Protein 1KOP (pdb70)

Radius of gyration: 28.65 Å; Cα contacts (8 Å, |Δi|>4): 1081; chains: 2; bounding box: 42×75×76 Å

B-factor: mean 23.8, std 10.6, range [6.71, 59.76]

InterPro domains:
  IPR001148 Alpha carbonic anhydrase domain [PF00194] (40-251)
  IPR001148 Alpha carbonic anhydrase domain [PS51144] (31-252)
  IPR001148 Alpha carbonic anhydrase domain [SM01057] (33-251)
  IPR018338 Carbonic anhydrase, alpha-class, conserved site [PS00162] (123-139)
  IPR023561 Carbonic anhydrase, alpha-class [PTHR18952] (31-248)
  IPR036398 Alpha carbonic anhydrase domain superfamily [G3DSA:3.10.200.10] (30-252)
  IPR036398 Alpha carbonic anhydrase domain superfamily [SSF51069] (31-251)
  IPR041891 Carbonic anhydrase, prokaryotic-like [cd03124] (41-252)

Secondary structure (DSSP, 8-state):
-----SSGGGSGGGHHHH-GGGTHHHH-SS-S--EE---B---PPPEEEE---B--EEEE-SS-EEEE-SS---EEEETTEEEEEEEEEEESS-SSEETTBPPSEEEEEEEE-TT--EEEEEEEEEE-S--STTHHHHTT--SSSEEEE-SS-B-GGGGS-S---EEEEEEE-SSTT--EEEEEEEESS-EEE-HHHHHHHHHHHSS---PPP---TT---B-/-----SSGGGSGGGGGGS-GGGTHHHH-SS-S--EE-S-B---PPPEEEE---B--EEEE-SS-EEEE--S---EEEETTEEEEEEEEEEESS-SSEETTBPPSEEEEEEEE-TT--EEEEEEEEEE-S--TTSHHHHHH--SSSEEEE-SS-B-GGGGS-S---EEEEEEE-SSTT--EEEEEEEESS-EEE-HHHHHHHHHHHSS---PPP---TT---B-

Nearest PDB structures (foldseek):
  1kop-assembly1_A  TM=1.005E+00  e=2.571E-52  Neisseria gonorrhoeae
  6eki-assembly1_D  TM=9.800E-01  e=6.347E-31  Persephonella marina
  4x5s-assembly1_B  TM=9.643E-01  e=1.147E-30  Sulfurihydrogenibium azorense
  4g7a-assembly1_A  TM=9.611E-01  e=9.111E-30  Sulfurihydrogenibium sp. YO3AOP1
  4twl-assembly1_A  TM=9.402E-01  e=1.325E-26  Dioscorea japonica

Sequence (446 aa):
HTHWGYTGHDSPESWGNLSEEFRLCSTGKNQSPVNITETVSGKLPAIKVNYKPSMVDVENNGHTIQVNYPEGGNTLTVNGRTYTLKQFHFHVPSENQIKGRTFPMEAHFVHLDENKQPLVLAVLYEAGKTNGRLSSIWNVMPMTAGKVKLNQPFDASTLLPKRLKYYRFAGSLTTPPCTEGVSWLVLKTYDHIDQAQAEKFTRAVGSENNRPVQPLNARVVIEHTHWGYTGHDSPESWGNLSEEFRLCSTGKNQSPVNITETVSGKLPAIKVNYKPSMVDVENNGHTIQVNYPEGGNTLTVNGRTYTLKQFHFHVPSENQIKGRTFPMEAHFVHLDENKQPLVLAVLYEAGKTNGRLSSIWNVMPMTAGKVKLNQPFDASTLLPKRLKYYRFAGSLTTPPCTEGVSWLVLKTYDHIDQAQAEKFTRAVGSENNRPVQPLNARVVIE

Organism: Neisseria gonorrhoeae (NCBI:txid485)

Structure (mmCIF, N/CA/C/O backbone):
data_1KOP
#
_entry.id   1KOP
#
_cell.length_a   47.230
_cell.length_b   74.940
_cell.length_c   62.380
_cell.angle_alpha   90.00
_cell.angle_beta   93.87
_cell.angle_gamma   90.00
#
_symmetry.space_group_name_H-M   'P 1 21 1'
#
loop_
_entity.id
_entity.type
_entity.pdbx_description
1 polymer 'CARBONIC ANHYDRASE'
2 non-polymer 'ZINC ION'
3 non-polymer 'AZIDE ION'
4 non-polymer 'SULFATE ION'
5 non-polymer BETA-MERCAPTOETHANOL
6 water water
#
loop_
_atom_site.group_PDB
_atom_site.id
_atom_site.type_symbol
_atom_site.label_atom_id
_atom_site.label_alt_id
_atom_site.label_comp_id
_atom_site.label_asym_id
_atom_site.label_entity_id
_atom_site.label_seq_id
_atom_site.pdbx_PDB_ins_code
_atom_site.Cartn_x
_atom_site.Cartn_y
_atom_site.Cartn_z
_atom_site.occupancy
_atom_site.B_iso_or_equiv
_atom_site.auth_seq_id
_atom_site.auth_comp_id
_atom_site.auth_asym_id
_atom_site.auth_atom_id
_atom_site.pdbx_PDB_model_num
ATOM 1 N N . HIS A 1 1 ? 8.155 4.170 33.590 1.00 41.62 4 HIS A N 1
ATOM 2 C CA . HIS A 1 1 ? 7.687 3.840 34.970 1.00 41.84 4 HIS A CA 1
ATOM 3 C C . HIS A 1 1 ? 8.782 4.123 35.993 1.00 41.55 4 HIS A C 1
ATOM 4 O O . HIS A 1 1 ? 9.923 4.416 35.624 1.00 41.96 4 HIS A O 1
ATOM 11 N N . THR A 1 2 ? 8.441 4.027 37.276 1.00 38.50 5 THR A N 1
ATOM 12 C CA . THR A 1 2 ? 9.427 4.271 38.318 1.00 37.73 5 THR A CA 1
ATOM 13 C C . THR A 1 2 ? 10.555 3.261 38.172 1.00 34.17 5 THR A C 1
ATOM 14 O O . THR A 1 2 ? 10.320 2.083 37.903 1.00 31.47 5 THR A O 1
ATOM 18 N N . HIS A 1 3 ? 11.781 3.751 38.306 1.00 32.29 6 HIS A N 1
ATOM 19 C CA . HIS A 1 3 ? 12.970 2.925 38.183 1.00 30.53 6 HIS A CA 1
ATOM 20 C C . HIS A 1 3 ? 13.079 1.843 39.256 1.00 27.16 6 HIS A C 1
ATOM 21 O O . HIS A 1 3 ? 12.801 2.076 40.431 1.00 27.11 6 HIS A O 1
ATOM 28 N N . TRP A 1 4 ? 13.479 0.653 38.827 1.00 23.68 7 TRP A N 1
ATOM 29 C CA . TRP A 1 4 ? 13.668 -0.485 39.714 1.00 22.20 7 TRP A CA 1
ATOM 30 C C . TRP A 1 4 ? 14.738 -1.367 39.093 1.00 21.89 7 TRP A C 1
ATOM 31 O O . TRP A 1 4 ? 14.957 -1.324 37.880 1.00 23.82 7 TRP A O 1
ATOM 42 N N . GLY A 1 5 ? 15.402 -2.162 39.921 1.00 20.09 8 GLY A N 1
ATOM 43 C CA . GLY A 1 5 ? 16.444 -3.032 39.417 1.00 21.49 8 GLY A CA 1
ATOM 44 C C . GLY A 1 5 ? 16.730 -4.190 40.340 1.00 23.42 8 GLY A C 1
ATOM 45 O O . GLY A 1 5 ? 15.866 -4.615 41.108 1.00 24.18 8 GLY A O 1
ATOM 46 N N . TYR A 1 6 ? 17.952 -4.705 40.255 1.00 23.74 9 TYR A N 1
ATOM 47 C CA . TYR A 1 6 ? 18.377 -5.831 41.075 1.00 24.82 9 TYR A CA 1
ATOM 48 C C . TYR A 1 6 ? 19.558 -5.468 41.963 1.00 27.14 9 TYR A C 1
ATOM 49 O O . TYR A 1 6 ? 19.929 -6.237 42.850 1.00 26.50 9 TYR A O 1
ATOM 58 N N . THR A 1 7 ? 20.123 -4.284 41.730 1.00 30.87 10 THR A N 1
ATOM 59 C CA . THR A 1 7 ? 21.266 -3.785 42.499 1.00 34.27 10 THR A CA 1
ATOM 60 C C . THR A 1 7 ? 21.004 -2.376 43.021 1.00 34.77 10 THR A C 1
ATOM 61 O O . THR A 1 7 ? 20.125 -1.672 42.524 1.00 37.23 10 THR A O 1
ATOM 65 N N . GLY A 1 8 ? 21.776 -1.971 44.025 1.00 36.34 11 GLY A N 1
ATOM 66 C CA . GLY A 1 8 ? 21.632 -0.642 44.588 1.00 35.76 11 GLY A CA 1
ATOM 67 C C . GLY A 1 8 ? 20.409 -0.437 45.456 1.00 35.13 11 GLY A C 1
ATOM 68 O O . GLY A 1 8 ? 19.896 -1.376 46.065 1.00 36.31 11 GLY A O 1
ATOM 69 N N . HIS A 1 9 ? 19.934 0.803 45.494 1.00 34.35 12 HIS A N 1
ATOM 70 C CA . HIS A 1 9 ? 18.775 1.170 46.300 1.00 37.98 12 HIS A CA 1
ATOM 71 C C . HIS A 1 9 ? 17.434 0.737 45.706 1.00 36.03 12 HIS A C 1
ATOM 72 O O . HIS A 1 9 ? 16.409 0.766 46.391 1.00 36.36 12 HIS A O 1
ATOM 79 N N . ASP A 1 10 ? 17.439 0.338 44.439 1.00 32.92 13 ASP A N 1
ATOM 80 C CA . ASP A 1 10 ? 16.212 -0.093 43.776 1.00 32.72 13 ASP A CA 1
ATOM 81 C C . ASP A 1 10 ? 16.089 -1.616 43.687 1.00 28.28 13 ASP A C 1
ATOM 82 O O . ASP A 1 10 ? 15.285 -2.130 42.910 1.00 25.89 13 ASP A O 1
ATOM 87 N N . SER A 1 11 ? 16.872 -2.324 44.500 1.00 25.27 14 SER A N 1
ATOM 88 C CA . SER A 1 11 ? 16.875 -3.789 44.530 1.00 24.97 14 SER A CA 1
ATOM 89 C C . SER A 1 11 ? 15.520 -4.369 44.965 1.00 23.06 14 SER A C 1
ATOM 90 O O . SER A 1 11 ? 14.694 -3.661 45.545 1.00 22.53 14 SER A O 1
ATOM 93 N N . PRO A 1 12 ? 15.292 -5.677 44.724 1.00 20.83 15 PRO A N 1
ATOM 94 C CA . PRO A 1 12 ? 14.045 -6.369 45.076 1.00 20.52 15 PRO A CA 1
ATOM 95 C C . PRO A 1 12 ? 13.472 -6.120 46.467 1.00 22.88 15 PRO A C 1
ATOM 96 O O . PRO A 1 12 ? 12.250 -6.084 46.634 1.00 20.99 15 PRO A O 1
ATOM 100 N N . GLU A 1 13 ? 14.342 -5.934 47.457 1.00 22.78 16 GLU A N 1
ATOM 101 C CA . GLU A 1 13 ? 13.895 -5.694 48.826 1.00 25.56 16 GLU A CA 1
ATOM 102 C C . GLU A 1 13 ? 13.161 -4.367 48.985 1.00 23.12 16 GLU A C 1
ATOM 103 O O . GLU A 1 13 ? 12.377 -4.199 49.919 1.00 25.96 16 GLU A O 1
ATOM 109 N N . SER A 1 14 ? 13.390 -3.443 48.056 1.00 19.94 17 SER A N 1
ATOM 110 C CA . SER A 1 14 ? 12.772 -2.123 48.118 1.00 20.18 17 SER A CA 1
ATOM 111 C C . SER A 1 14 ? 11.673 -1.835 47.100 1.00 18.63 17 SER A C 1
ATOM 112 O O . SER A 1 14 ? 11.110 -0.740 47.104 1.00 17.73 17 SER A O 1
ATOM 115 N N . TRP A 1 15 ? 11.382 -2.793 46.222 1.00 16.39 18 TRP A N 1
ATOM 116 C CA . TRP A 1 15 ? 10.356 -2.601 45.193 1.00 16.27 18 TRP A CA 1
ATOM 117 C C . TRP A 1 15 ? 9.028 -2.048 45.725 1.00 15.05 18 TRP A C 1
ATOM 118 O O . TRP A 1 15 ? 8.484 -1.095 45.168 1.00 13.51 18 TRP A O 1
ATOM 129 N N . GLY A 1 16 ? 8.528 -2.643 46.806 1.00 17.11 19 GLY A N 1
ATOM 130 C CA . GLY A 1 16 ? 7.272 -2.206 47.394 1.00 17.86 19 GLY A CA 1
ATOM 131 C C . GLY A 1 16 ? 7.266 -0.773 47.900 1.00 21.57 19 GLY A C 1
ATOM 132 O O . GLY A 1 16 ? 6.199 -0.198 48.121 1.00 21.54 19 GLY A O 1
ATOM 133 N N . ASN A 1 17 ? 8.450 -0.186 48.063 1.00 19.85 20 ASN A N 1
ATOM 134 C CA . ASN A 1 17 ? 8.573 1.184 48.553 1.00 19.18 20 ASN A CA 1
ATOM 135 C C . ASN A 1 17 ? 8.861 2.203 47.451 1.00 20.15 20 ASN A C 1
ATOM 136 O O . ASN A 1 17 ? 8.917 3.406 47.717 1.00 19.60 20 ASN A O 1
ATOM 141 N N . LEU A 1 18 ? 9.049 1.725 46.221 1.00 19.95 21 LEU A N 1
ATOM 142 C CA . LEU A 1 18 ? 9.362 2.603 45.090 1.00 20.70 21 LEU A CA 1
ATOM 143 C C . LEU A 1 18 ? 8.171 3.385 44.540 1.00 20.15 21 LEU A C 1
ATOM 144 O O . LEU A 1 18 ? 8.322 4.531 44.125 1.00 20.92 21 LEU A O 1
ATOM 149 N N . SER A 1 19 ? 7.001 2.752 44.514 1.00 20.41 22 SER A N 1
ATOM 150 C CA . SER A 1 19 ? 5.767 3.389 44.045 1.00 21.84 22 SER A CA 1
ATOM 151 C C . SER A 1 19 ? 4.580 2.619 44.614 1.00 19.83 22 SER A C 1
ATOM 152 O O . SER A 1 19 ? 4.687 1.424 44.900 1.00 18.35 22 SER A O 1
ATOM 155 N N . GLU A 1 20 ? 3.456 3.303 44.793 1.00 19.69 23 GLU A N 1
ATOM 156 C CA . GLU A 1 20 ? 2.271 2.659 45.346 1.00 22.33 23 GLU A CA 1
ATOM 157 C C . GLU A 1 20 ? 1.756 1.510 44.488 1.00 19.79 23 GLU A C 1
ATOM 158 O O . GLU A 1 20 ? 1.169 0.561 45.002 1.00 20.50 23 GLU A O 1
ATOM 164 N N . GLU A 1 21 ? 2.030 1.568 43.189 1.00 20.46 24 GLU A N 1
ATOM 165 C CA . GLU A 1 21 ? 1.588 0.519 42.280 1.00 23.83 24 GLU A CA 1
ATOM 166 C C . GLU A 1 21 ? 2.386 -0.778 42.457 1.00 21.49 24 GLU A C 1
ATOM 167 O O . GLU A 1 21 ? 1.935 -1.843 42.040 1.00 21.57 24 GLU A O 1
ATOM 173 N N . PHE A 1 22 ? 3.558 -0.687 43.087 1.00 19.92 25 PHE A N 1
ATOM 174 C CA . PHE A 1 22 ? 4.418 -1.855 43.325 1.00 17.93 25 PHE A CA 1
ATOM 175 C C . PHE A 1 22 ? 4.187 -2.469 44.705 1.00 17.84 25 PHE A C 1
ATOM 176 O O . PHE A 1 22 ? 4.862 -3.428 45.081 1.00 14.98 25 PHE A O 1
ATOM 184 N N . ARG A 1 23 ? 3.221 -1.936 45.448 1.00 18.35 26 ARG A N 1
ATOM 185 C CA . ARG A 1 23 ? 2.955 -2.401 46.808 1.00 18.76 26 ARG A CA 1
ATOM 186 C C . ARG A 1 23 ? 2.796 -3.906 47.030 1.00 16.51 26 ARG A C 1
ATOM 187 O O . ARG A 1 23 ? 3.205 -4.420 48.070 1.00 16.80 26 ARG A O 1
ATOM 195 N N . LEU A 1 24 ? 2.234 -4.616 46.055 1.00 14.91 27 LEU A N 1
ATOM 196 C CA . LEU A 1 24 ? 2.044 -6.058 46.190 1.00 14.17 27 LEU A CA 1
ATOM 197 C C . LEU A 1 24 ? 3.375 -6.822 46.244 1.00 12.50 27 LEU A C 1
ATOM 198 O O . LEU A 1 24 ? 3.432 -7.946 46.743 1.00 12.90 27 LEU A O 1
ATOM 203 N N . CYS A 1 25 ? 4.447 -6.208 45.749 1.00 13.51 28 CYS A N 1
ATOM 204 C CA . CYS A 1 25 ? 5.761 -6.851 45.780 1.00 14.58 28 CYS A CA 1
ATOM 205 C C . CYS A 1 25 ? 6.197 -7.148 47.212 1.00 14.45 28 CYS A C 1
ATOM 206 O O . CYS A 1 25 ? 6.871 -8.139 47.467 1.00 15.09 28 CYS A O 1
ATOM 209 N N . SER A 1 26 ? 5.781 -6.296 48.143 1.00 15.30 29 SER A N 1
ATOM 210 C CA . SER A 1 26 ? 6.128 -6.470 49.546 1.00 17.03 29 SER A CA 1
ATOM 211 C C . SER A 1 26 ? 4.992 -7.005 50.420 1.00 17.41 29 SER A C 1
ATOM 212 O O . SER A 1 26 ? 5.251 -7.659 51.430 1.00 19.54 29 SER A O 1
ATOM 215 N N . THR A 1 27 ? 3.742 -6.754 50.031 1.00 15.29 30 THR A N 1
ATOM 216 C CA . THR A 1 27 ? 2.601 -7.211 50.832 1.00 16.03 30 THR A CA 1
ATOM 217 C C . THR A 1 27 ? 1.905 -8.483 50.342 1.00 15.96 30 THR A C 1
ATOM 218 O O . THR A 1 27 ? 1.107 -9.075 51.074 1.00 15.47 30 THR A O 1
ATOM 222 N N . GLY A 1 28 ? 2.206 -8.904 49.116 1.00 14.35 31 GLY A N 1
ATOM 223 C CA . GLY A 1 28 ? 1.586 -10.099 48.568 1.00 12.03 31 GLY A CA 1
ATOM 224 C C . GLY A 1 28 ? 1.925 -11.373 49.317 1.00 13.78 31 GLY A C 1
ATOM 225 O O . GLY A 1 28 ? 3.049 -11.539 49.801 1.00 13.65 31 GLY A O 1
ATOM 226 N N . LYS A 1 29 ? 0.952 -12.278 49.403 1.00 12.19 32 LYS A N 1
ATOM 227 C CA . LYS A 1 29 ? 1.125 -13.556 50.096 1.00 11.43 32 LYS A CA 1
ATOM 228 C C . LYS A 1 29 ? 1.235 -14.725 49.129 1.00 10.76 32 LYS A C 1
ATOM 229 O O . LYS A 1 29 ? 1.369 -15.868 49.552 1.00 12.37 32 LYS A O 1
ATOM 235 N N . ASN A 1 30 ? 1.148 -14.441 47.833 1.00 10.89 33 ASN A N 1
ATOM 236 C CA . ASN A 1 30 ? 1.218 -15.485 46.808 1.00 11.17 33 ASN A CA 1
ATOM 237 C C . ASN A 1 30 ? 2.214 -15.043 45.731 1.00 12.71 33 ASN A C 1
ATOM 238 O O . ASN A 1 30 ? 1.909 -15.027 44.536 1.00 11.37 33 ASN A O 1
ATOM 243 N N . GLN A 1 31 ? 3.418 -14.711 46.184 1.00 12.01 34 GLN A N 1
ATOM 244 C CA . GLN A 1 31 ? 4.482 -14.231 45.319 1.00 12.91 34 GLN A CA 1
ATOM 245 C C . GLN A 1 31 ? 5.387 -15.306 44.727 1.00 11.42 34 GLN A C 1
ATOM 246 O O . GLN A 1 31 ? 5.519 -16.403 45.271 1.00 10.88 34 GLN A O 1
ATOM 252 N N . SER A 1 32 ? 5.985 -14.968 43.584 1.00 11.44 35 SER A N 1
ATOM 253 C CA . SER A 1 32 ? 6.930 -15.822 42.875 1.00 11.26 35 SER A CA 1
ATOM 254 C C . SER A 1 32 ? 8.258 -15.050 42.852 1.00 10.58 35 SER A C 1
ATOM 255 O O . SER A 1 32 ? 8.261 -13.822 42.931 1.00 12.81 35 SER A O 1
ATOM 258 N N . PRO A 1 33 ? 9.400 -15.750 42.702 1.00 11.34 36 PRO A N 1
ATOM 259 C CA . PRO A 1 33 ? 9.569 -17.194 42.546 1.00 10.10 36 PRO A CA 1
ATOM 260 C C . PRO A 1 33 ? 9.552 -17.908 43.892 1.00 8.51 36 PRO A C 1
ATOM 261 O O . PRO A 1 33 ? 9.433 -17.271 44.934 1.00 11.44 36 PRO A O 1
ATOM 265 N N . VAL A 1 34 ? 9.676 -19.227 43.862 1.00 9.14 37 VAL A N 1
ATOM 266 C CA . VAL A 1 34 ? 9.673 -20.022 45.084 1.00 13.05 37 VAL A CA 1
ATOM 267 C C . VAL A 1 34 ? 10.700 -21.140 45.005 1.00 12.65 37 VAL A C 1
ATOM 268 O O . VAL A 1 34 ? 11.209 -21.463 43.932 1.00 13.62 37 VAL A O 1
ATOM 272 N N . ASN A 1 35 ? 11.000 -21.720 46.159 1.00 12.02 38 ASN A N 1
ATOM 273 C CA . ASN A 1 35 ? 11.910 -22.847 46.246 1.00 12.46 38 ASN A CA 1
ATOM 274 C C . ASN A 1 35 ? 11.005 -24.070 46.401 1.00 15.64 38 ASN A C 1
ATOM 275 O O . ASN A 1 35 ? 10.354 -24.247 47.433 1.00 17.78 38 ASN A O 1
ATOM 280 N N . ILE A 1 36 ? 10.916 -24.878 45.350 1.00 14.12 39 ILE A N 1
ATOM 281 C CA . ILE A 1 36 ? 10.080 -26.071 45.373 1.00 16.33 39 ILE A CA 1
ATOM 282 C C . ILE A 1 36 ? 10.759 -27.185 46.162 1.00 19.56 39 ILE A C 1
ATOM 283 O O . ILE A 1 36 ? 11.711 -27.803 45.690 1.00 18.27 39 ILE A O 1
ATOM 288 N N . THR A 1 37 ? 10.277 -27.422 47.377 1.00 22.27 40 THR A N 1
ATOM 289 C CA . THR A 1 37 ? 10.844 -28.463 48.229 1.00 26.07 40 THR A CA 1
ATOM 290 C C . THR A 1 37 ? 9.855 -29.606 48.388 1.00 27.77 40 THR A C 1
ATOM 291 O O . THR A 1 37 ? 10.090 -30.713 47.903 1.00 33.31 40 THR A O 1
ATOM 295 N N . GLU A 1 38 ? 8.738 -29.332 49.049 1.00 27.83 41 GLU A N 1
ATOM 296 C CA . GLU A 1 38 ? 7.713 -30.344 49.248 1.00 26.89 41 GLU A CA 1
ATOM 297 C C . GLU A 1 38 ? 6.607 -30.158 48.219 1.00 25.05 41 GLU A C 1
ATOM 298 O O . GLU A 1 38 ? 6.295 -29.030 47.822 1.00 23.41 41 GLU A O 1
ATOM 304 N N . THR A 1 39 ? 6.047 -31.269 47.754 1.00 22.02 42 THR A N 1
ATOM 305 C CA . THR A 1 39 ? 4.973 -31.218 46.769 1.00 21.27 42 THR A CA 1
ATOM 306 C C . THR A 1 39 ? 3.896 -32.258 47.052 1.00 19.44 42 THR A C 1
ATOM 307 O O . THR A 1 39 ? 4.088 -33.181 47.843 1.00 19.30 42 THR A O 1
ATOM 311 N N . VAL A 1 40 ? 2.747 -32.076 46.416 1.00 18.50 43 VAL A N 1
ATOM 312 C CA . VAL A 1 40 ? 1.648 -33.017 46.540 1.00 18.33 43 VAL A CA 1
ATOM 313 C C . VAL A 1 40 ? 1.534 -33.699 45.183 1.00 17.97 43 VAL A C 1
ATOM 314 O O . VAL A 1 40 ? 1.495 -33.034 44.146 1.00 18.82 43 VAL A O 1
ATOM 318 N N . SER A 1 41 ? 1.573 -35.026 45.191 1.00 16.43 44 SER A N 1
ATOM 319 C CA . SER A 1 41 ? 1.466 -35.801 43.965 1.00 17.88 44 SER A CA 1
ATOM 320 C C . SER A 1 41 ? 0.018 -35.767 43.498 1.00 19.73 44 SER A C 1
ATOM 321 O O . SER A 1 41 ? -0.891 -36.146 44.245 1.00 19.20 44 SER A O 1
ATOM 324 N N . GLY A 1 42 ? -0.194 -35.303 42.269 1.00 18.51 45 GLY A N 1
ATOM 325 C CA . GLY A 1 42 ? -1.540 -35.230 41.736 1.00 21.23 45 GLY A CA 1
ATOM 326 C C . GLY A 1 42 ? -1.645 -35.553 40.260 1.00 23.32 45 GLY A C 1
ATOM 327 O O . GLY A 1 42 ? -0.635 -35.651 39.562 1.00 25.76 45 GLY A O 1
ATOM 328 N N . LYS A 1 43 ? -2.877 -35.730 39.791 1.00 21.61 46 LYS A N 1
ATOM 329 C CA . LYS A 1 43 ? -3.145 -36.038 38.392 1.00 22.67 46 LYS A CA 1
ATOM 330 C C . LYS A 1 43 ? -3.315 -34.723 37.634 1.00 22.26 46 LYS A C 1
ATOM 331 O O . LYS A 1 43 ? -4.431 -34.216 37.497 1.00 22.55 46 LYS A O 1
ATOM 337 N N . LEU A 1 44 ? -2.205 -34.158 37.169 1.00 19.22 47 LEU A N 1
ATOM 338 C CA . LEU A 1 44 ? -2.239 -32.895 36.437 1.00 19.62 47 LEU A CA 1
ATOM 339 C C . LEU A 1 44 ? -2.619 -33.092 34.973 1.00 19.05 47 LEU A C 1
ATOM 340 O O . LEU A 1 44 ? -2.263 -34.098 34.369 1.00 21.29 47 LEU A O 1
ATOM 345 N N . PRO A 1 45 ? -3.384 -32.151 34.396 1.00 20.73 48 PRO A N 1
ATOM 346 C CA . PRO A 1 45 ? -3.794 -32.255 32.990 1.00 22.07 48 PRO A CA 1
ATOM 347 C C . PRO A 1 45 ? -2.613 -32.039 32.042 1.00 22.30 48 PRO A C 1
ATOM 348 O O . PRO A 1 45 ? -1.684 -31.288 32.354 1.00 21.75 48 PRO A O 1
ATOM 352 N N . ALA A 1 46 ? -2.649 -32.698 30.888 1.00 22.43 49 ALA A N 1
ATOM 353 C CA . ALA A 1 46 ? -1.577 -32.570 29.899 1.00 22.40 49 ALA A CA 1
ATOM 354 C C . ALA A 1 46 ? -1.541 -31.197 29.229 1.00 22.87 49 ALA A C 1
ATOM 355 O O . ALA A 1 46 ? -2.569 -30.539 29.067 1.00 25.18 49 ALA A O 1
ATOM 357 N N . ILE A 1 47 ? -0.336 -30.762 28.877 1.00 24.99 50 ILE A N 1
ATOM 358 C CA . ILE A 1 47 ? -0.117 -29.484 28.206 1.00 25.14 50 ILE A CA 1
ATOM 359 C C . ILE A 1 47 ? -0.017 -29.757 26.709 1.00 23.95 50 ILE A C 1
ATOM 360 O O . ILE A 1 47 ? 0.684 -30.678 26.291 1.00 22.97 50 ILE A O 1
ATOM 365 N N . LYS A 1 48 ? -0.717 -28.958 25.912 1.00 23.99 51 LYS A N 1
ATOM 366 C CA . LYS A 1 48 ? -0.681 -29.093 24.460 1.00 24.65 51 LYS A CA 1
ATOM 367 C C . LYS A 1 48 ? -0.116 -27.804 23.877 1.00 22.12 51 LYS A C 1
ATOM 368 O O . LYS A 1 48 ? -0.700 -26.733 24.040 1.00 21.24 51 LYS A O 1
ATOM 374 N N . VAL A 1 49 ? 1.037 -27.901 23.222 1.00 20.95 52 VAL A N 1
ATOM 375 C CA . VAL A 1 49 ? 1.652 -26.721 22.626 1.00 22.47 52 VAL A CA 1
ATOM 376 C C . VAL A 1 49 ? 1.535 -26.696 21.099 1.00 21.11 52 VAL A C 1
ATOM 377 O O . VAL A 1 49 ? 1.702 -27.716 20.425 1.00 21.18 52 VAL A O 1
ATOM 381 N N . ASN A 1 50 ? 1.181 -25.532 20.570 1.00 19.32 53 ASN A N 1
ATOM 382 C CA . ASN A 1 50 ? 1.056 -25.352 19.135 1.00 20.80 53 ASN A CA 1
ATOM 383 C C . ASN A 1 50 ? 1.801 -24.075 18.776 1.00 19.82 53 ASN A C 1
ATOM 384 O O . ASN A 1 50 ? 1.207 -23.003 18.629 1.00 17.60 53 ASN A O 1
ATOM 389 N N . TYR A 1 51 ? 3.123 -24.196 18.733 1.00 19.57 54 TYR A N 1
ATOM 390 C CA . TYR A 1 51 ? 4.000 -23.091 18.382 1.00 21.54 54 TYR A CA 1
ATOM 391 C C . TYR A 1 51 ? 4.378 -23.262 16.910 1.00 23.39 54 TYR A C 1
ATOM 392 O O . TYR A 1 51 ? 4.326 -24.372 16.372 1.00 24.74 54 TYR A O 1
ATOM 401 N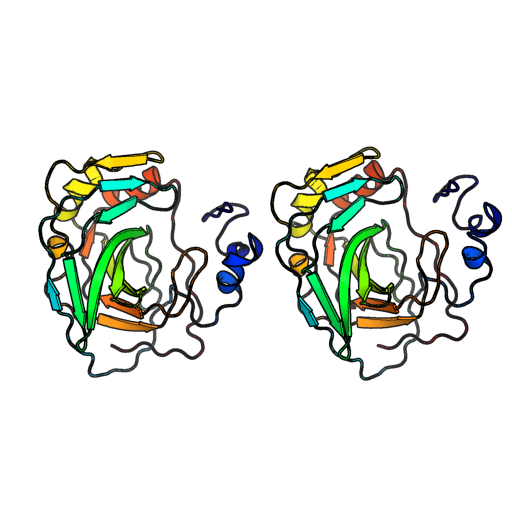 N . LYS A 1 52 ? 4.783 -22.172 16.269 1.00 22.02 55 LYS A N 1
ATOM 402 C CA . LYS A 1 52 ? 5.148 -22.215 14.859 1.00 23.73 55 LYS A CA 1
ATOM 403 C C . LYS A 1 52 ? 6.172 -21.134 14.541 1.00 23.87 55 LYS A C 1
ATOM 404 O O . LYS A 1 52 ? 6.279 -20.145 15.264 1.00 20.04 55 LYS A O 1
ATOM 410 N N . PRO A 1 53 ? 6.953 -21.316 13.460 1.00 25.66 56 PRO A N 1
ATOM 411 C CA . PRO A 1 53 ? 7.950 -20.301 13.100 1.00 26.07 56 PRO A CA 1
ATOM 412 C C . PRO A 1 53 ? 7.231 -18.971 12.895 1.00 25.83 56 PRO A C 1
ATOM 413 O O . PRO A 1 53 ? 6.300 -18.878 12.096 1.00 27.70 56 PRO A O 1
ATOM 417 N N . SER A 1 54 ? 7.624 -17.963 13.669 1.00 24.70 57 SER A N 1
ATOM 418 C CA . SER A 1 54 ? 6.975 -16.658 13.602 1.00 22.60 57 SER A CA 1
ATOM 419 C C . SER A 1 54 ? 7.957 -15.510 13.472 1.00 23.09 57 SER A C 1
ATOM 420 O O . SER A 1 54 ? 9.148 -15.655 13.750 1.00 23.49 57 SER A O 1
ATOM 423 N N . MET A 1 55 ? 7.440 -14.362 13.053 1.00 23.65 58 MET A N 1
ATOM 424 C CA . MET A 1 55 ? 8.258 -13.172 12.930 1.00 26.94 58 MET A CA 1
ATOM 425 C C . MET A 1 55 ? 8.279 -12.516 14.305 1.00 26.96 58 MET A C 1
ATOM 426 O O . MET A 1 55 ? 7.244 -12.092 14.820 1.00 27.21 58 MET A O 1
ATOM 431 N N . VAL A 1 56 ? 9.456 -12.490 14.919 1.00 26.79 59 VAL A N 1
ATOM 432 C CA . VAL A 1 56 ? 9.622 -11.900 16.240 1.00 26.66 59 VAL A CA 1
ATOM 433 C C . VAL A 1 56 ? 10.757 -10.887 16.259 1.00 28.10 59 VAL A C 1
ATOM 434 O O . VAL A 1 56 ? 11.533 -10.783 15.309 1.00 26.91 59 VAL A O 1
ATOM 438 N N . ASP A 1 57 ? 10.824 -10.113 17.333 1.00 29.01 60 ASP A N 1
ATOM 439 C CA . ASP A 1 57 ? 11.900 -9.153 17.501 1.00 31.84 60 ASP A CA 1
ATOM 440 C C . ASP A 1 57 ? 12.520 -9.357 18.877 1.00 30.31 60 ASP A C 1
ATOM 441 O O . ASP A 1 57 ? 11.834 -9.729 19.831 1.00 29.43 60 ASP A O 1
ATOM 446 N N . VAL A 1 58 ? 13.836 -9.211 18.946 1.00 28.03 61 VAL A N 1
ATOM 447 C CA . VAL A 1 58 ? 14.563 -9.384 20.194 1.00 25.63 61 VAL A CA 1
ATOM 448 C C . VAL A 1 58 ? 14.794 -8.018 20.816 1.00 25.33 61 VAL A C 1
ATOM 449 O O . VAL A 1 58 ? 15.209 -7.076 20.140 1.00 27.43 61 VAL A O 1
ATOM 453 N N . GLU A 1 59 ? 14.514 -7.916 22.109 1.00 22.83 62 GLU A N 1
ATOM 454 C CA . GLU A 1 59 ? 14.650 -6.656 22.813 1.00 23.18 62 GLU A CA 1
ATOM 455 C C . GLU A 1 59 ? 15.412 -6.725 24.126 1.00 22.12 62 GLU A C 1
ATOM 456 O O . GLU A 1 59 ? 15.346 -7.715 24.851 1.00 21.66 62 GLU A O 1
ATOM 462 N N . ASN A 1 60 ? 16.173 -5.669 24.388 1.00 21.44 63 ASN A N 1
ATOM 463 C CA . ASN A 1 60 ? 16.925 -5.516 25.626 1.00 23.58 63 ASN A CA 1
ATOM 464 C C . ASN A 1 60 ? 16.219 -4.334 26.294 1.00 24.46 63 ASN A C 1
ATOM 465 O O . ASN A 1 60 ? 16.350 -3.195 25.840 1.00 25.17 63 ASN A O 1
ATOM 470 N N . ASN A 1 61 ? 15.408 -4.614 27.314 1.00 23.16 64 ASN A N 1
ATOM 471 C CA . ASN A 1 61 ? 14.680 -3.552 28.004 1.00 23.53 64 ASN A CA 1
ATOM 472 C C . ASN A 1 61 ? 15.337 -3.116 29.309 1.00 22.42 64 ASN A C 1
ATOM 473 O O . ASN A 1 61 ? 14.718 -2.435 30.130 1.00 24.00 64 ASN A O 1
ATOM 478 N N . GLY A 1 62 ? 16.593 -3.506 29.490 1.00 20.98 65 GLY A N 1
ATOM 479 C CA . GLY A 1 62 ? 17.318 -3.152 30.698 1.00 24.06 65 GLY A CA 1
ATOM 480 C C . GLY A 1 62 ? 17.052 -4.075 31.874 1.00 23.11 65 GLY A C 1
ATOM 481 O O . GLY A 1 62 ? 17.749 -4.006 32.886 1.00 23.97 65 GLY A O 1
ATOM 482 N N . HIS A 1 63 ? 16.054 -4.946 31.736 1.00 22.10 66 HIS A N 1
ATOM 483 C CA . HIS A 1 63 ? 15.687 -5.888 32.792 1.00 19.67 66 HIS A CA 1
ATOM 484 C C . HIS A 1 63 ? 15.915 -7.327 32.368 1.00 19.22 66 HIS A C 1
ATOM 485 O O . HIS A 1 63 ? 16.083 -8.212 33.211 1.00 17.74 66 HIS A O 1
ATOM 492 N N . THR A 1 64 ? 15.925 -7.551 31.058 1.00 14.83 67 THR A N 1
ATOM 493 C CA . THR A 1 64 ? 16.113 -8.883 30.505 1.00 15.31 67 THR A CA 1
ATOM 494 C C . THR A 1 64 ? 16.204 -8.790 28.982 1.00 14.44 67 THR A C 1
ATOM 495 O O . THR A 1 64 ? 16.157 -7.693 28.412 1.00 14.96 67 THR A O 1
ATOM 499 N N . ILE A 1 65 ? 16.426 -9.933 28.340 1.00 15.28 68 ILE A N 1
ATOM 500 C 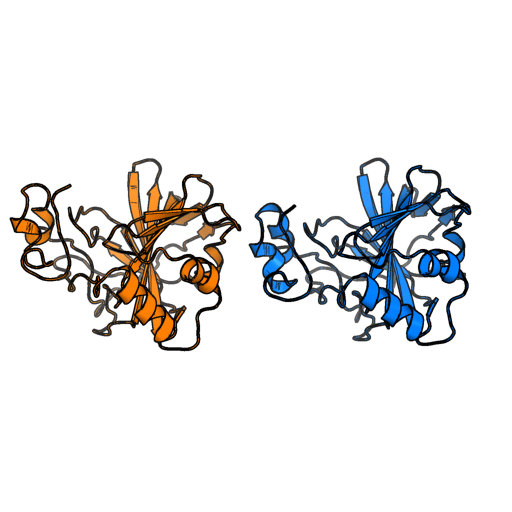CA . ILE A 1 65 ? 16.449 -9.999 26.882 1.00 15.74 68 ILE A CA 1
ATOM 501 C C . ILE A 1 65 ? 15.127 -10.693 26.603 1.00 15.17 68 ILE A C 1
ATOM 502 O O . ILE A 1 65 ? 14.888 -11.816 27.058 1.00 15.71 68 ILE A O 1
ATOM 507 N N . GLN A 1 66 ? 14.252 -9.991 25.899 1.00 15.19 69 GLN A N 1
ATOM 508 C CA . GLN A 1 66 ? 12.920 -10.495 25.612 1.00 18.39 69 GLN A CA 1
ATOM 509 C C . GLN A 1 66 ? 12.645 -10.684 24.128 1.00 19.71 69 GLN A C 1
ATOM 510 O O . GLN A 1 66 ? 13.069 -9.877 23.300 1.00 20.89 69 GLN A O 1
ATOM 516 N N . VAL A 1 67 ? 11.952 -11.771 23.805 1.00 17.68 70 VAL A N 1
ATOM 517 C CA . VAL A 1 67 ? 11.570 -12.072 22.432 1.00 17.44 70 VAL A CA 1
ATOM 518 C C . VAL A 1 67 ? 10.064 -11.829 22.362 1.00 17.83 70 VAL A C 1
ATOM 519 O O . VAL A 1 67 ? 9.283 -12.527 23.013 1.00 16.38 70 VAL A O 1
ATOM 523 N N . ASN A 1 68 ? 9.678 -10.809 21.603 1.00 16.26 71 ASN A N 1
ATOM 524 C CA . ASN A 1 68 ? 8.283 -10.413 21.460 1.00 18.20 71 ASN A CA 1
ATOM 525 C C . ASN A 1 68 ? 7.549 -10.983 20.255 1.00 20.73 71 ASN A C 1
ATOM 526 O O . ASN A 1 68 ? 8.106 -11.063 19.159 1.00 23.46 71 ASN A O 1
ATOM 531 N N . TYR A 1 69 ? 6.286 -11.354 20.466 1.00 20.20 72 TYR A N 1
ATOM 532 C CA . TYR A 1 69 ? 5.433 -11.890 19.402 1.00 20.74 72 TYR A CA 1
ATOM 533 C C . TYR A 1 69 ? 4.336 -10.874 19.090 1.00 21.97 72 TYR A C 1
ATOM 534 O O . TYR A 1 69 ? 3.372 -10.739 19.840 1.00 20.91 72 TYR A O 1
ATOM 543 N N . PRO A 1 70 ? 4.488 -10.128 17.986 1.00 22.87 73 PRO A N 1
ATOM 544 C CA . PRO A 1 70 ? 3.526 -9.108 17.554 1.00 24.53 73 PRO A CA 1
ATOM 545 C C . PRO A 1 70 ? 2.153 -9.674 17.204 1.00 24.54 73 PRO A C 1
ATOM 546 O O . PRO A 1 70 ? 1.139 -8.985 17.330 1.00 26.82 73 PRO A O 1
ATOM 550 N N . GLU A 1 71 ? 2.131 -10.937 16.789 1.00 24.09 74 GLU A N 1
ATOM 551 C CA . GLU A 1 71 ? 0.898 -11.603 16.388 1.00 27.32 74 GLU A CA 1
ATOM 552 C C . GLU A 1 71 ? 0.665 -12.909 17.148 1.00 25.96 74 GLU A C 1
ATOM 553 O O . GLU A 1 71 ? 1.609 -13.540 17.627 1.00 24.82 74 GLU A O 1
ATOM 559 N N . GLY A 1 72 ? -0.604 -13.297 17.268 1.00 23.84 75 GLY A N 1
ATOM 560 C CA . GLY A 1 72 ? -0.952 -14.532 17.951 1.00 22.13 75 GLY A CA 1
ATOM 561 C C . GLY A 1 72 ? -0.644 -15.739 17.085 1.00 21.24 75 GLY A C 1
ATOM 562 O O . GLY A 1 72 ? 0.112 -15.632 16.123 1.00 23.83 75 GLY A O 1
ATOM 563 N N . GLY A 1 73 ? -1.217 -16.890 17.418 1.00 19.03 76 GLY A N 1
ATOM 564 C CA . GLY A 1 73 ? -0.961 -18.079 16.627 1.00 18.47 76 GLY A CA 1
ATOM 565 C C . GLY A 1 73 ? -0.158 -19.136 17.358 1.00 20.58 76 GLY A C 1
ATOM 566 O O . GLY A 1 73 ? -0.231 -20.317 17.019 1.00 21.93 76 GLY A O 1
ATOM 567 N N . ASN A 1 74 ? 0.646 -18.702 18.327 1.00 20.60 77 ASN A N 1
ATOM 568 C CA . ASN A 1 74 ? 1.461 -19.608 19.135 1.00 19.27 77 ASN A CA 1
ATOM 569 C C . ASN A 1 74 ? 0.677 -19.788 20.418 1.00 18.03 77 ASN A C 1
ATOM 570 O O . ASN A 1 74 ? 0.546 -18.862 21.214 1.00 18.07 77 ASN A O 1
ATOM 575 N N . THR A 1 75 ? 0.145 -20.989 20.601 1.00 18.33 78 THR A N 1
ATOM 576 C CA . THR A 1 75 ? -0.708 -21.270 21.736 1.00 18.31 78 THR A CA 1
ATOM 577 C C . THR A 1 75 ? -0.339 -22.456 22.604 1.00 18.51 78 THR A C 1
ATOM 578 O O . THR A 1 75 ? 0.305 -23.407 22.163 1.00 18.23 78 THR A O 1
ATOM 582 N N . LEU A 1 76 ? -0.840 -22.407 23.834 1.00 18.67 79 LEU A N 1
ATOM 583 C CA . LEU A 1 76 ? -0.639 -23.456 24.817 1.00 19.39 79 LEU A CA 1
ATOM 584 C C . LEU A 1 76 ? -2.033 -23.778 25.341 1.00 21.13 79 LEU A C 1
ATOM 585 O O . LEU A 1 76 ? -2.761 -22.881 25.764 1.00 22.37 79 LEU A O 1
ATOM 590 N N . THR A 1 77 ? -2.426 -25.044 25.258 1.00 22.11 80 THR A N 1
ATOM 591 C CA . THR A 1 77 ? -3.740 -25.456 25.736 1.00 23.51 80 THR A CA 1
ATOM 592 C C . THR A 1 77 ? -3.618 -26.418 26.909 1.00 22.62 80 THR A C 1
ATOM 593 O O . THR A 1 77 ? -2.902 -27.414 26.838 1.00 22.28 80 THR A O 1
ATOM 597 N N . VAL A 1 78 ? -4.308 -26.096 27.997 1.00 26.24 81 VAL A N 1
ATOM 598 C CA . VAL A 1 78 ? -4.283 -26.935 29.186 1.00 30.55 81 VAL A CA 1
ATOM 599 C C . VAL A 1 78 ? -5.635 -26.899 29.894 1.00 33.11 81 VAL A C 1
ATOM 600 O O . VAL A 1 78 ? -6.152 -25.829 30.228 1.00 32.92 81 VAL A O 1
ATOM 604 N N . ASN A 1 79 ? -6.219 -28.082 30.061 1.00 34.58 82 ASN A N 1
ATOM 605 C CA . ASN A 1 79 ? -7.513 -28.254 30.713 1.00 36.18 82 ASN A CA 1
ATOM 606 C C . ASN A 1 79 ? -8.638 -27.494 30.005 1.00 35.98 82 ASN A C 1
ATOM 607 O O . ASN A 1 79 ? -9.445 -26.816 30.645 1.00 37.09 82 ASN A O 1
ATOM 612 N N . GLY A 1 80 ? -8.661 -27.590 28.678 1.00 34.72 83 GLY A N 1
ATOM 613 C CA . GLY A 1 80 ? -9.693 -26.934 27.894 1.00 34.55 83 GLY A CA 1
ATOM 614 C C . GLY A 1 80 ? -9.464 -25.486 27.509 1.00 34.88 83 GLY A C 1
ATOM 615 O O . GLY A 1 80 ? -10.043 -25.010 26.532 1.00 37.45 83 GLY A O 1
ATOM 616 N N . ARG A 1 81 ? -8.634 -24.776 28.266 1.00 32.73 84 ARG A N 1
ATOM 617 C CA . ARG A 1 81 ? -8.360 -23.370 27.979 1.00 32.06 84 ARG A CA 1
ATOM 618 C C . ARG A 1 81 ? -7.112 -23.152 27.114 1.00 28.90 84 ARG A C 1
ATOM 619 O O . ARG A 1 81 ? -6.117 -23.869 27.241 1.00 26.67 84 ARG A O 1
ATOM 627 N N . THR A 1 82 ? -7.182 -22.158 26.234 1.00 25.10 85 THR A N 1
ATOM 628 C CA . THR A 1 82 ? -6.080 -21.835 25.332 1.00 24.22 85 THR A CA 1
ATOM 629 C C . THR A 1 82 ? -5.442 -20.493 25.664 1.00 22.07 85 THR A C 1
ATOM 630 O O . THR A 1 82 ? -6.129 -19.480 25.788 1.00 22.89 85 THR A O 1
ATOM 634 N N . TYR A 1 83 ? -4.120 -20.495 25.804 1.00 18.23 86 TYR A N 1
ATOM 635 C CA . TYR A 1 83 ? -3.375 -19.281 26.114 1.00 17.38 86 TYR A CA 1
ATOM 636 C C . TYR A 1 83 ? -2.462 -18.936 24.941 1.00 15.07 86 TYR A C 1
ATOM 637 O O . TYR A 1 83 ? -1.838 -19.817 24.356 1.00 16.03 86 TYR A O 1
ATOM 646 N N . THR A 1 84 ? -2.376 -17.650 24.621 1.00 14.37 87 THR A N 1
ATOM 647 C CA . THR A 1 84 ? -1.534 -17.183 23.528 1.00 15.33 87 THR A CA 1
ATOM 648 C C . THR A 1 84 ? -0.200 -16.639 24.038 1.00 14.79 87 THR A C 1
ATOM 649 O O . THR A 1 84 ? -0.163 -15.819 24.957 1.00 13.76 87 THR A O 1
ATOM 653 N N . LEU A 1 85 ? 0.888 -17.108 23.430 1.00 14.14 88 LEU A N 1
ATOM 654 C CA . LEU A 1 85 ? 2.241 -16.681 23.780 1.00 14.46 88 LEU A CA 1
ATOM 655 C C . LEU A 1 85 ? 2.451 -15.233 23.358 1.00 15.64 88 LEU A C 1
ATOM 656 O O . LEU A 1 85 ? 2.306 -14.892 22.186 1.00 18.84 88 LEU A O 1
ATOM 661 N N . LYS A 1 86 ? 2.757 -14.374 24.323 1.00 15.86 89 LYS A N 1
ATOM 662 C CA . LYS A 1 86 ? 2.975 -12.960 24.041 1.00 16.20 89 LYS A CA 1
ATOM 663 C C . LYS A 1 86 ? 4.458 -12.661 23.901 1.00 16.77 89 LYS A C 1
ATOM 664 O O . LYS A 1 86 ? 4.861 -11.831 23.080 1.00 15.05 89 LYS A O 1
ATOM 670 N N . GLN A 1 87 ? 5.259 -13.349 24.711 1.00 15.81 90 GLN A N 1
ATOM 671 C CA . GLN A 1 87 ? 6.708 -13.171 24.723 1.00 14.22 90 GLN A CA 1
ATOM 672 C C . GLN A 1 87 ? 7.377 -14.158 25.655 1.00 16.08 90 GLN A C 1
ATOM 673 O O . GLN A 1 87 ? 6.720 -14.817 26.468 1.00 13.82 90 GLN A O 1
ATOM 679 N N . PHE A 1 88 ? 8.691 -14.283 25.498 1.00 15.53 91 PHE A N 1
ATOM 680 C CA . PHE A 1 88 ? 9.486 -15.108 26.386 1.00 14.42 91 PHE A CA 1
ATOM 681 C C . PHE A 1 88 ? 10.780 -14.349 26.665 1.00 15.05 91 PHE A C 1
ATOM 682 O O . PHE A 1 88 ? 11.226 -13.537 25.850 1.00 12.46 91 PHE A O 1
ATOM 690 N N . HIS A 1 89 ? 11.280 -14.497 27.886 1.00 15.36 92 HIS A N 1
ATOM 691 C CA . HIS A 1 89 ? 12.500 -13.819 28.315 1.00 14.40 92 HIS A CA 1
ATOM 692 C C . HIS A 1 89 ? 13.294 -14.733 29.231 1.00 13.05 92 HIS A C 1
ATOM 693 O O . HIS A 1 89 ? 12.856 -15.843 29.546 1.00 13.74 92 HIS A O 1
ATOM 700 N N . PHE A 1 90 ? 14.435 -14.244 29.705 1.00 13.09 93 PHE A N 1
ATOM 701 C CA . PHE A 1 90 ? 15.304 -15.062 30.545 1.00 13.33 93 PHE A CA 1
ATOM 702 C C . PHE A 1 90 ? 15.760 -14.395 31.826 1.00 11.80 93 PHE A C 1
ATOM 703 O O . PHE A 1 90 ? 15.665 -13.178 31.985 1.00 13.39 93 PHE A O 1
ATOM 711 N N . HIS A 1 91 ? 16.261 -15.227 32.733 1.00 13.66 94 HIS A N 1
ATOM 712 C CA . HIS A 1 91 ? 16.798 -14.780 34.010 1.00 13.56 94 HIS A CA 1
ATOM 713 C C . HIS A 1 91 ? 18.066 -15.575 34.256 1.00 13.52 94 HIS A C 1
ATOM 714 O O . HIS A 1 91 ? 18.083 -16.792 34.084 1.00 13.85 94 HIS A O 1
ATOM 721 N N . VAL A 1 92 ? 19.138 -14.871 34.603 1.00 14.13 95 VAL A N 1
ATOM 722 C CA . VAL A 1 92 ? 20.420 -15.498 34.898 1.00 15.12 95 VAL A CA 1
ATOM 723 C C . VAL A 1 92 ? 20.918 -14.914 36.220 1.00 15.00 95 VAL A C 1
ATOM 724 O O . VAL A 1 92 ? 21.094 -13.704 36.333 1.00 19.36 95 VAL A O 1
ATOM 728 N N . PRO A 1 93 ? 21.015 -15.746 37.269 1.00 14.33 96 PRO A N 1
ATOM 729 C CA . PRO A 1 93 ? 20.682 -17.173 37.272 1.00 14.07 96 PRO A CA 1
ATOM 730 C C . PRO A 1 93 ? 19.164 -17.362 37.362 1.00 12.03 96 PRO A C 1
ATOM 731 O O . PRO A 1 93 ? 18.410 -16.406 37.196 1.00 12.90 96 PRO A O 1
ATOM 735 N N . SER A 1 94 ? 18.722 -18.588 37.62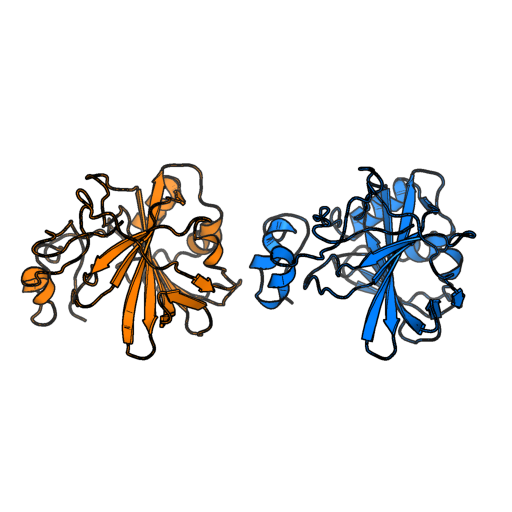3 1.00 15.11 97 SER A N 1
ATOM 736 C CA . SER A 1 94 ? 17.291 -18.879 37.719 1.00 13.77 97 SER A CA 1
ATOM 737 C C . SER A 1 94 ? 16.638 -18.230 38.940 1.00 15.23 97 SER A C 1
ATOM 738 O O . SER A 1 94 ? 17.301 -17.920 39.934 1.00 13.77 97 SER A O 1
ATOM 741 N N . GLU A 1 95 ? 15.330 -18.013 38.845 1.00 13.50 98 GLU A N 1
ATOM 742 C CA . GLU A 1 95 ? 14.572 -17.417 39.937 1.00 15.15 98 GLU A CA 1
ATOM 743 C C . GLU A 1 95 ? 14.000 -18.516 40.814 1.00 13.08 98 GLU A C 1
ATOM 744 O O . GLU A 1 95 ? 14.169 -18.507 42.030 1.00 13.98 98 GLU A O 1
ATOM 750 N N . ASN A 1 96 ? 13.301 -19.456 40.189 1.00 13.61 99 ASN A N 1
ATOM 751 C CA . ASN A 1 96 ? 12.732 -20.569 40.917 1.00 13.22 99 ASN A CA 1
ATOM 752 C C . ASN A 1 96 ? 13.856 -21.540 41.230 1.00 14.10 99 ASN A C 1
ATOM 753 O O . ASN A 1 96 ? 14.870 -21.571 40.529 1.00 14.71 99 ASN A O 1
ATOM 758 N N . GLN A 1 97 ? 13.687 -22.296 42.309 1.00 13.91 100 GLN A N 1
ATOM 759 C CA . GLN A 1 97 ? 14.670 -23.289 42.728 1.00 13.99 100 GLN A CA 1
ATOM 760 C C . GLN A 1 97 ? 13.972 -24.620 42.961 1.00 15.33 100 GLN A C 1
ATOM 761 O O . GLN A 1 97 ? 12.770 -24.665 43.229 1.00 14.52 100 GLN A O 1
ATOM 767 N N . ILE A 1 98 ? 14.722 -25.704 42.804 1.00 14.84 101 ILE A N 1
ATOM 768 C CA . ILE A 1 98 ? 14.205 -27.046 43.031 1.00 17.25 101 ILE A CA 1
ATOM 769 C C . ILE A 1 98 ? 15.060 -27.607 44.157 1.00 19.23 101 ILE A C 1
ATOM 770 O O . ILE A 1 98 ? 16.250 -27.879 43.964 1.00 16.99 101 ILE A O 1
ATOM 775 N N . LYS A 1 99 ? 14.464 -27.723 45.340 1.00 16.71 102 LYS A N 1
ATOM 776 C CA . LYS A 1 99 ? 15.160 -28.226 46.518 1.00 19.09 102 LYS A CA 1
ATOM 777 C C . LYS A 1 99 ? 16.434 -27.433 46.848 1.00 18.84 102 LYS A C 1
ATOM 778 O O . LYS A 1 99 ? 17.499 -28.006 47.113 1.00 18.97 102 LYS A O 1
ATOM 784 N N . GLY A 1 100 ? 16.306 -26.109 46.820 1.00 15.99 103 GLY A N 1
ATOM 785 C CA . GLY A 1 100 ? 17.420 -25.227 47.127 1.00 15.98 103 GLY A CA 1
ATOM 786 C C . GLY A 1 100 ? 18.444 -25.044 46.021 1.00 16.65 103 GLY A C 1
ATOM 787 O O . GLY A 1 100 ? 19.410 -24.300 46.196 1.00 17.02 103 GLY A O 1
ATOM 788 N N . ARG A 1 101 ? 18.239 -25.705 44.883 1.00 15.32 104 ARG A N 1
ATOM 789 C CA . ARG A 1 101 ? 19.174 -25.593 43.768 1.00 15.59 104 ARG A CA 1
ATOM 790 C C . ARG A 1 101 ? 18.861 -24.472 42.777 1.00 17.03 104 ARG A C 1
ATOM 791 O O . ARG A 1 101 ? 17.769 -24.413 42.204 1.00 17.10 104 ARG A O 1
ATOM 799 N N . THR A 1 102 ? 19.824 -23.573 42.602 1.00 17.29 105 THR A N 1
ATOM 800 C CA . THR A 1 102 ? 19.703 -22.471 41.651 1.00 17.93 105 THR A CA 1
ATOM 801 C C . THR A 1 102 ? 20.329 -22.950 40.342 1.00 18.03 105 THR A C 1
ATOM 802 O O . THR A 1 102 ? 21.389 -23.581 40.348 1.00 16.82 105 THR A O 1
ATOM 806 N N . PHE A 1 103 ? 19.643 -22.695 39.233 1.00 15.15 106 PHE A N 1
ATOM 807 C CA . PHE A 1 103 ? 20.127 -23.099 37.917 1.00 15.55 106 PHE A CA 1
ATOM 808 C C . PHE A 1 103 ? 20.794 -21.922 37.203 1.00 13.94 106 PHE A C 1
ATOM 809 O O . PHE A 1 103 ? 20.505 -20.766 37.501 1.00 14.84 106 PHE A O 1
ATOM 817 N N . PRO A 1 104 ? 21.726 -22.206 36.271 1.00 14.91 107 PRO A N 1
ATOM 818 C CA . PRO A 1 104 ? 22.447 -21.185 35.503 1.00 15.08 107 PRO A CA 1
ATOM 819 C C . PRO A 1 104 ? 21.527 -20.187 34.799 1.00 14.69 107 PRO A C 1
ATOM 820 O O . PRO A 1 104 ? 21.846 -18.999 34.697 1.00 14.11 107 PRO A O 1
ATOM 824 N N . MET A 1 105 ? 20.395 -20.679 34.300 1.00 14.82 108 MET A N 1
ATOM 825 C CA . MET A 1 105 ? 19.436 -19.830 33.604 1.00 14.78 108 MET A CA 1
ATOM 826 C C . MET A 1 105 ? 18.005 -20.377 33.685 1.00 12.01 108 MET A C 1
ATOM 827 O O . MET A 1 105 ? 17.791 -21.561 33.950 1.00 12.35 108 MET A O 1
ATOM 832 N N . GLU A 1 106 ? 17.037 -19.488 33.486 1.00 12.82 109 GLU A N 1
ATOM 833 C CA . GLU A 1 106 ? 15.620 -19.844 33.495 1.00 13.14 109 GLU A CA 1
ATOM 834 C C . GLU A 1 106 ? 14.892 -19.022 32.435 1.00 10.79 109 GLU A C 1
ATOM 835 O O . GLU A 1 106 ? 15.108 -17.817 32.319 1.00 12.90 109 GLU A O 1
ATOM 841 N N . ALA A 1 107 ? 14.046 -19.687 31.653 1.00 11.31 110 ALA A N 1
ATOM 842 C CA . ALA A 1 107 ? 13.270 -19.016 30.613 1.00 11.76 110 ALA A CA 1
ATOM 843 C C . ALA A 1 107 ? 11.806 -18.934 31.040 1.00 12.41 110 ALA A C 1
ATOM 844 O O . ALA A 1 107 ? 11.274 -19.877 31.634 1.00 13.39 110 ALA A O 1
ATOM 846 N N . HIS A 1 108 ? 11.168 -17.803 30.752 1.00 10.68 111 HIS A N 1
ATOM 847 C CA . HIS A 1 108 ? 9.758 -17.613 31.081 1.00 10.86 111 HIS A CA 1
ATOM 848 C C . HIS A 1 108 ? 8.953 -17.328 29.824 1.00 10.93 111 HIS A C 1
ATOM 849 O O . HIS A 1 108 ? 9.172 -16.314 29.164 1.00 12.21 111 HIS A O 1
ATOM 856 N N . PHE A 1 109 ? 8.055 -18.250 29.481 1.00 12.37 112 PHE A N 1
ATOM 857 C CA . PHE A 1 109 ? 7.176 -18.105 28.317 1.00 12.99 112 PHE A CA 1
ATOM 858 C C . PHE A 1 109 ? 5.849 -17.569 28.846 1.00 11.88 112 PHE A C 1
ATOM 859 O O . PHE A 1 109 ? 5.075 -18.299 29.469 1.00 11.90 112 PHE A O 1
ATOM 867 N N . VAL A 1 110 ? 5.627 -16.277 28.629 1.00 12.19 113 VAL A N 1
ATOM 868 C CA . VAL A 1 110 ? 4.434 -15.582 29.104 1.00 13.01 113 VAL A CA 1
ATOM 869 C C . VAL A 1 110 ? 3.243 -15.677 28.155 1.00 15.19 113 VAL A C 1
ATOM 870 O O . VAL A 1 110 ? 3.310 -15.249 26.995 1.00 12.98 113 VAL A O 1
ATOM 874 N N . HIS A 1 111 ? 2.145 -16.218 28.678 1.00 12.83 114 HIS A N 1
ATOM 875 C CA . HIS A 1 111 ? 0.912 -16.389 27.915 1.00 14.92 114 HIS A CA 1
ATOM 876 C C . HIS A 1 111 ? -0.262 -15.634 28.544 1.00 16.42 114 HIS A C 1
ATOM 877 O O . HIS A 1 111 ? -0.252 -15.313 29.734 1.00 14.79 114 HIS A O 1
ATOM 884 N N . LEU A 1 112 ? -1.284 -15.379 27.733 1.00 17.24 115 LEU A N 1
ATOM 885 C CA . LEU A 1 112 ? -2.498 -14.701 28.184 1.00 19.28 115 LEU A CA 1
ATOM 886 C C . LEU A 1 112 ? -3.705 -15.363 27.528 1.00 21.60 115 LEU A C 1
ATOM 887 O O . LEU A 1 112 ? -3.676 -15.647 26.325 1.00 20.39 115 LEU A O 1
ATOM 892 N N . ASP A 1 113 ? -4.752 -15.644 28.304 1.00 20.91 116 ASP A N 1
ATOM 893 C CA . ASP A 1 113 ? -5.942 -16.233 27.702 1.00 22.93 116 ASP A CA 1
ATOM 894 C C . ASP A 1 113 ? -6.855 -15.123 27.182 1.00 25.20 116 ASP A C 1
ATOM 895 O O . ASP A 1 113 ? -6.502 -13.943 27.247 1.00 24.28 116 ASP A O 1
ATOM 900 N N . GLU A 1 114 ? -8.026 -15.503 26.685 1.00 29.16 117 GLU A N 1
ATOM 901 C CA . GLU A 1 114 ? -8.996 -14.557 26.135 1.00 32.93 117 GLU A CA 1
ATOM 902 C C . GLU A 1 114 ? -9.339 -13.448 27.130 1.00 34.36 117 GLU A C 1
ATOM 903 O O . GLU A 1 114 ? -9.497 -12.287 26.748 1.00 33.80 117 GLU A O 1
ATOM 909 N N . ASN A 1 115 ? -9.423 -13.810 28.409 1.00 33.62 118 ASN A N 1
ATOM 910 C CA . ASN A 1 115 ? -9.761 -12.859 29.465 1.00 33.67 118 ASN A CA 1
ATOM 911 C C . ASN A 1 115 ? -8.557 -12.202 30.139 1.00 32.01 118 ASN A C 1
ATOM 912 O O . ASN A 1 115 ? -8.664 -11.667 31.240 1.00 32.00 118 ASN A O 1
ATOM 917 N N . LYS A 1 116 ? -7.415 -12.246 29.462 1.00 32.24 119 LYS A N 1
ATOM 918 C CA . LYS A 1 116 ? -6.177 -11.644 29.952 1.00 31.76 119 LYS A CA 1
ATOM 919 C C . LYS A 1 116 ? -5.579 -12.248 31.227 1.00 29.14 119 LYS A C 1
ATOM 920 O O . LYS A 1 116 ? -4.848 -11.576 31.953 1.00 29.50 119 LYS A O 1
ATOM 926 N N . GLN A 1 117 ? -5.897 -13.507 31.506 1.00 26.36 120 GLN A N 1
ATOM 927 C CA . GLN A 1 117 ? -5.346 -14.185 32.676 1.00 25.96 120 GLN A CA 1
ATOM 928 C C . GLN A 1 117 ? -3.971 -14.708 32.279 1.00 23.27 120 GLN A C 1
ATOM 929 O O . GLN A 1 117 ? -3.838 -15.425 31.286 1.00 21.67 120 GLN A O 1
ATOM 935 N N . PRO A 1 118 ? -2.928 -14.343 33.044 1.00 21.52 121 PRO A N 1
ATOM 936 C CA . PRO A 1 118 ? -1.544 -14.757 32.784 1.00 17.02 121 PRO A CA 1
ATOM 937 C C . PRO A 1 118 ? -1.178 -16.185 33.181 1.00 15.95 121 PRO A C 1
ATOM 938 O O . PRO A 1 118 ? -1.637 -16.710 34.200 1.00 13.49 121 PRO A O 1
ATOM 942 N N . LEU A 1 119 ? -0.324 -16.794 32.364 1.00 14.88 122 LEU A N 1
ATOM 943 C CA . LEU A 1 119 ? 0.188 -18.138 32.598 1.00 13.51 122 LEU A CA 1
ATOM 944 C C . LEU A 1 119 ? 1.650 -18.125 32.160 1.00 15.16 122 LEU A C 1
ATOM 945 O O . LEU A 1 119 ? 1.981 -17.689 31.053 1.00 12.83 122 LEU A O 1
ATOM 950 N N . VAL A 1 120 ? 2.529 -18.556 33.054 1.00 14.49 123 VAL A N 1
ATOM 951 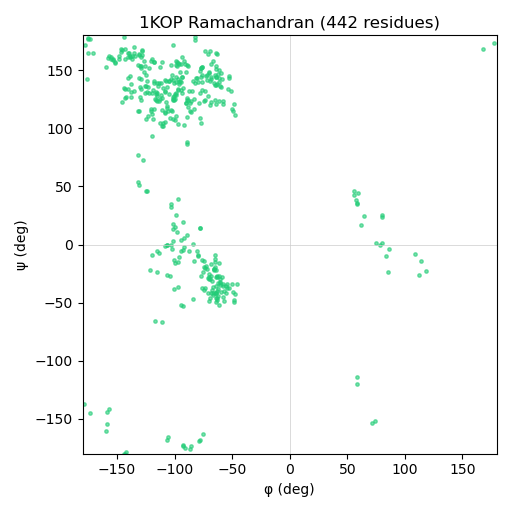C CA . VAL A 1 120 ? 3.954 -18.596 32.753 1.00 12.76 123 VAL A CA 1
ATOM 952 C C . VAL A 1 120 ? 4.465 -20.029 32.740 1.00 11.62 123 VAL A C 1
ATOM 953 O O . VAL A 1 120 ? 4.268 -20.789 33.693 1.00 12.16 123 VAL A O 1
ATOM 957 N N . LEU A 1 121 ? 5.051 -20.412 31.611 1.00 12.20 124 LEU A N 1
ATOM 958 C CA . LEU A 1 121 ? 5.633 -21.734 31.444 1.00 12.79 124 LEU A CA 1
ATOM 959 C C . LEU A 1 121 ? 7.128 -21.486 31.641 1.00 11.84 124 LEU A C 1
ATOM 960 O O . LEU A 1 121 ? 7.709 -20.627 30.976 1.00 12.71 124 LEU A O 1
ATOM 965 N N . ALA A 1 122 ? 7.732 -22.202 32.582 1.00 11.22 125 ALA A N 1
ATOM 966 C CA . ALA A 1 122 ? 9.149 -22.021 32.870 1.00 12.47 125 ALA A CA 1
ATOM 967 C C . ALA A 1 122 ? 10.019 -23.216 32.519 1.00 12.23 125 ALA A C 1
ATOM 968 O O . ALA A 1 122 ? 9.650 -24.372 32.749 1.00 12.11 125 ALA A O 1
ATOM 970 N N . VAL A 1 123 ? 11.186 -22.916 31.956 1.00 14.15 126 VAL A N 1
ATOM 971 C CA . VAL A 1 123 ? 12.155 -23.938 31.579 1.00 14.13 126 VAL A CA 1
ATOM 972 C C . VAL A 1 123 ? 13.455 -23.623 32.315 1.00 12.21 126 VAL A C 1
ATOM 973 O O . VAL A 1 123 ? 13.911 -22.480 32.331 1.00 13.85 126 VAL A O 1
ATOM 977 N N . LEU A 1 124 ? 14.008 -24.632 32.974 1.00 12.75 127 LEU A N 1
ATOM 978 C CA . LEU A 1 124 ? 15.255 -24.483 33.709 1.00 13.13 127 LEU A CA 1
ATOM 979 C C . LEU A 1 124 ? 16.408 -25.060 32.889 1.00 13.46 127 LEU A C 1
ATOM 980 O O . LEU A 1 124 ? 16.251 -26.081 32.221 1.00 14.70 127 LEU A O 1
ATOM 985 N N . TYR A 1 125 ? 17.560 -24.394 32.946 1.00 15.20 128 TYR A N 1
ATOM 986 C CA . TYR A 1 125 ? 18.751 -24.813 32.207 1.00 16.08 128 TYR A CA 1
ATOM 987 C C . TYR A 1 125 ? 19.899 -25.231 33.114 1.00 17.41 128 TYR A C 1
ATOM 988 O O . TYR A 1 125 ? 20.254 -24.504 34.041 1.00 17.41 128 TYR A O 1
ATOM 997 N N . GLU A 1 126 ? 20.470 -26.401 32.843 1.00 20.30 129 GLU A N 1
ATOM 998 C CA . GLU A 1 126 ? 21.621 -26.901 33.595 1.00 24.56 129 GLU A CA 1
ATOM 999 C C . GLU A 1 126 ? 22.882 -26.489 32.836 1.00 25.91 129 GLU A C 1
ATOM 1000 O O . GLU A 1 126 ? 22.838 -26.269 31.624 1.00 26.17 129 GLU A O 1
ATOM 1006 N N . ALA A 1 127 ? 24.006 -26.385 33.538 1.00 28.57 130 ALA A N 1
ATOM 1007 C CA . ALA A 1 127 ? 25.262 -26.033 32.878 1.00 30.07 130 ALA A CA 1
ATOM 1008 C C . ALA A 1 127 ? 25.713 -27.257 32.091 1.00 30.19 130 ALA A C 1
ATOM 1009 O O . ALA A 1 127 ? 25.671 -28.378 32.602 1.00 30.80 130 ALA A O 1
ATOM 1011 N N . GLY A 1 128 ? 26.090 -27.047 30.835 1.00 31.68 131 GLY A N 1
ATOM 1012 C CA . GLY A 1 128 ? 26.536 -28.155 30.011 1.00 32.58 131 GLY A CA 1
ATOM 1013 C C . GLY A 1 128 ? 26.946 -27.733 28.618 1.00 33.86 131 GLY A C 1
ATOM 1014 O O . GLY A 1 128 ? 27.618 -26.716 28.432 1.00 36.29 131 GLY A O 1
ATOM 1015 N N . LYS A 1 129 ? 26.536 -28.524 27.633 1.00 35.32 132 LYS A N 1
ATOM 1016 C CA . LYS A 1 129 ? 26.848 -28.255 26.237 1.00 36.24 132 LYS A CA 1
ATOM 1017 C C . LYS A 1 129 ? 26.193 -26.956 25.773 1.00 36.14 132 LYS A C 1
ATOM 1018 O O . LYS A 1 129 ? 25.179 -26.526 26.328 1.00 34.76 132 LYS A O 1
ATOM 1024 N N . THR A 1 130 ? 26.798 -26.320 24.773 1.00 34.63 133 THR A N 1
ATOM 1025 C CA . THR A 1 130 ? 26.272 -25.081 24.215 1.00 33.43 133 THR A CA 1
ATOM 1026 C C . THR A 1 130 ? 24.886 -25.365 23.643 1.00 31.92 133 THR A C 1
ATOM 1027 O O . THR A 1 130 ? 24.653 -26.426 23.063 1.00 34.62 133 THR A O 1
ATOM 1031 N N . ASN A 1 131 ? 23.959 -24.435 23.840 1.00 28.04 134 ASN A N 1
ATOM 1032 C CA . ASN A 1 131 ? 22.611 -24.604 23.322 1.00 25.58 134 ASN A CA 1
ATOM 1033 C C . ASN A 1 131 ? 22.579 -24.020 21.913 1.00 21.70 134 ASN A C 1
ATOM 1034 O O . ASN A 1 131 ? 22.678 -22.805 21.733 1.00 21.52 134 ASN A O 1
ATOM 1039 N N . GLY A 1 132 ? 22.463 -24.895 20.918 1.00 20.60 135 GLY A N 1
ATOM 1040 C CA . GLY A 1 132 ? 22.435 -24.453 19.535 1.00 22.51 135 GLY A CA 1
ATOM 1041 C C . GLY A 1 132 ? 21.128 -23.825 19.096 1.00 22.29 135 GLY A C 1
ATOM 1042 O O . GLY A 1 132 ? 21.096 -23.041 18.147 1.00 23.22 135 GLY A O 1
ATOM 1043 N N . ARG A 1 133 ? 20.047 -24.161 19.791 1.00 21.01 136 ARG A N 1
ATOM 1044 C CA . ARG A 1 133 ? 18.733 -23.625 19.458 1.00 22.09 136 ARG A CA 1
ATOM 1045 C C . ARG A 1 133 ? 18.552 -22.160 19.851 1.00 23.25 136 ARG A C 1
ATOM 1046 O O . ARG A 1 133 ? 17.714 -21.459 19.285 1.00 25.15 136 ARG A O 1
ATOM 1054 N N . LEU A 1 134 ? 19.377 -21.684 20.780 1.00 24.74 137 LEU A N 1
ATOM 1055 C CA . LEU A 1 134 ? 19.312 -20.295 21.229 1.00 26.13 137 LEU A CA 1
ATOM 1056 C C . LEU A 1 134 ? 20.278 -19.372 20.480 1.00 28.88 137 LEU A C 1
ATOM 1057 O O . LEU A 1 134 ? 20.242 -18.153 20.659 1.00 27.69 137 LEU A O 1
ATOM 1062 N N . SER A 1 135 ? 21.114 -19.952 19.617 1.00 31.08 138 SER A N 1
ATOM 1063 C CA . SER A 1 135 ? 22.108 -19.193 18.851 1.00 31.03 138 SER A CA 1
ATOM 1064 C C . SER A 1 135 ? 21.511 -18.059 18.027 1.00 28.45 138 SER A C 1
ATOM 1065 O O . SER A 1 135 ? 22.078 -16.972 17.960 1.00 28.27 138 SER A O 1
ATOM 1068 N N . SER A 1 136 ? 20.373 -18.323 17.395 1.00 29.38 139 SER A N 1
ATOM 1069 C CA . SER A 1 136 ? 19.684 -17.326 16.579 1.00 31.54 139 SER A CA 1
ATOM 1070 C C . SER A 1 136 ? 19.328 -16.069 17.382 1.00 31.56 139 SER A C 1
ATOM 1071 O O . SER A 1 136 ? 19.371 -14.958 16.856 1.00 34.28 139 SER A O 1
ATOM 1074 N N . ILE A 1 137 ? 18.974 -16.255 18.652 1.00 29.14 140 ILE A N 1
ATOM 1075 C CA . ILE A 1 137 ? 18.610 -15.141 19.524 1.00 26.51 140 ILE A CA 1
ATOM 1076 C C . ILE A 1 137 ? 19.857 -14.508 20.132 1.00 24.96 140 ILE A C 1
ATOM 1077 O O . ILE A 1 137 ? 20.008 -13.285 20.129 1.00 24.64 140 ILE A O 1
ATOM 1082 N N . TRP A 1 138 ? 20.754 -15.349 20.636 1.00 23.27 141 TRP A N 1
ATOM 1083 C CA . TRP A 1 138 ? 21.982 -14.885 21.268 1.00 25.73 141 TRP A CA 1
ATOM 1084 C C . TRP A 1 138 ? 22.891 -14.074 20.345 1.00 28.30 141 TRP A C 1
ATOM 1085 O O . TRP A 1 138 ? 23.532 -13.119 20.790 1.00 27.68 141 TRP A O 1
ATOM 1096 N N . ASN A 1 139 ? 22.918 -14.428 19.060 1.00 28.64 142 ASN A N 1
ATOM 1097 C CA . ASN A 1 139 ? 23.761 -13.731 18.086 1.00 31.20 142 ASN A CA 1
ATOM 1098 C C . ASN A 1 139 ? 23.315 -12.313 17.737 1.00 29.98 142 ASN A C 1
ATOM 1099 O O . ASN A 1 139 ? 24.142 -11.478 17.369 1.00 32.57 142 ASN A O 1
ATOM 1104 N N . VAL A 1 140 ? 22.018 -12.042 17.850 1.00 27.92 143 VAL A N 1
ATOM 1105 C CA . VAL A 1 140 ? 21.478 -10.717 17.547 1.00 26.53 143 VAL A CA 1
ATOM 1106 C C . VAL A 1 140 ? 21.162 -9.921 18.816 1.00 27.60 143 VAL A C 1
ATOM 1107 O O . VAL A 1 140 ? 20.708 -8.782 18.743 1.00 28.42 143 VAL A O 1
ATOM 1111 N N . MET A 1 141 ? 21.411 -10.530 19.971 1.00 27.74 144 MET A N 1
ATOM 1112 C CA . MET A 1 141 ? 21.141 -9.922 21.271 1.00 29.38 144 MET A CA 1
ATOM 1113 C C . MET A 1 141 ? 21.692 -8.509 21.436 1.00 29.04 144 MET A C 1
ATOM 1114 O O . MET A 1 141 ? 22.904 -8.298 21.380 1.00 32.03 144 MET A O 1
ATOM 1119 N N . PRO A 1 142 ? 20.804 -7.516 21.620 1.00 28.73 145 PRO A N 1
ATOM 1120 C CA . PRO A 1 142 ? 21.245 -6.128 21.794 1.00 29.78 145 PRO A CA 1
ATOM 1121 C C . PRO A 1 142 ? 22.036 -6.002 23.098 1.00 32.33 145 PRO A C 1
ATOM 1122 O O . PRO A 1 142 ? 21.549 -6.383 24.162 1.00 33.17 145 PRO A O 1
ATOM 1126 N N . MET A 1 143 ? 23.265 -5.502 23.006 1.00 35.19 146 MET A N 1
ATOM 1127 C CA . MET A 1 143 ? 24.112 -5.340 24.187 1.00 36.31 146 MET A CA 1
ATOM 1128 C C . MET A 1 143 ? 23.777 -4.085 24.994 1.00 34.90 146 MET A C 1
ATOM 1129 O O . MET A 1 143 ? 24.360 -3.845 26.053 1.00 36.02 146 MET A O 1
ATOM 1134 N N . THR A 1 144 ? 22.870 -3.273 24.459 1.00 33.37 147 THR A N 1
ATOM 1135 C CA . THR A 1 144 ? 22.398 -2.056 25.116 1.00 35.67 147 THR A CA 1
ATOM 1136 C C . THR A 1 144 ? 20.898 -1.952 24.856 1.00 35.11 147 THR A C 1
ATOM 1137 O O . THR A 1 144 ? 20.379 -2.591 23.938 1.00 33.72 147 THR A O 1
ATOM 1141 N N . ALA A 1 145 ? 20.211 -1.154 25.672 1.00 35.38 148 ALA A N 1
ATOM 1142 C CA . ALA A 1 145 ? 18.768 -0.962 25.557 1.00 35.30 148 ALA A CA 1
ATOM 1143 C C . ALA A 1 145 ? 18.339 -0.690 24.123 1.00 35.65 148 ALA A C 1
ATOM 1144 O O . ALA A 1 145 ? 18.668 0.350 23.549 1.00 37.37 148 ALA A O 1
ATOM 1146 N N . GLY A 1 146 ? 17.621 -1.647 23.547 1.00 35.54 149 GLY A N 1
ATOM 1147 C CA . GLY A 1 146 ? 17.154 -1.505 22.180 1.00 36.49 149 GLY A CA 1
ATOM 1148 C C . GLY A 1 146 ? 16.411 -2.731 21.691 1.00 35.54 149 GLY A C 1
ATOM 1149 O O . GLY A 1 146 ? 16.382 -3.763 22.362 1.00 33.64 149 GLY A O 1
ATOM 1150 N N . LYS A 1 147 ? 15.841 -2.623 20.496 1.00 35.03 150 LYS A N 1
ATOM 1151 C CA . LYS A 1 147 ? 15.082 -3.711 19.903 1.00 36.86 150 LYS A CA 1
ATOM 1152 C C . LYS A 1 147 ? 15.577 -3.981 18.486 1.00 37.50 150 LYS A C 1
ATOM 1153 O O . LYS A 1 147 ? 15.799 -3.045 17.716 1.00 38.55 150 LYS A O 1
ATOM 1159 N N . VAL A 1 148 ? 15.786 -5.255 18.159 1.00 36.26 151 VAL A N 1
ATOM 1160 C CA . VAL A 1 148 ? 16.244 -5.652 16.826 1.00 36.02 151 VAL A CA 1
ATOM 1161 C C . VAL A 1 148 ? 15.313 -6.688 16.214 1.00 37.69 151 VAL A C 1
ATOM 1162 O O . VAL A 1 148 ? 14.889 -7.632 16.882 1.00 37.98 151 VAL A O 1
ATOM 1166 N N . LYS A 1 149 ? 14.997 -6.505 14.937 1.00 38.59 152 LYS A N 1
ATOM 1167 C CA . LYS A 1 149 ? 14.116 -7.419 14.218 1.00 40.35 152 LYS A CA 1
ATOM 1168 C C . LYS A 1 149 ? 14.876 -8.683 13.826 1.00 40.69 152 LYS A C 1
ATOM 1169 O O . LYS A 1 149 ? 15.983 -8.604 13.291 1.00 40.72 152 LYS A O 1
ATOM 1175 N N . LEU A 1 150 ? 14.302 -9.845 14.125 1.00 39.86 153 LEU A N 1
ATOM 1176 C CA . LEU A 1 150 ? 14.937 -11.106 13.759 1.00 40.01 153 LEU A CA 1
ATOM 1177 C C . LEU A 1 150 ? 14.541 -11.344 12.301 1.00 42.17 153 LEU A C 1
ATOM 1178 O O . LEU A 1 150 ? 13.354 -11.468 11.987 1.00 43.59 153 LEU A O 1
ATOM 1183 N N . ASN A 1 151 ? 15.533 -11.362 11.413 1.00 42.43 154 ASN A N 1
ATOM 1184 C CA . ASN A 1 151 ? 15.293 -11.550 9.983 1.00 43.53 154 ASN A CA 1
ATOM 1185 C C . ASN A 1 151 ? 14.705 -12.904 9.605 1.00 42.68 154 ASN A C 1
ATOM 1186 O O . ASN A 1 151 ? 13.900 -12.998 8.677 1.00 46.52 154 ASN A O 1
ATOM 1191 N N . GLN A 1 152 ? 15.110 -13.949 10.315 1.00 39.70 155 GLN A N 1
ATOM 1192 C CA . GLN A 1 152 ? 14.587 -15.282 10.049 1.00 38.96 155 GLN A CA 1
ATOM 1193 C C . GLN A 1 152 ? 13.455 -15.592 11.024 1.00 37.66 155 GLN A C 1
ATOM 1194 O O . GLN A 1 152 ? 13.356 -14.977 12.090 1.00 34.98 155 GLN A O 1
ATOM 1200 N N . PRO A 1 153 ? 12.553 -16.512 10.644 1.00 36.83 156 PRO A N 1
ATOM 1201 C CA . PRO A 1 153 ? 11.427 -16.897 11.501 1.00 35.37 156 PRO A CA 1
ATOM 1202 C C . PRO A 1 153 ? 11.917 -17.725 12.682 1.00 32.51 156 PRO A C 1
ATOM 1203 O O . PRO A 1 153 ? 12.896 -18.463 12.564 1.00 32.25 156 PRO A O 1
ATOM 1207 N N . PHE A 1 154 ? 11.268 -17.576 13.830 1.00 29.39 157 PHE A N 1
ATOM 1208 C CA . PHE A 1 154 ? 11.667 -18.347 14.997 1.00 26.28 157 PHE A CA 1
ATOM 1209 C C . PHE A 1 154 ? 10.542 -19.237 15.504 1.00 24.80 157 PHE A C 1
ATOM 1210 O O . PHE A 1 154 ? 9.407 -18.790 15.686 1.00 23.17 157 PHE A O 1
ATOM 1218 N N . ASP A 1 155 ? 10.875 -20.506 15.710 1.00 24.16 158 ASP A N 1
ATOM 1219 C CA . ASP A 1 155 ? 9.931 -21.496 16.203 1.00 24.84 158 ASP A CA 1
ATOM 1220 C C . ASP A 1 155 ? 10.291 -21.838 17.649 1.00 26.22 158 ASP A C 1
ATOM 1221 O O . ASP A 1 155 ? 11.258 -22.569 17.902 1.00 25.88 158 ASP A O 1
ATOM 1226 N N . ALA A 1 156 ? 9.490 -21.331 18.586 1.00 23.65 159 ALA A N 1
ATOM 1227 C CA . ALA A 1 156 ? 9.705 -21.565 20.014 1.00 22.62 159 ALA A CA 1
ATOM 1228 C C . ALA A 1 156 ? 9.541 -23.024 20.446 1.00 21.75 159 ALA A C 1
ATOM 1229 O O . ALA A 1 156 ? 9.917 -23.389 21.562 1.00 21.82 159 ALA A O 1
ATOM 1231 N N . SER A 1 157 ? 8.990 -23.862 19.572 1.00 21.38 160 SER A N 1
ATOM 1232 C CA . SER A 1 157 ? 8.807 -25.272 19.907 1.00 24.79 160 SER A CA 1
ATOM 1233 C C . SER A 1 157 ? 10.153 -25.966 20.145 1.00 24.94 160 SER A C 1
ATOM 1234 O O . SER A 1 157 ? 10.242 -26.921 20.917 1.00 26.14 160 SER A O 1
ATOM 1237 N N . THR A 1 158 ? 11.198 -25.451 19.502 1.00 23.49 161 THR A N 1
ATOM 1238 C CA . THR A 1 158 ? 12.547 -25.995 19.627 1.00 23.92 161 THR A CA 1
ATOM 1239 C C . THR A 1 158 ? 13.142 -25.766 21.022 1.00 23.82 161 THR A C 1
ATOM 1240 O O . THR A 1 158 ? 14.119 -26.412 21.401 1.00 23.11 161 THR A O 1
ATOM 1244 N N . LEU A 1 159 ? 12.547 -24.847 21.778 1.00 21.50 162 LEU A N 1
ATOM 1245 C CA . LEU A 1 159 ? 13.019 -24.531 23.121 1.00 22.07 162 LEU A CA 1
ATOM 1246 C C . LEU A 1 159 ? 12.327 -25.347 24.207 1.00 23.27 162 LEU A C 1
ATOM 1247 O O . LEU A 1 159 ? 12.658 -25.224 25.388 1.00 24.73 162 LEU A O 1
ATOM 1252 N N . LEU A 1 160 ? 11.375 -26.185 23.810 1.00 23.29 163 LEU A N 1
ATOM 1253 C CA . LEU A 1 160 ? 10.642 -27.008 24.765 1.00 25.20 163 LEU A CA 1
ATOM 1254 C C . LEU A 1 160 ? 11.076 -28.469 24.731 1.00 27.68 163 LEU A C 1
ATOM 1255 O O . LEU A 1 160 ? 11.323 -29.028 23.662 1.00 29.56 163 LEU A O 1
ATOM 1260 N N . PRO A 1 161 ? 11.160 -29.108 25.909 1.00 29.82 164 PRO A N 1
ATOM 1261 C CA . PRO A 1 161 ? 11.555 -30.511 26.068 1.00 29.85 164 PRO A CA 1
ATOM 1262 C C . PRO A 1 161 ? 10.553 -31.453 25.416 1.00 29.78 164 PRO A C 1
ATOM 1263 O O . PRO A 1 161 ? 9.431 -31.056 25.108 1.00 30.64 164 PRO A O 1
ATOM 1267 N N . LYS A 1 162 ? 10.966 -32.702 25.225 1.00 33.79 165 LYS A N 1
ATOM 1268 C CA . LYS A 1 162 ? 10.112 -33.733 24.634 1.00 36.32 165 LYS A CA 1
ATOM 1269 C C . LYS A 1 162 ? 9.019 -34.062 25.647 1.00 34.59 165 LYS A C 1
ATOM 1270 O O . LYS A 1 162 ? 7.837 -34.122 25.309 1.00 35.50 165 LYS A O 1
ATOM 1276 N N . ARG A 1 163 ? 9.441 -34.297 26.888 1.00 33.68 166 ARG A N 1
ATOM 1277 C CA . ARG A 1 163 ? 8.532 -34.598 27.989 1.00 32.64 166 ARG A CA 1
ATOM 1278 C C . ARG A 1 163 ? 8.053 -33.280 28.593 1.00 29.29 166 ARG A C 1
ATOM 1279 O O . ARG A 1 163 ? 8.866 -32.460 29.017 1.00 28.59 166 ARG A O 1
ATOM 1287 N N . LEU A 1 164 ? 6.738 -33.082 28.630 1.00 25.97 167 LEU A N 1
ATOM 1288 C CA . LEU A 1 164 ? 6.163 -31.853 29.169 1.00 23.65 167 LEU A CA 1
ATOM 1289 C C . LEU A 1 164 ? 5.555 -31.961 30.572 1.00 22.44 167 LEU A C 1
ATOM 1290 O O . LEU A 1 164 ? 4.583 -31.271 30.892 1.00 23.84 167 LEU A O 1
ATOM 1295 N N . LYS A 1 165 ? 6.125 -32.830 31.403 1.00 20.49 168 LYS A N 1
ATOM 1296 C CA . LYS A 1 165 ? 5.664 -32.991 32.779 1.00 22.22 168 LYS A CA 1
ATOM 1297 C C . LYS A 1 165 ? 6.031 -31.706 33.522 1.00 20.67 168 LYS A C 1
ATOM 1298 O O . LYS A 1 165 ? 7.087 -31.120 33.264 1.00 20.25 168 LYS A O 1
ATOM 1304 N N . TYR A 1 166 ? 5.185 -31.276 34.455 1.00 18.02 169 TYR A N 1
ATOM 1305 C CA . TYR A 1 166 ? 5.441 -30.020 35.159 1.00 15.52 169 TYR A CA 1
ATOM 1306 C C . TYR A 1 166 ? 4.999 -29.941 36.610 1.00 15.01 169 TYR A C 1
ATOM 1307 O O . TYR A 1 166 ? 4.240 -30.782 37.094 1.00 14.29 169 TYR A O 1
ATOM 1316 N N . TYR A 1 167 ? 5.515 -28.916 37.287 1.00 14.60 170 TYR A N 1
ATOM 1317 C CA . TYR A 1 167 ? 5.165 -28.594 38.668 1.00 15.60 170 TYR A CA 1
ATOM 1318 C C . TYR A 1 167 ? 4.141 -27.481 38.473 1.00 14.71 170 TYR A C 1
ATOM 1319 O O . TYR A 1 167 ? 4.335 -26.603 37.623 1.00 13.67 170 TYR A O 1
ATOM 1328 N N . ARG A 1 168 ? 3.079 -27.493 39.273 1.00 13.02 171 ARG A N 1
ATOM 1329 C CA . ARG A 1 168 ? 2.028 -26.495 39.146 1.00 12.90 171 ARG A CA 1
ATOM 1330 C C . ARG A 1 168 ? 1.738 -25.772 40.455 1.00 12.76 171 ARG A C 1
ATOM 1331 O O . ARG A 1 168 ? 1.587 -26.402 41.504 1.00 14.57 171 ARG A O 1
ATOM 1339 N N . PHE A 1 169 ? 1.715 -24.445 40.384 1.00 11.78 172 PHE A N 1
ATOM 1340 C CA . PHE A 1 169 ? 1.398 -23.609 41.536 1.00 13.44 172 PHE A CA 1
ATOM 1341 C C . PHE A 1 169 ? 0.898 -22.237 41.095 1.00 11.33 172 PHE A C 1
ATOM 1342 O O . PHE A 1 169 ? 1.048 -21.850 39.933 1.00 13.84 172 PHE A O 1
ATOM 1350 N N . ALA A 1 170 ? 0.236 -21.536 42.009 1.00 10.91 173 ALA A N 1
ATOM 1351 C CA . ALA A 1 170 ? -0.275 -20.203 41.724 1.00 11.04 173 ALA A CA 1
ATOM 1352 C C . ALA A 1 170 ? 0.746 -19.205 42.256 1.00 11.92 173 ALA A C 1
ATOM 1353 O O . ALA A 1 170 ? 1.342 -19.422 43.312 1.00 12.73 173 ALA A O 1
ATOM 1355 N N . GLY A 1 171 ? 0.945 -18.113 41.530 1.00 11.14 174 GLY A N 1
ATOM 1356 C CA . GLY A 1 171 ? 1.912 -17.130 41.964 1.00 9.99 174 GLY A CA 1
ATOM 1357 C C . GLY A 1 171 ? 1.696 -15.741 41.414 1.00 11.30 174 GLY A C 1
ATOM 1358 O O . GLY A 1 171 ? 0.561 -15.291 41.249 1.00 11.54 174 GLY A O 1
ATOM 1359 N N . SER A 1 172 ? 2.801 -15.076 41.092 1.00 10.65 175 SER A N 1
ATOM 1360 C CA . SER A 1 172 ? 2.769 -13.710 40.592 1.00 9.91 175 SER A CA 1
ATOM 1361 C C . SER A 1 172 ? 3.846 -13.478 39.550 1.00 9.92 175 SER A C 1
ATOM 1362 O O . SER A 1 172 ? 4.615 -14.375 39.221 1.00 11.62 175 SER A O 1
ATOM 1365 N N . LEU A 1 173 ? 3.892 -12.256 39.037 1.00 10.73 176 LEU A N 1
ATOM 1366 C CA . LEU A 1 173 ? 4.939 -11.870 38.105 1.00 11.71 176 LEU A CA 1
ATOM 1367 C C . LEU A 1 173 ? 6.135 -11.673 39.039 1.00 11.85 176 LEU A C 1
ATOM 1368 O O . LEU A 1 173 ? 5.960 -11.257 40.188 1.00 11.27 176 LEU A O 1
ATOM 1373 N N . THR A 1 174 ? 7.339 -11.989 38.573 1.00 12.87 177 THR A N 1
ATOM 1374 C CA . THR A 1 174 ? 8.524 -11.840 39.419 1.00 12.63 177 THR A CA 1
ATOM 1375 C C . THR A 1 174 ? 9.153 -10.456 39.306 1.00 12.66 177 THR A C 1
ATOM 1376 O O . THR A 1 174 ? 10.249 -10.221 39.816 1.00 13.95 177 THR A O 1
ATOM 1380 N N . THR A 1 175 ? 8.464 -9.549 38.620 1.00 13.76 178 THR A N 1
ATOM 1381 C CA . THR A 1 175 ? 8.932 -8.176 38.442 1.00 15.60 178 THR A CA 1
ATOM 1382 C C . THR A 1 175 ? 7.780 -7.229 38.760 1.00 14.40 178 THR A C 1
ATOM 1383 O O . THR A 1 175 ? 6.617 -7.616 38.664 1.00 14.26 178 THR A O 1
ATOM 1387 N N . PRO A 1 176 ? 8.091 -5.984 39.169 1.00 16.36 179 PRO A N 1
ATOM 1388 C CA . PRO A 1 176 ? 7.053 -4.995 39.492 1.00 16.49 179 PRO A CA 1
ATOM 1389 C C . PRO A 1 176 ? 6.071 -4.881 38.324 1.00 16.91 179 PRO A C 1
ATOM 1390 O O . 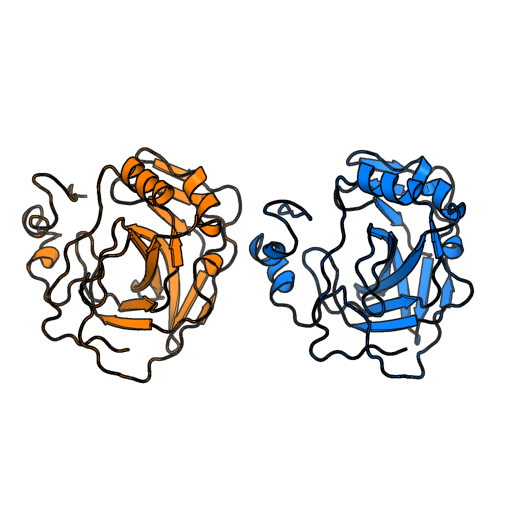PRO A 1 176 ? 6.484 -4.902 37.168 1.00 17.21 179 PRO A O 1
ATOM 1394 N N . PRO A 1 177 ? 4.771 -4.683 38.610 1.00 17.20 180 PRO A N 1
ATOM 1395 C CA . PRO A 1 177 ? 4.121 -4.551 39.919 1.00 16.98 180 PRO A CA 1
ATOM 1396 C C . PRO A 1 177 ? 3.854 -5.829 40.731 1.00 16.41 180 PRO A C 1
ATOM 1397 O O . PRO A 1 177 ? 3.090 -5.788 41.694 1.00 17.72 180 PRO A O 1
ATOM 1401 N N . CYS A 1 178 ? 4.472 -6.948 40.346 1.00 13.06 181 CYS A N 1
ATOM 1402 C CA . CYS A 1 178 ? 4.323 -8.233 41.053 1.00 13.36 181 CYS A CA 1
ATOM 1403 C C . CYS A 1 178 ? 2.883 -8.740 41.145 1.00 15.04 181 CYS A C 1
ATOM 1404 O O . CYS A 1 178 ? 2.491 -9.375 42.129 1.00 13.80 181 CYS A O 1
ATOM 1407 N N . THR A 1 179 ? 2.120 -8.477 40.091 1.00 13.58 182 THR A N 1
ATOM 1408 C CA . THR A 1 179 ? 0.718 -8.864 39.981 1.00 14.25 182 THR A CA 1
ATOM 1409 C C . THR A 1 179 ? 0.478 -10.341 40.275 1.00 12.56 182 THR A C 1
ATOM 1410 O O . THR A 1 179 ? 1.180 -11.198 39.752 1.00 13.50 182 THR A O 1
ATOM 1414 N N . GLU A 1 180 ? -0.512 -10.636 41.115 1.00 12.31 183 GLU A N 1
ATOM 1415 C CA . GLU A 1 180 ? -0.828 -12.020 41.443 1.00 12.55 183 GLU A CA 1
ATOM 1416 C C . GLU A 1 180 ? -1.883 -12.600 40.498 1.00 13.78 183 GLU A C 1
ATOM 1417 O O . GLU A 1 180 ? -2.265 -11.952 39.516 1.00 13.18 183 GLU A O 1
ATOM 1423 N N . GLY A 1 181 ? -2.322 -13.826 40.769 1.00 12.30 184 GLY A N 1
ATOM 1424 C CA . GLY A 1 181 ? -3.299 -14.467 39.906 1.00 11.29 184 GLY A CA 1
ATOM 1425 C C . GLY A 1 181 ? -2.639 -15.049 38.667 1.00 12.29 184 GLY A C 1
ATOM 1426 O O . GLY A 1 181 ? -3.283 -15.251 37.638 1.00 11.59 184 GLY A O 1
ATOM 1427 N N . VAL A 1 182 ? -1.345 -15.331 38.775 1.00 11.79 185 VAL A N 1
ATOM 1428 C CA . VAL A 1 182 ? -0.566 -15.891 37.672 1.00 12.15 185 VAL A CA 1
ATOM 1429 C C . VAL A 1 182 ? -0.378 -17.390 37.872 1.00 11.04 185 VAL A C 1
ATOM 1430 O O . VAL A 1 182 ? 0.063 -17.825 38.939 1.00 12.24 185 VAL A O 1
ATOM 1434 N N . SER A 1 183 ? -0.730 -18.186 36.865 1.00 10.69 186 SER A N 1
ATOM 1435 C CA . SER A 1 183 ? -0.546 -19.628 36.986 1.00 13.03 186 SER A CA 1
ATOM 1436 C C . SER A 1 183 ? 0.867 -19.986 36.524 1.00 13.99 186 SER A C 1
ATOM 1437 O O . SER A 1 183 ? 1.337 -19.507 35.486 1.00 12.35 186 SER A O 1
ATOM 1440 N N . TRP A 1 184 ? 1.553 -20.783 37.338 1.00 11.39 187 TRP A N 1
ATOM 1441 C CA . TRP A 1 184 ? 2.922 -21.195 37.048 1.00 12.34 187 TRP A CA 1
ATOM 1442 C C . TRP A 1 184 ? 3.077 -22.671 36.756 1.00 11.87 187 TRP A C 1
ATOM 1443 O O . TRP A 1 184 ? 2.659 -23.528 37.536 1.00 11.99 187 TRP A O 1
ATOM 1454 N N . LEU A 1 185 ? 3.667 -22.960 35.604 1.00 11.84 188 LEU A N 1
ATOM 1455 C CA . LEU A 1 185 ? 3.920 -24.331 35.204 1.00 12.65 188 LEU A CA 1
ATOM 1456 C C . LEU A 1 185 ? 5.421 -24.401 34.955 1.00 12.62 188 LEU A C 1
ATOM 1457 O O . LEU A 1 185 ? 5.939 -23.740 34.057 1.00 12.96 188 LEU A O 1
ATOM 1462 N N . VAL A 1 186 ? 6.119 -25.121 35.825 1.00 12.65 189 VAL A N 1
ATOM 1463 C CA . VAL A 1 186 ? 7.567 -25.271 35.720 1.00 12.90 189 VAL A CA 1
ATOM 1464 C C . VAL A 1 186 ? 7.888 -26.673 35.224 1.00 12.08 189 VAL A C 1
ATOM 1465 O O . VAL A 1 186 ? 7.610 -27.662 35.903 1.00 13.43 189 VAL A O 1
ATOM 1469 N N . LEU A 1 187 ? 8.473 -26.760 34.033 1.00 12.25 190 LEU A N 1
ATOM 1470 C CA . LEU A 1 187 ? 8.811 -28.057 33.459 1.00 14.76 190 LEU A CA 1
ATOM 1471 C C . LEU A 1 187 ? 9.840 -28.825 34.289 1.00 17.85 190 LEU A C 1
ATOM 1472 O O . LEU A 1 187 ? 10.795 -28.245 34.813 1.00 17.08 190 LEU A O 1
ATOM 1477 N N . LYS A 1 188 ? 9.615 -30.128 34.431 1.00 19.08 191 LYS A N 1
ATOM 1478 C CA . LYS A 1 188 ? 10.509 -30.988 35.201 1.00 19.94 191 LYS A CA 1
ATOM 1479 C C . LYS A 1 188 ? 11.781 -31.334 34.440 1.00 18.91 191 LYS A C 1
ATOM 1480 O O . LYS A 1 188 ? 12.807 -31.615 35.049 1.00 21.16 191 LYS A O 1
ATOM 1486 N N . THR A 1 189 ? 11.704 -31.336 33.113 1.00 19.36 192 THR A N 1
ATOM 1487 C CA . THR A 1 189 ? 12.858 -31.657 32.272 1.00 20.47 192 THR A CA 1
ATOM 1488 C C . THR A 1 189 ? 13.645 -30.395 31.953 1.00 19.41 192 THR A C 1
ATOM 1489 O O . THR A 1 189 ? 13.097 -29.420 31.442 1.00 20.54 192 THR A O 1
ATOM 1493 N N . TYR A 1 190 ? 14.939 -30.431 32.247 1.00 18.71 193 TYR A N 1
ATOM 1494 C CA . TYR A 1 190 ? 15.811 -29.286 32.022 1.00 18.58 193 TYR A CA 1
ATOM 1495 C C . TYR A 1 190 ? 16.487 -29.284 30.653 1.00 18.66 193 TYR A C 1
ATOM 1496 O O . TYR A 1 190 ? 16.649 -30.330 30.022 1.00 19.53 193 TYR A O 1
ATOM 1505 N N . ASP A 1 191 ? 16.861 -28.093 30.198 1.00 17.00 194 ASP A N 1
ATOM 1506 C CA . ASP A 1 191 ? 17.583 -27.941 28.943 1.00 17.42 194 ASP A CA 1
ATOM 1507 C C . ASP A 1 191 ? 19.018 -27.612 29.386 1.00 18.61 194 ASP A C 1
ATOM 1508 O O . ASP A 1 191 ? 19.348 -27.740 30.567 1.00 18.81 194 ASP A O 1
ATOM 1513 N N . HIS A 1 192 ? 19.861 -27.175 28.459 1.00 20.71 195 HIS A N 1
ATOM 1514 C CA . HIS A 1 192 ? 21.246 -26.856 28.782 1.00 21.04 195 HIS A CA 1
ATOM 1515 C C . HIS A 1 192 ? 21.746 -25.594 28.098 1.00 20.05 195 HIS A C 1
ATOM 1516 O O . HIS A 1 192 ? 21.154 -25.114 27.134 1.00 20.10 195 HIS A O 1
ATOM 1523 N N . ILE A 1 193 ? 22.827 -25.044 28.640 1.00 22.74 196 ILE A N 1
ATOM 1524 C CA . ILE A 1 193 ? 23.489 -23.866 28.087 1.00 24.66 196 ILE A CA 1
ATOM 1525 C C . ILE A 1 193 ? 24.950 -23.926 28.511 1.00 27.44 196 ILE A C 1
ATOM 1526 O O . ILE A 1 193 ? 25.299 -24.632 29.463 1.00 24.91 196 ILE A O 1
ATOM 1531 N N . ASP A 1 194 ? 25.798 -23.202 27.791 1.00 30.44 197 ASP A N 1
ATOM 1532 C CA . ASP A 1 194 ? 27.217 -23.146 28.115 1.00 35.76 197 ASP A CA 1
ATOM 1533 C C . ASP A 1 194 ? 27.425 -21.954 29.043 1.00 34.41 197 ASP A C 1
ATOM 1534 O O . ASP A 1 194 ? 26.604 -21.038 29.070 1.00 33.20 197 ASP A O 1
ATOM 1539 N N . GLN A 1 195 ? 28.511 -21.971 29.809 1.00 34.55 198 GLN A N 1
ATOM 1540 C CA . GLN A 1 195 ? 28.813 -20.877 30.726 1.00 34.35 198 GLN A CA 1
ATOM 1541 C C . GLN A 1 195 ? 28.931 -19.555 29.970 1.00 32.37 198 GLN A C 1
ATOM 1542 O O . GLN A 1 195 ? 28.556 -18.500 30.484 1.00 31.31 198 GLN A O 1
ATOM 1548 N N . ALA A 1 196 ? 29.433 -19.629 28.739 1.00 30.35 199 ALA A N 1
ATOM 1549 C CA . ALA A 1 196 ? 29.614 -18.452 27.894 1.00 30.06 199 ALA A CA 1
ATOM 1550 C C . ALA A 1 196 ? 28.289 -17.792 27.527 1.00 28.16 199 ALA A C 1
ATOM 1551 O O . ALA A 1 196 ? 28.178 -16.566 27.527 1.00 28.89 199 ALA A O 1
ATOM 1553 N N . GLN A 1 197 ? 27.289 -18.608 27.204 1.00 27.68 200 GLN A N 1
ATOM 1554 C CA . GLN A 1 197 ? 25.973 -18.092 26.843 1.00 25.90 200 GLN A CA 1
ATOM 1555 C C . GLN A 1 197 ? 25.344 -17.342 28.016 1.00 25.21 200 GLN A C 1
ATOM 1556 O O . GLN A 1 197 ? 24.769 -16.267 27.837 1.00 24.51 200 GLN A O 1
ATOM 1562 N N . ALA A 1 198 ? 25.512 -17.882 29.220 1.00 24.20 201 ALA A N 1
ATOM 1563 C CA . ALA A 1 198 ? 24.971 -17.262 30.426 1.00 26.40 201 ALA A CA 1
ATOM 1564 C C . ALA A 1 198 ? 25.673 -15.946 30.757 1.00 27.56 201 ALA A C 1
ATOM 1565 O O . ALA A 1 198 ? 25.015 -14.963 31.107 1.00 26.04 201 ALA A O 1
ATOM 1567 N N . GLU A 1 199 ? 27.001 -15.913 30.622 1.00 28.29 202 GLU A N 1
ATOM 1568 C CA . GLU A 1 199 ? 27.745 -14.692 30.921 1.00 27.73 202 GLU A CA 1
ATOM 1569 C C . GLU A 1 199 ? 27.520 -13.585 29.896 1.00 25.03 202 GLU A C 1
ATOM 1570 O O . GLU A 1 199 ? 27.591 -12.402 30.234 1.00 25.50 202 GLU A O 1
ATOM 1576 N N . LYS A 1 200 ? 27.228 -13.963 28.652 1.00 23.57 203 LYS A N 1
ATOM 1577 C CA . LYS A 1 200 ? 26.956 -12.977 27.609 1.00 22.12 203 LYS A CA 1
ATOM 1578 C C . LYS A 1 200 ? 25.638 -12.270 27.942 1.00 23.42 203 LYS A C 1
ATOM 1579 O O . LYS A 1 200 ? 25.513 -11.053 27.770 1.00 23.64 203 LYS A O 1
ATOM 1585 N N . PHE A 1 201 ? 24.671 -13.044 28.445 1.00 23.70 204 PHE A N 1
ATOM 1586 C CA . PHE A 1 201 ? 23.359 -12.521 28.835 1.00 20.12 204 PHE A CA 1
ATOM 1587 C C . PHE A 1 201 ? 23.532 -11.487 29.937 1.00 17.09 204 PHE A C 1
ATOM 1588 O O . PHE A 1 201 ? 23.032 -10.366 29.835 1.00 18.13 204 PHE A O 1
ATOM 1596 N N . THR A 1 202 ? 24.252 -11.876 30.985 1.00 19.50 205 THR A N 1
ATOM 1597 C CA . THR A 1 202 ? 24.519 -11.002 32.124 1.00 23.09 205 THR A CA 1
ATOM 1598 C C . THR A 1 202 ? 25.211 -9.719 31.672 1.00 23.79 205 THR A C 1
ATOM 1599 O O . THR A 1 202 ? 24.881 -8.628 32.135 1.00 25.37 205 THR A O 1
ATOM 1603 N N . ARG A 1 203 ? 26.140 -9.855 30.733 1.00 24.91 206 ARG A N 1
ATOM 1604 C CA . ARG A 1 203 ? 26.867 -8.711 30.201 1.00 27.52 206 ARG A CA 1
ATOM 1605 C C . ARG A 1 203 ? 25.902 -7.740 29.502 1.00 26.15 206 ARG A C 1
ATOM 1606 O O . ARG A 1 203 ? 25.952 -6.525 29.727 1.00 27.19 206 ARG A O 1
ATOM 1614 N N . ALA A 1 204 ? 24.986 -8.287 28.706 1.00 25.10 207 ALA A N 1
ATOM 1615 C CA . ALA A 1 204 ? 24.005 -7.478 27.976 1.00 23.57 207 ALA A CA 1
ATOM 1616 C C . ALA A 1 204 ? 23.003 -6.755 28.883 1.00 23.30 207 ALA A C 1
ATOM 1617 O O . ALA A 1 204 ? 22.685 -5.584 28.662 1.00 21.28 207 ALA A O 1
ATOM 1619 N N . VAL A 1 205 ? 22.502 -7.459 29.895 1.00 24.06 208 VAL A N 1
ATOM 1620 C CA . VAL A 1 205 ? 21.531 -6.891 30.828 1.00 24.14 208 VAL A CA 1
ATOM 1621 C C . VAL A 1 205 ? 22.175 -5.919 31.813 1.00 24.80 208 VAL A C 1
ATOM 1622 O O . VAL A 1 205 ? 21.595 -4.883 32.132 1.00 28.93 208 VAL A O 1
ATOM 1626 N N . GLY A 1 206 ? 23.375 -6.246 32.282 1.00 25.24 209 GLY A N 1
ATOM 1627 C CA . GLY A 1 206 ? 24.063 -5.371 33.214 1.00 24.85 209 GLY A CA 1
ATOM 1628 C C . GLY A 1 206 ? 24.261 -5.937 34.607 1.00 25.35 209 GLY A C 1
ATOM 1629 O O . GLY A 1 206 ? 25.038 -5.394 35.390 1.00 27.60 209 GLY A O 1
ATOM 1630 N N . SER A 1 207 ? 23.556 -7.019 34.924 1.00 24.11 210 SER A N 1
ATOM 1631 C CA . SER A 1 207 ? 23.659 -7.660 36.232 1.00 22.95 210 SER A CA 1
ATOM 1632 C C . SER A 1 207 ? 22.830 -8.928 36.252 1.00 20.84 210 SER A C 1
ATOM 1633 O O . SER A 1 207 ? 22.176 -9.267 35.262 1.00 21.66 210 SER A O 1
ATOM 1636 N N . GLU A 1 208 ? 22.887 -9.640 37.375 1.00 20.35 211 GLU A N 1
ATOM 1637 C CA . GLU A 1 208 ? 22.089 -10.845 37.552 1.00 21.37 211 GLU A CA 1
ATOM 1638 C C . GLU A 1 208 ? 20.679 -10.296 37.712 1.00 19.73 211 GLU A C 1
ATOM 1639 O O . GLU A 1 208 ? 20.498 -9.235 38.315 1.00 19.78 211 GLU A O 1
ATOM 1645 N N . ASN A 1 209 ? 19.688 -10.975 37.144 1.00 15.74 212 ASN A N 1
ATOM 1646 C CA . ASN A 1 209 ? 18.323 -10.470 37.224 1.00 16.11 212 ASN A CA 1
ATOM 1647 C C . ASN A 1 209 ? 17.302 -11.444 37.809 1.00 16.01 212 ASN A C 1
ATOM 1648 O O . ASN A 1 209 ? 16.210 -11.612 37.268 1.00 17.36 212 ASN A O 1
ATOM 1653 N N . ASN A 1 210 ? 17.658 -12.080 38.917 1.00 14.96 213 ASN A N 1
ATOM 1654 C CA . ASN A 1 210 ? 16.757 -13.020 39.567 1.00 15.30 213 ASN A CA 1
ATOM 1655 C C . ASN A 1 210 ? 16.221 -12.449 40.873 1.00 16.57 213 ASN A C 1
ATOM 1656 O O . ASN A 1 210 ? 16.968 -11.878 41.674 1.00 15.51 213 ASN A O 1
ATOM 1661 N N . ARG A 1 211 ? 14.910 -12.552 41.057 1.00 16.41 214 ARG A N 1
ATOM 1662 C CA . ARG A 1 211 ? 14.281 -12.078 42.285 1.00 16.54 214 ARG A CA 1
ATOM 1663 C C . ARG A 1 211 ? 14.461 -13.182 43.330 1.00 14.71 214 ARG A C 1
ATOM 1664 O O . ARG A 1 211 ? 14.390 -14.367 43.003 1.00 15.49 214 ARG A O 1
ATOM 1672 N N . PRO A 1 212 ? 14.766 -12.812 44.586 1.00 15.46 215 PRO A N 1
ATOM 1673 C CA . PRO A 1 212 ? 14.940 -13.836 45.626 1.00 15.46 215 PRO A CA 1
ATOM 1674 C C . PRO A 1 212 ? 13.646 -14.628 45.835 1.00 15.64 215 PRO A C 1
ATOM 1675 O O . PRO A 1 212 ? 12.550 -14.098 45.626 1.00 15.59 215 PRO A O 1
ATOM 1679 N N . VAL A 1 213 ? 13.774 -15.892 46.234 1.00 14.89 216 VAL A N 1
ATOM 1680 C CA . VAL A 1 213 ? 12.604 -16.742 46.451 1.00 14.15 216 VAL A CA 1
ATOM 1681 C C . VAL A 1 213 ? 11.686 -16.217 47.554 1.00 16.05 216 VAL A C 1
ATOM 1682 O O . VAL A 1 213 ? 12.138 -15.600 48.522 1.00 12.55 216 VAL A O 1
ATOM 1686 N N . GLN A 1 214 ? 10.390 -16.455 47.374 1.00 14.57 217 GLN A N 1
ATOM 1687 C CA . GLN A 1 214 ? 9.359 -15.994 48.295 1.00 13.94 217 GLN A CA 1
ATOM 1688 C C . GLN A 1 214 ? 8.716 -17.158 49.042 1.00 12.35 217 GLN A C 1
ATOM 1689 O O . GLN A 1 214 ? 8.752 -18.295 48.583 1.00 12.23 217 GLN A O 1
ATOM 1695 N N . PRO A 1 215 ? 8.128 -16.887 50.220 1.00 13.21 218 PRO A N 1
ATOM 1696 C CA . PRO A 1 215 ? 7.475 -17.920 51.031 1.00 14.84 218 PRO A CA 1
ATOM 1697 C C . PRO A 1 215 ? 6.241 -18.477 50.326 1.00 14.04 218 PRO A C 1
ATOM 1698 O O . PRO A 1 215 ? 5.475 -17.722 49.735 1.00 13.98 218 PRO A O 1
ATOM 1702 N N . LEU A 1 216 ? 6.048 -19.789 50.401 1.00 15.22 219 LEU A N 1
ATOM 1703 C CA . LEU A 1 216 ? 4.883 -20.425 49.786 1.00 16.66 219 LEU A CA 1
ATOM 1704 C C . LEU A 1 216 ? 3.607 -20.069 50.544 1.00 16.59 219 LEU A C 1
ATOM 1705 O O . LEU A 1 216 ? 2.527 -19.990 49.958 1.00 13.24 219 LEU A O 1
ATOM 1710 N N . ASN A 1 217 ? 3.758 -19.826 51.845 1.00 13.68 220 ASN A N 1
ATOM 1711 C CA . ASN A 1 217 ? 2.645 -19.481 52.719 1.00 13.53 220 ASN A CA 1
ATOM 1712 C C . ASN A 1 217 ? 1.561 -20.562 52.727 1.00 12.69 220 ASN A C 1
ATOM 1713 O O . ASN A 1 217 ? 1.821 -21.681 53.157 1.00 14.69 220 ASN A O 1
ATOM 1718 N N . ALA A 1 218 ? 0.369 -20.252 52.225 1.00 12.62 221 ALA A N 1
ATOM 1719 C CA . ALA A 1 218 ? -0.726 -21.220 52.211 1.00 12.83 221 ALA A CA 1
ATOM 1720 C C . ALA A 1 218 ? -0.744 -22.124 50.986 1.00 14.48 221 ALA A C 1
ATOM 1721 O O . ALA A 1 218 ? -1.546 -23.057 50.913 1.00 15.34 221 ALA A O 1
ATOM 1723 N N . ARG A 1 219 ? 0.145 -21.854 50.035 1.00 12.71 222 ARG A N 1
ATOM 1724 C CA . ARG A 1 219 ? 0.197 -22.610 48.788 1.00 12.38 222 ARG A CA 1
ATOM 1725 C C . ARG A 1 219 ? 0.841 -23.986 48.842 1.00 14.32 222 ARG A C 1
ATOM 1726 O O . ARG A 1 219 ? 1.707 -24.264 49.668 1.00 14.98 222 ARG A O 1
ATOM 1734 N N . VAL A 1 220 ? 0.378 -24.845 47.945 1.00 12.46 223 VAL A N 1
ATOM 1735 C CA . VAL A 1 220 ? 0.895 -26.190 47.801 1.00 15.96 223 VAL A CA 1
ATOM 1736 C C . VAL A 1 220 ? 1.337 -26.313 46.341 1.00 16.12 223 VAL A C 1
ATOM 1737 O O . VAL A 1 220 ? 0.718 -25.728 45.451 1.00 17.73 223 VAL A O 1
ATOM 1741 N N . VAL A 1 221 ? 2.465 -26.977 46.112 1.00 16.42 224 VAL A N 1
ATOM 1742 C CA . VAL A 1 221 ? 2.965 -27.183 44.755 1.00 13.95 224 VAL A CA 1
ATOM 1743 C C . VAL A 1 221 ? 2.596 -28.608 44.358 1.00 14.58 224 VAL A C 1
ATOM 1744 O O . VAL A 1 221 ? 2.846 -29.555 45.108 1.00 14.05 224 VAL A O 1
ATOM 1748 N N . ILE A 1 222 ? 1.948 -28.750 43.206 1.00 13.61 225 ILE A N 1
ATOM 1749 C CA . ILE A 1 222 ? 1.545 -30.063 42.715 1.00 14.83 225 ILE A CA 1
ATOM 1750 C C . ILE A 1 222 ? 2.489 -30.552 41.615 1.00 15.25 225 ILE A C 1
ATOM 1751 O O . ILE A 1 222 ? 3.004 -29.760 40.825 1.00 16.00 225 ILE A O 1
ATOM 1756 N N . GLU A 1 223 ? 2.708 -31.859 41.568 1.00 17.50 226 GLU A N 1
ATOM 1757 C CA . GLU A 1 223 ? 3.554 -32.445 40.539 1.00 21.34 226 GLU A CA 1
ATOM 1758 C C . GLU A 1 223 ? 2.984 -33.779 40.055 1.00 21.49 226 GLU A C 1
ATOM 1759 O O . GLU A 1 223 ? 2.092 -34.321 40.740 1.00 20.81 226 GLU A O 1
ATOM 1766 N N . HIS B 1 1 ? 5.124 35.965 59.813 1.00 41.60 4 HIS B N 1
ATOM 1767 C CA . HIS B 1 1 ? 4.642 36.127 61.215 1.00 43.90 4 HIS B CA 1
ATOM 1768 C C . HIS B 1 1 ? 5.703 36.818 62.073 1.00 44.03 4 HIS B C 1
ATOM 1769 O O . HIS B 1 1 ? 6.749 37.233 61.566 1.00 46.95 4 HIS B O 1
ATOM 1776 N N . THR B 1 2 ? 5.440 36.918 63.374 1.00 42.44 5 THR B N 1
ATOM 1777 C CA . THR B 1 2 ? 6.380 37.542 64.300 1.00 41.53 5 THR B CA 1
ATOM 1778 C C . THR B 1 2 ? 7.585 36.622 64.477 1.00 41.15 5 THR B C 1
ATOM 1779 O O . THR B 1 2 ? 7.431 35.445 64.809 1.00 41.87 5 THR B O 1
ATOM 1783 N N . HIS B 1 3 ? 8.779 37.172 64.278 1.00 38.66 6 HIS B N 1
ATOM 1784 C CA . HIS B 1 3 ? 10.019 36.411 64.384 1.00 37.19 6 HIS B CA 1
ATOM 1785 C C . HIS B 1 3 ? 10.260 35.782 65.761 1.00 33.96 6 HIS B C 1
ATOM 1786 O O . HIS B 1 3 ? 10.062 36.422 66.794 1.00 36.07 6 HIS B O 1
ATOM 1793 N N . TRP B 1 4 ? 10.676 34.518 65.755 1.00 29.33 7 TRP B N 1
ATOM 1794 C CA . TRP B 1 4 ? 10.971 33.767 66.976 1.00 26.57 7 TRP B CA 1
ATOM 1795 C C . TRP B 1 4 ? 12.084 32.757 66.696 1.00 25.10 7 TRP B C 1
ATOM 1796 O O . TRP B 1 4 ? 12.320 32.384 65.545 1.00 26.19 7 TRP B O 1
ATOM 1807 N N . GLY B 1 5 ? 12.754 32.302 67.747 1.00 23.99 8 GLY B N 1
ATOM 1808 C CA . GLY B 1 5 ? 13.825 31.343 67.555 1.00 24.61 8 GLY B CA 1
ATOM 1809 C C . GLY B 1 5 ? 14.188 30.538 68.783 1.00 24.58 8 GLY B C 1
ATOM 1810 O O . GLY B 1 5 ? 13.416 30.446 69.739 1.00 26.62 8 GLY B O 1
ATOM 1811 N N . TYR B 1 6 ? 15.383 29.961 68.760 1.00 23.30 9 TYR B N 1
ATOM 1812 C CA . TYR B 1 6 ? 15.857 29.144 69.865 1.00 25.36 9 TYR B CA 1
ATOM 1813 C C . TYR B 1 6 ? 17.041 29.743 70.614 1.00 29.16 9 TYR B C 1
ATOM 1814 O O . TYR B 1 6 ? 17.441 29.236 71.663 1.00 31.17 9 TYR B O 1
ATOM 1823 N N . THR B 1 7 ? 17.581 30.835 70.083 1.00 31.67 10 THR B N 1
ATOM 1824 C CA . THR B 1 7 ? 18.714 31.523 70.694 1.00 33.75 10 THR B CA 1
ATOM 1825 C C . THR B 1 7 ? 18.464 33.029 70.698 1.00 36.78 10 THR B C 1
ATOM 1826 O O . THR B 1 7 ? 17.511 33.510 70.083 1.00 39.47 10 THR B O 1
ATOM 1830 N N . GLY B 1 8 ? 19.317 33.766 71.405 1.00 39.02 11 GLY B N 1
ATOM 1831 C CA . GLY B 1 8 ? 19.184 35.211 71.466 1.00 38.55 11 GLY B CA 1
ATOM 1832 C C . GLY B 1 8 ? 18.008 35.712 72.286 1.00 39.19 11 GLY B C 1
ATOM 1833 O O . GLY B 1 8 ? 17.533 35.031 73.198 1.00 39.61 11 GLY B O 1
ATOM 1834 N N . HIS B 1 9 ? 17.533 36.908 71.947 1.00 40.04 12 HIS B N 1
ATOM 1835 C CA . HIS B 1 9 ? 16.416 37.542 72.642 1.00 38.72 12 HIS B CA 1
ATOM 1836 C C . HIS B 1 9 ? 15.075 36.851 72.414 1.00 38.56 12 HIS B C 1
ATOM 1837 O O . HIS B 1 9 ? 14.204 36.893 73.284 1.00 41.18 12 HIS B O 1
ATOM 1844 N N . ASP B 1 10 ? 14.900 36.228 71.252 1.00 36.87 13 ASP B N 1
ATOM 1845 C CA . ASP B 1 10 ? 13.642 35.549 70.949 1.00 36.10 13 ASP B CA 1
ATOM 1846 C C . ASP B 1 10 ? 13.649 34.041 71.213 1.00 33.36 13 ASP B C 1
ATOM 1847 O O . ASP B 1 10 ? 13.060 33.263 70.461 1.00 31.88 13 ASP B O 1
ATOM 1852 N N . SER B 1 11 ? 14.292 33.655 72.312 1.00 32.13 14 SER B N 1
ATOM 1853 C CA . SER B 1 11 ? 14.398 32.259 72.747 1.00 33.38 14 SER B CA 1
ATOM 1854 C C . SER B 1 11 ? 13.066 31.760 73.325 1.00 31.11 14 SER B C 1
ATOM 1855 O O . SER B 1 11 ? 12.186 32.560 73.631 1.00 27.57 14 SER B O 1
ATOM 1858 N N . PRO B 1 12 ? 12.915 30.431 73.504 1.00 31.77 15 PRO B N 1
ATOM 1859 C CA . PRO B 1 12 ? 11.684 29.840 74.047 1.00 31.27 15 PRO B CA 1
ATOM 1860 C C . PRO B 1 12 ? 11.131 30.514 75.301 1.00 30.68 15 PRO B C 1
ATOM 1861 O O . PRO B 1 12 ? 9.926 30.740 75.405 1.00 29.56 15 PRO B O 1
ATOM 1865 N N . GLU B 1 13 ? 12.017 30.853 76.233 1.00 30.39 16 GLU B N 1
ATOM 1866 C CA . GLU B 1 13 ? 11.625 31.499 77.482 1.00 32.70 16 GLU B CA 1
ATOM 1867 C C . GLU B 1 13 ? 11.040 32.898 77.268 1.00 31.86 16 GLU B C 1
ATOM 1868 O O . GLU B 1 13 ? 10.482 33.498 78.186 1.00 34.10 16 GLU B O 1
ATOM 1874 N N . SER B 1 14 ? 11.137 33.392 76.040 1.00 31.34 17 SER B N 1
ATOM 1875 C CA . SER B 1 14 ? 10.647 34.718 75.689 1.00 30.66 17 SER B CA 1
ATOM 1876 C C . SER B 1 14 ? 9.485 34.704 74.680 1.00 27.91 17 SER B C 1
ATOM 1877 O O . SER B 1 14 ? 8.884 35.745 74.412 1.00 27.62 17 SER B O 1
ATOM 1880 N N . TRP B 1 15 ? 9.146 33.526 74.160 1.00 22.44 18 TRP B N 1
ATOM 1881 C CA . TRP B 1 15 ? 8.075 33.387 73.171 1.00 22.30 18 TRP B CA 1
ATOM 1882 C C . TRP B 1 15 ? 6.742 34.075 73.484 1.00 23.72 18 TRP B C 1
ATOM 1883 O O . TRP B 1 15 ? 6.199 34.791 72.641 1.00 23.61 18 TRP B O 1
ATOM 1894 N N . GLY B 1 16 ? 6.223 33.866 74.691 1.00 24.51 19 GLY B N 1
ATOM 1895 C CA . GLY B 1 16 ? 4.950 34.461 75.068 1.00 29.16 19 GLY B CA 1
ATOM 1896 C C . GLY B 1 16 ? 4.917 35.979 75.154 1.00 30.90 19 GLY B C 1
ATOM 1897 O O . GLY B 1 16 ? 3.842 36.582 75.105 1.00 28.58 19 GLY B O 1
ATOM 1898 N N . ASN B 1 17 ? 6.094 36.592 75.267 1.00 33.13 20 ASN B N 1
ATOM 1899 C CA . ASN B 1 17 ? 6.209 38.045 75.378 1.00 35.40 20 ASN B CA 1
ATOM 1900 C C . ASN B 1 17 ? 6.499 38.782 74.080 1.00 35.93 20 ASN B C 1
ATOM 1901 O O . ASN B 1 17 ? 6.340 40.001 74.015 1.00 36.25 20 ASN B O 1
ATOM 1906 N N . LEU B 1 18 ? 6.921 38.062 73.048 1.00 36.38 21 LEU B N 1
ATOM 1907 C CA . LEU B 1 18 ? 7.249 38.714 71.788 1.00 39.54 21 LEU B CA 1
ATOM 1908 C C . LEU B 1 18 ? 6.072 38.978 70.848 1.00 40.07 21 LEU B C 1
ATOM 1909 O O . LEU B 1 18 ? 6.242 39.568 69.777 1.00 40.93 21 LEU B O 1
ATOM 1914 N N . SER B 1 19 ? 4.875 38.587 71.279 1.00 39.24 22 SER B N 1
ATOM 1915 C CA . SER B 1 19 ? 3.659 38.790 70.493 1.00 39.51 22 SER B CA 1
ATOM 1916 C C . SER B 1 19 ? 2.420 38.340 71.257 1.00 40.03 22 SER B C 1
ATOM 1917 O O . SER B 1 19 ? 2.450 37.340 71.979 1.00 39.98 22 SER B O 1
ATOM 1920 N N . GLU B 1 20 ? 1.330 39.083 71.091 1.00 38.40 23 GLU B N 1
ATOM 1921 C CA . GLU B 1 20 ? 0.072 38.756 71.751 1.00 37.39 23 GLU B CA 1
ATOM 1922 C C . GLU B 1 20 ? -0.465 37.414 71.251 1.00 33.68 23 GLU B C 1
ATOM 1923 O O . GLU B 1 20 ? -1.139 36.695 71.987 1.00 31.31 23 GLU B O 1
ATOM 1929 N N . GLU B 1 21 ? -0.119 37.066 70.014 1.00 31.51 24 GLU B N 1
ATOM 1930 C CA . GLU B 1 21 ? -0.559 35.814 69.408 1.00 31.36 24 GLU B CA 1
ATOM 1931 C C . GLU B 1 21 ? 0.135 34.594 70.012 1.00 27.61 24 GLU B C 1
ATOM 1932 O O . GLU B 1 21 ? -0.370 33.478 69.911 1.00 27.03 24 GLU B O 1
ATOM 1938 N N . PHE B 1 22 ? 1.285 34.812 70.644 1.00 24.34 25 PHE B N 1
ATOM 1939 C CA . PHE B 1 22 ? 2.054 33.717 71.244 1.00 24.46 25 PHE B CA 1
ATOM 1940 C C . PHE B 1 22 ? 1.879 33.603 72.760 1.00 24.69 25 PHE B C 1
ATOM 1941 O O . PHE B 1 22 ? 2.626 32.878 73.420 1.00 24.08 25 PHE B O 1
ATOM 1949 N N . ARG B 1 23 ? 0.877 34.286 73.304 1.00 23.05 26 ARG B N 1
ATOM 1950 C CA . ARG B 1 23 ? 0.632 34.298 74.743 1.00 22.67 26 ARG B CA 1
ATOM 1951 C C . ARG B 1 23 ? 0.488 32.930 75.406 1.00 20.42 26 ARG B C 1
ATOM 1952 O O . ARG B 1 23 ? 0.913 32.752 76.548 1.00 20.30 26 ARG B O 1
ATOM 1960 N N . LEU B 1 24 ? -0.085 31.963 74.691 1.00 17.92 27 LEU B N 1
ATOM 1961 C CA . LEU B 1 24 ? -0.282 30.629 75.247 1.00 17.28 27 LEU B CA 1
ATOM 1962 C C . LEU B 1 24 ? 1.036 29.905 75.528 1.00 17.59 27 LEU B C 1
ATOM 1963 O O . LEU B 1 24 ? 1.087 28.999 76.364 1.00 17.33 27 LEU B O 1
ATOM 1968 N N . CYS B 1 25 ? 2.107 30.323 74.857 1.00 16.54 28 CYS B N 1
ATOM 1969 C CA . CYS B 1 25 ? 3.420 29.717 75.067 1.00 16.16 28 CYS B CA 1
ATOM 1970 C C . CYS B 1 25 ? 3.875 29.876 76.516 1.00 17.52 28 CYS B C 1
ATOM 1971 O O . CYS B 1 25 ? 4.603 29.039 77.039 1.00 17.00 28 CYS B O 1
ATOM 1974 N N . SER B 1 26 ? 3.427 30.948 77.164 1.00 18.43 29 SER B N 1
ATOM 1975 C CA . SER B 1 26 ? 3.793 31.200 78.550 1.00 21.93 29 SER B CA 1
ATOM 1976 C C . SER B 1 26 ? 2.666 30.961 79.553 1.00 20.65 29 SER B C 1
ATOM 1977 O O . SER B 1 26 ? 2.934 30.651 80.714 1.00 23.46 29 SER B O 1
ATOM 1980 N N . THR B 1 27 ? 1.414 31.080 79.110 1.00 18.88 30 THR B N 1
ATOM 1981 C CA . THR B 1 27 ? 0.267 30.892 80.004 1.00 17.97 30 THR B CA 1
ATOM 1982 C C . THR B 1 27 ? -0.417 29.527 79.936 1.00 17.97 30 THR B C 1
ATOM 1983 O O . THR B 1 27 ? -1.179 29.172 80.838 1.00 17.65 30 THR B O 1
ATOM 1987 N N . GLY B 1 28 ? -0.144 28.766 78.877 1.00 15.73 31 GLY B N 1
ATOM 1988 C CA . GLY B 1 28 ? -0.760 27.458 78.717 1.00 13.83 31 GLY B CA 1
ATOM 1989 C C . GLY B 1 28 ? -0.429 26.459 79.805 1.00 14.92 31 GLY B C 1
ATOM 1990 O O . GLY B 1 28 ? 0.693 26.436 80.312 1.00 17.69 31 GLY B O 1
ATOM 1991 N N . LYS B 1 29 ? -1.409 25.636 80.169 1.00 12.81 32 LYS B N 1
ATOM 1992 C CA . LYS B 1 29 ? -1.232 24.619 81.207 1.00 12.59 32 LYS B CA 1
ATOM 1993 C C . LYS B 1 29 ? -1.153 23.210 80.624 1.00 11.17 32 LYS B C 1
ATOM 1994 O O . LYS B 1 29 ? -1.009 22.234 81.363 1.00 12.33 32 LYS B O 1
ATOM 2000 N N . ASN B 1 30 ? -1.263 23.103 79.302 1.00 9.14 33 ASN B N 1
ATOM 2001 C CA . ASN B 1 30 ? -1.220 21.804 78.637 1.00 10.19 33 ASN B CA 1
ATOM 2002 C C . ASN B 1 30 ? -0.222 21.870 77.478 1.00 13.97 33 ASN B C 1
ATOM 2003 O O . ASN B 1 30 ? -0.520 21.479 76.343 1.00 12.90 33 ASN B O 1
ATOM 2008 N N . GLN B 1 31 ? 0.979 22.339 77.801 1.00 13.28 34 GLN B N 1
ATOM 2009 C CA . GLN B 1 31 ? 2.049 22.521 76.832 1.00 13.14 34 GLN B CA 1
ATOM 2010 C C . GLN B 1 31 ? 2.951 21.319 76.591 1.00 12.05 34 GLN B C 1
ATOM 2011 O O . GLN B 1 31 ? 3.088 20.443 77.444 1.00 11.14 34 GLN B O 1
ATOM 2017 N N . SER B 1 32 ? 3.533 21.282 75.394 1.00 11.08 35 SER B N 1
ATOM 2018 C CA . SER B 1 32 ? 4.469 20.238 74.981 1.00 11.29 35 SER B CA 1
ATOM 2019 C C . SER B 1 32 ? 5.798 20.953 74.704 1.00 10.83 35 SER B C 1
ATOM 2020 O O . SER B 1 32 ? 5.809 22.158 74.443 1.00 13.21 35 SER B O 1
ATOM 2023 N N . PRO B 1 33 ? 6.935 20.233 74.767 1.00 11.08 36 PRO B N 1
ATOM 2024 C CA . PRO B 1 33 ? 7.112 18.812 75.072 1.00 9.43 36 PRO B CA 1
ATOM 2025 C C . PRO B 1 33 ? 7.102 18.553 76.572 1.00 9.26 36 PRO B C 1
ATOM 2026 O O . PRO B 1 33 ? 7.043 19.488 77.374 1.00 10.01 36 PRO B O 1
ATOM 2030 N N . VAL B 1 34 ? 7.172 17.279 76.940 1.00 10.87 37 VAL B N 1
ATOM 2031 C CA . VAL B 1 34 ? 7.176 16.889 78.341 1.00 12.78 37 VAL B CA 1
ATOM 2032 C C . VAL B 1 34 ? 8.233 15.827 78.607 1.00 15.32 37 VAL B C 1
ATOM 2033 O O . VAL B 1 34 ? 8.779 15.223 77.680 1.00 16.10 37 VAL B O 1
ATOM 2037 N N . ASN B 1 35 ? 8.537 15.628 79.885 1.00 14.60 38 ASN B N 1
ATOM 2038 C CA . ASN B 1 35 ? 9.479 14.604 80.300 1.00 13.78 38 ASN B CA 1
ATOM 2039 C C . ASN B 1 35 ? 8.586 13.502 80.860 1.00 15.36 38 ASN B C 1
ATOM 2040 O O . ASN B 1 35 ? 7.942 13.686 81.898 1.00 15.41 38 ASN B O 1
ATOM 2045 N N . ILE B 1 36 ? 8.487 12.395 80.126 1.00 14.97 39 ILE B N 1
ATOM 2046 C CA . ILE B 1 36 ? 7.666 11.263 80.537 1.00 16.65 39 ILE B CA 1
ATOM 2047 C C . ILE B 1 36 ? 8.374 10.444 81.612 1.00 20.06 39 ILE B C 1
ATOM 2048 O O . ILE B 1 36 ? 9.351 9.748 81.334 1.00 20.80 39 ILE B O 1
ATOM 2053 N N . THR B 1 37 ? 7.866 10.520 82.836 1.00 21.72 40 THR B N 1
ATOM 2054 C CA . THR B 1 37 ? 8.445 9.780 83.952 1.00 25.70 40 THR B CA 1
ATOM 2055 C C . THR B 1 37 ? 7.429 8.783 84.495 1.00 25.46 40 THR B C 1
ATOM 2056 O O . THR B 1 37 ? 7.612 7.573 84.383 1.00 30.44 40 THR B O 1
ATOM 2060 N N . GLU B 1 38 ? 6.345 9.298 85.061 1.00 24.78 41 GLU B N 1
ATOM 2061 C CA . GLU B 1 38 ? 5.290 8.455 85.606 1.00 26.01 41 GLU B CA 1
ATOM 2062 C C . GLU B 1 38 ? 4.184 8.285 84.568 1.00 22.70 41 GLU B C 1
ATOM 2063 O O . GLU B 1 38 ? 3.838 9.225 83.857 1.00 22.26 41 GLU B O 1
ATOM 2069 N N . THR B 1 39 ? 3.650 7.075 84.471 1.00 21.43 42 THR B N 1
ATOM 2070 C CA . THR B 1 39 ? 2.588 6.787 83.516 1.00 20.24 42 THR B CA 1
ATOM 2071 C C . THR B 1 39 ? 1.491 5.925 84.127 1.00 21.57 42 THR B C 1
ATOM 2072 O O . THR B 1 39 ? 1.691 5.261 85.146 1.00 20.31 42 THR B O 1
ATOM 2076 N N . VAL B 1 40 ? 0.322 5.962 83.500 1.00 18.98 43 VAL B N 1
ATOM 2077 C CA . VAL B 1 40 ? -0.796 5.141 83.924 1.00 19.65 43 VAL B CA 1
ATOM 2078 C C . VAL B 1 40 ? -0.903 4.065 82.852 1.00 20.67 43 VAL B C 1
ATOM 2079 O O . VAL B 1 40 ? -0.978 4.373 81.661 1.00 20.08 43 VAL B O 1
ATOM 2083 N N . SER B 1 41 ? -0.823 2.806 83.267 1.00 20.27 44 SER B N 1
ATOM 2084 C CA . SER B 1 41 ? -0.933 1.696 82.329 1.00 23.93 44 SER B CA 1
ATOM 2085 C C . SER B 1 41 ? -2.395 1.552 81.899 1.00 23.59 44 SER B C 1
ATOM 2086 O O . SER B 1 41 ? -3.285 1.420 82.738 1.00 23.41 44 SER B O 1
ATOM 2089 N N . GLY B 1 42 ? -2.636 1.597 80.592 1.00 22.12 45 GLY B N 1
ATOM 2090 C CA . GLY B 1 42 ? -3.992 1.486 80.094 1.00 22.60 45 GLY B CA 1
ATOM 2091 C C . GLY B 1 42 ? -4.089 0.758 78.773 1.00 25.97 45 GLY B C 1
ATOM 2092 O O . GLY B 1 42 ? -3.079 0.517 78.106 1.00 26.32 45 GLY B O 1
ATOM 2093 N N . LYS B 1 43 ? -5.312 0.397 78.397 1.00 24.02 46 LYS B N 1
ATOM 2094 C CA . LYS B 1 43 ? -5.551 -0.319 77.153 1.00 24.62 46 LYS B CA 1
ATOM 2095 C C . LYS B 1 43 ? -5.775 0.697 76.035 1.00 23.73 46 LYS B C 1
ATOM 2096 O O . LYS B 1 43 ? -6.906 1.107 75.772 1.00 21.92 46 LYS B O 1
ATOM 2102 N N . LEU B 1 44 ? -4.687 1.119 75.399 1.00 20.78 47 LEU B N 1
ATOM 2103 C CA . LEU B 1 44 ? -4.763 2.088 74.313 1.00 21.26 47 LEU B CA 1
ATOM 2104 C C . LEU B 1 44 ? -5.138 1.439 72.982 1.00 22.31 47 LEU B C 1
ATOM 2105 O O . LEU B 1 44 ? -4.735 0.309 72.693 1.00 23.33 47 LEU B O 1
ATOM 2110 N N . PRO B 1 45 ? -5.937 2.142 72.162 1.00 22.62 48 PRO B N 1
ATOM 2111 C CA . PRO B 1 45 ? -6.366 1.636 70.854 1.00 23.13 48 PRO B CA 1
ATOM 2112 C C . PRO B 1 45 ? -5.162 1.486 69.925 1.00 22.81 48 PRO B C 1
ATOM 2113 O O . PRO B 1 45 ? -4.213 2.269 69.998 1.00 22.36 48 PRO B O 1
ATOM 2117 N N . ALA B 1 46 ? -5.198 0.479 69.061 1.00 21.79 49 ALA B N 1
ATOM 2118 C CA . ALA B 1 46 ? -4.112 0.262 68.116 1.00 22.78 49 ALA B CA 1
ATOM 2119 C C . ALA B 1 46 ? -4.210 1.276 66.976 1.00 24.40 49 ALA B C 1
ATOM 2120 O O . ALA B 1 46 ? -5.307 1.635 66.540 1.00 24.85 49 ALA B O 1
ATOM 2122 N N . ILE B 1 47 ? -3.067 1.789 66.541 1.00 23.28 50 ILE B N 1
ATOM 2123 C CA . ILE B 1 47 ? -3.056 2.743 65.443 1.00 24.69 50 ILE B CA 1
ATOM 2124 C C . ILE B 1 47 ? -2.765 2.005 64.142 1.00 24.27 50 ILE B C 1
ATOM 2125 O O . ILE B 1 47 ? -1.975 1.058 64.119 1.00 23.35 50 ILE B O 1
ATOM 2130 N N . LYS B 1 48 ? -3.482 2.378 63.086 1.00 24.20 51 LYS B N 1
ATOM 2131 C CA . LYS B 1 48 ? -3.296 1.765 61.773 1.00 25.85 51 LYS B CA 1
ATOM 2132 C C . LYS B 1 48 ? -2.680 2.803 60.850 1.00 23.49 51 LYS B C 1
ATOM 2133 O O . LYS B 1 48 ? -3.287 3.836 60.570 1.00 24.14 51 LYS B O 1
ATOM 2139 N N . VAL B 1 49 ? -1.465 2.536 60.393 1.00 23.22 52 VAL B N 1
ATOM 2140 C CA . VAL B 1 49 ? -0.778 3.473 59.515 1.00 24.91 52 VAL B CA 1
ATOM 2141 C C . VAL B 1 49 ? -0.869 3.082 58.041 1.00 23.67 52 VAL B C 1
ATOM 2142 O O . VAL B 1 49 ? -0.623 1.937 57.668 1.00 23.21 52 VAL B O 1
ATOM 2146 N N . ASN B 1 50 ? -1.264 4.040 57.215 1.00 21.49 53 ASN B N 1
ATOM 2147 C CA . ASN B 1 50 ? -1.384 3.805 55.788 1.00 24.13 53 ASN B CA 1
ATOM 2148 C C . ASN B 1 50 ? -0.607 4.869 55.028 1.00 20.92 53 ASN B C 1
ATOM 2149 O O . ASN B 1 50 ? -1.184 5.808 54.479 1.00 19.56 53 ASN B O 1
ATOM 2154 N N . TYR B 1 51 ? 0.716 4.753 55.078 1.00 19.28 54 TYR B N 1
ATOM 2155 C CA . TYR B 1 51 ? 1.597 5.673 54.372 1.00 17.40 54 TYR B CA 1
ATOM 2156 C C . TYR B 1 51 ? 1.983 4.977 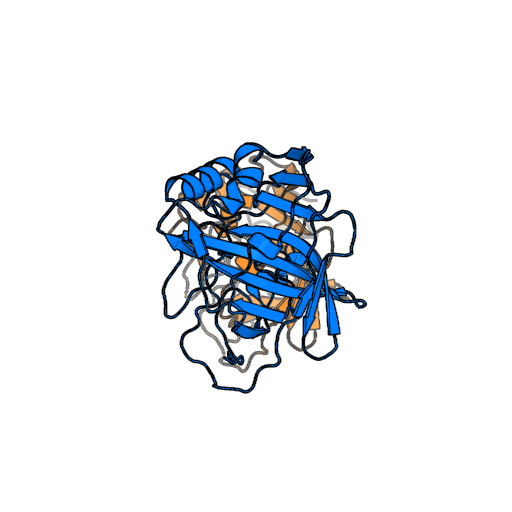53.077 1.00 18.80 54 TYR B C 1
ATOM 2157 O O . TYR B 1 51 ? 2.012 3.750 53.022 1.00 22.49 54 TYR B O 1
ATOM 2166 N N . LYS B 1 52 ? 2.308 5.751 52.047 1.00 19.17 55 LYS B N 1
ATOM 2167 C CA . LYS B 1 52 ? 2.664 5.178 50.754 1.00 19.36 55 LYS B CA 1
ATOM 2168 C C . LYS B 1 52 ? 3.680 6.045 50.018 1.00 16.77 55 LYS B C 1
ATOM 2169 O O . LYS B 1 52 ? 3.863 7.214 50.357 1.00 14.53 55 LYS B O 1
ATOM 2175 N N . PRO B 1 53 ? 4.364 5.480 49.002 1.00 17.86 56 PRO B N 1
ATOM 2176 C CA . PRO B 1 53 ? 5.353 6.252 48.237 1.00 16.39 56 PRO B CA 1
ATOM 2177 C C . PRO B 1 53 ? 4.619 7.455 47.648 1.00 17.77 56 PRO B C 1
ATOM 2178 O O . PRO B 1 53 ? 3.610 7.295 46.954 1.00 16.70 56 PRO B O 1
ATOM 2182 N N . SER B 1 54 ? 5.108 8.653 47.952 1.00 15.97 57 SER B N 1
ATOM 2183 C CA . SER B 1 54 ? 4.463 9.876 47.494 1.00 15.85 57 SER B CA 1
ATOM 2184 C C . SER B 1 54 ? 5.452 10.928 47.024 1.00 16.47 57 SER B C 1
ATOM 2185 O O . SER B 1 54 ? 6.637 10.878 47.350 1.00 17.81 57 SER B O 1
ATOM 2188 N N . MET B 1 55 ? 4.946 11.893 46.267 1.00 17.61 58 MET B N 1
ATOM 2189 C CA . MET B 1 55 ? 5.762 12.994 45.780 1.00 20.16 58 MET B CA 1
ATOM 2190 C C . MET B 1 55 ? 5.715 14.071 46.859 1.00 20.52 58 MET B C 1
ATOM 2191 O O . MET B 1 55 ? 4.640 14.573 47.208 1.00 20.96 58 MET B O 1
ATOM 2196 N N . VAL B 1 56 ? 6.879 14.386 47.417 1.00 17.59 59 VAL B N 1
ATOM 2197 C CA . VAL B 1 56 ? 6.982 15.378 48.483 1.00 19.61 59 VAL B CA 1
ATOM 2198 C C . VAL B 1 56 ? 8.031 16.436 48.179 1.00 20.55 59 VAL B C 1
ATOM 2199 O O . VAL B 1 56 ? 8.828 16.290 47.247 1.00 21.67 59 VAL B O 1
ATOM 2203 N N . ASP B 1 57 ? 8.000 17.521 48.944 1.00 18.33 60 ASP B N 1
ATOM 2204 C CA . ASP B 1 57 ? 8.992 18.573 48.792 1.00 22.39 60 ASP B CA 1
ATOM 2205 C C . ASP B 1 57 ? 9.667 18.725 50.147 1.00 22.67 60 ASP B C 1
ATOM 2206 O O . ASP B 1 57 ? 9.078 18.403 51.181 1.00 20.70 60 ASP B O 1
ATOM 2211 N N . VAL B 1 58 ? 10.921 19.154 50.134 1.00 20.72 61 VAL B N 1
ATOM 2212 C CA . VAL B 1 58 ? 11.681 19.332 51.361 1.00 21.07 61 VAL B CA 1
ATOM 2213 C C . VAL B 1 58 ? 12.017 20.804 51.524 1.00 21.96 61 VAL B C 1
ATOM 2214 O O . VAL B 1 58 ? 12.599 21.413 50.626 1.00 24.37 61 VAL B O 1
ATOM 2218 N N . GLU B 1 59 ? 11.643 21.382 52.660 1.00 21.86 62 GLU B N 1
ATOM 2219 C CA . GLU B 1 59 ? 11.933 22.790 52.884 1.00 23.61 62 GLU B CA 1
ATOM 2220 C C . GLU B 1 59 ? 12.666 23.102 54.174 1.00 21.71 62 GLU B C 1
ATOM 2221 O O . GLU B 1 59 ? 12.534 22.403 55.177 1.00 21.54 62 GLU B O 1
ATOM 2227 N N . ASN B 1 60 ? 13.481 24.146 54.101 1.00 20.38 63 ASN B N 1
ATOM 2228 C CA . ASN B 1 60 ? 14.229 24.653 55.233 1.00 19.95 63 ASN B CA 1
ATOM 2229 C C . ASN B 1 60 ? 13.532 25.983 55.501 1.00 19.78 63 ASN B C 1
ATOM 2230 O O . ASN B 1 60 ? 13.679 26.926 54.723 1.00 20.96 63 ASN B O 1
ATOM 2235 N N . ASN B 1 61 ? 12.718 26.037 56.554 1.00 20.53 64 ASN B N 1
ATOM 2236 C CA . ASN B 1 61 ? 12.001 27.267 56.892 1.00 21.59 64 ASN B CA 1
ATOM 2237 C C . ASN B 1 61 ? 12.687 28.081 57.984 1.00 22.63 64 ASN B C 1
ATOM 2238 O O . ASN B 1 61 ? 12.106 29.024 58.521 1.00 24.70 64 ASN B O 1
ATOM 2243 N N . GLY B 1 62 ? 13.917 27.702 58.317 1.00 22.65 65 GLY B N 1
ATOM 2244 C CA . GLY B 1 62 ? 14.656 28.416 59.341 1.00 23.60 65 GLY B CA 1
ATOM 2245 C C . GLY B 1 62 ? 14.397 27.952 60.761 1.00 20.46 65 GLY B C 1
ATOM 2246 O O . GLY B 1 62 ? 15.038 28.432 61.691 1.00 21.88 65 GLY B O 1
ATOM 2247 N N . HIS B 1 63 ? 13.476 27.008 60.927 1.00 20.22 66 HIS B N 1
ATOM 2248 C CA . HIS B 1 63 ? 13.140 26.478 62.249 1.00 20.49 66 HIS B CA 1
ATOM 2249 C C . HIS B 1 63 ? 13.357 24.972 62.316 1.00 18.30 66 HIS B C 1
ATOM 2250 O O . HIS B 1 63 ? 13.531 24.408 63.398 1.00 17.05 66 HIS B O 1
ATOM 2257 N N . THR B 1 64 ? 13.349 24.336 61.147 1.00 16.11 67 THR B N 1
ATOM 2258 C CA . THR B 1 64 ? 13.511 22.893 61.031 1.00 15.74 67 THR B CA 1
ATOM 2259 C C . THR B 1 64 ? 13.606 22.528 59.548 1.00 14.18 67 THR B C 1
ATOM 2260 O O . THR B 1 64 ? 13.550 23.401 58.681 1.00 16.08 67 THR B O 1
ATOM 2264 N N . ILE B 1 65 ? 13.818 21.245 59.274 1.00 14.30 68 ILE B N 1
ATOM 2265 C CA . ILE B 1 65 ? 13.828 20.744 57.906 1.00 16.76 68 ILE B CA 1
ATOM 2266 C C . ILE B 1 65 ? 12.501 19.993 57.868 1.00 16.32 68 ILE B C 1
ATOM 2267 O O . ILE B 1 65 ? 12.282 19.057 58.644 1.00 14.84 68 ILE B O 1
ATOM 2272 N N . GLN B 1 66 ? 11.617 20.428 56.979 1.00 15.26 69 GLN B N 1
ATOM 2273 C CA . GLN B 1 66 ? 10.283 19.864 56.869 1.00 14.39 69 GLN B CA 1
ATOM 2274 C C . GLN B 1 66 ? 9.979 19.205 55.523 1.00 17.80 69 GLN B C 1
ATOM 2275 O O . GLN B 1 66 ? 10.350 19.713 54.460 1.00 17.60 69 GLN B O 1
ATOM 2281 N N . VAL B 1 67 ? 9.305 18.061 55.586 1.00 16.68 70 VAL B N 1
ATOM 2282 C CA . VAL B 1 67 ? 8.915 17.328 54.391 1.00 16.44 70 VAL B CA 1
ATOM 2283 C C . VAL B 1 67 ? 7.403 17.492 54.255 1.00 17.39 70 VAL B C 1
ATOM 2284 O O . VAL B 1 67 ? 6.642 17.021 55.100 1.00 14.11 70 VAL B O 1
ATOM 2288 N N . ASN B 1 68 ? 6.988 18.187 53.198 1.00 16.77 71 ASN B N 1
ATOM 2289 C CA . ASN B 1 68 ? 5.578 18.469 52.934 1.00 16.95 71 ASN B CA 1
ATOM 2290 C C . ASN B 1 68 ? 4.864 17.504 51.992 1.00 16.85 71 ASN B C 1
ATOM 2291 O O . ASN B 1 68 ? 5.460 16.971 51.055 1.00 15.79 71 ASN B O 1
ATOM 2296 N N . TYR B 1 69 ? 3.566 17.323 52.238 1.00 16.00 72 TYR B N 1
ATOM 2297 C CA . TYR B 1 69 ? 2.707 16.454 51.433 1.00 15.01 72 TYR B CA 1
ATOM 2298 C C . TYR B 1 69 ? 1.571 17.277 50.829 1.00 16.64 72 TYR B C 1
ATOM 2299 O O . TYR B 1 69 ? 0.539 17.478 51.466 1.00 18.64 72 TYR B O 1
ATOM 2308 N N . PRO B 1 70 ? 1.751 17.784 49.599 1.00 18.88 73 PRO B N 1
ATOM 2309 C CA . PRO B 1 70 ? 0.704 18.583 48.952 1.00 19.72 73 PRO B CA 1
ATOM 2310 C C . PRO B 1 70 ? -0.531 17.765 48.572 1.00 22.05 73 PRO B C 1
ATOM 2311 O O . PRO B 1 70 ? -1.642 18.299 48.505 1.00 22.97 73 PRO B O 1
ATOM 2315 N N . GLU B 1 71 ? -0.334 16.468 48.343 1.00 21.20 74 GLU B N 1
ATOM 2316 C CA . GLU B 1 71 ? -1.424 15.566 47.983 1.00 22.38 74 GLU B CA 1
ATOM 2317 C C . GLU B 1 71 ? -1.833 14.728 49.194 1.00 23.01 74 GLU B C 1
ATOM 2318 O O . GLU B 1 71 ? -1.041 14.531 50.120 1.00 21.24 74 GLU B O 1
ATOM 2324 N N . GLY B 1 72 ? -3.081 14.264 49.198 1.00 22.93 75 GLY B N 1
ATOM 2325 C CA . GLY B 1 72 ? -3.565 13.430 50.286 1.00 21.35 75 GLY B CA 1
ATOM 2326 C C . GLY B 1 72 ? -3.210 11.981 50.004 1.00 20.27 75 GLY B C 1
ATOM 2327 O O . GLY B 1 72 ? -2.486 11.698 49.046 1.00 22.36 75 GLY B O 1
ATOM 2328 N N . GLY B 1 73 ? -3.697 11.057 50.823 1.00 16.87 76 GLY B N 1
ATOM 2329 C CA . GLY B 1 73 ? -3.390 9.657 50.582 1.00 17.96 76 GLY B CA 1
ATOM 2330 C C . GLY B 1 73 ? -2.625 8.964 51.690 1.00 17.29 76 GLY B C 1
ATOM 2331 O O . GLY B 1 73 ? -2.645 7.736 51.781 1.00 19.10 76 GLY B O 1
ATOM 2332 N N . ASN B 1 74 ? -1.916 9.737 52.507 1.00 16.07 77 ASN B N 1
ATOM 2333 C CA . ASN B 1 74 ? -1.160 9.172 53.620 1.00 13.27 77 ASN B CA 1
ATOM 2334 C C . ASN B 1 74 ? -1.967 9.426 54.878 1.00 13.64 77 AS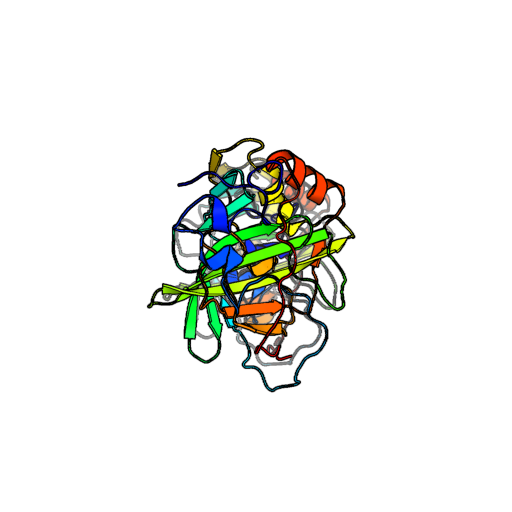N B C 1
ATOM 2335 O O . ASN B 1 74 ? -2.179 10.572 55.265 1.00 14.44 77 ASN B O 1
ATOM 2340 N N . THR B 1 75 ? -2.430 8.354 55.507 1.00 13.90 78 THR B N 1
ATOM 2341 C CA . THR B 1 75 ? -3.257 8.501 56.691 1.00 15.30 78 THR B CA 1
ATOM 2342 C C . THR B 1 75 ? -2.900 7.603 57.864 1.00 16.31 78 THR B C 1
ATOM 2343 O O . THR B 1 75 ? -2.233 6.577 57.723 1.00 16.89 78 THR B O 1
ATOM 2347 N N . LEU B 1 76 ? -3.403 8.003 59.024 1.00 17.89 79 LEU B N 1
ATOM 2348 C CA . LEU B 1 76 ? -3.213 7.284 60.265 1.00 19.57 79 LEU B CA 1
ATOM 2349 C C . LEU B 1 76 ? -4.610 7.160 60.856 1.00 21.12 79 LEU B C 1
ATOM 2350 O O . LEU B 1 76 ? -5.335 8.155 60.959 1.00 20.20 79 LEU B O 1
ATOM 2355 N N . THR B 1 77 ? -5.004 5.937 61.197 1.00 20.92 80 THR B N 1
ATOM 2356 C CA . THR B 1 77 ? -6.310 5.716 61.796 1.00 21.46 80 THR B CA 1
ATOM 2357 C C . THR B 1 77 ? -6.157 5.186 63.217 1.00 22.25 80 THR B C 1
ATOM 2358 O O . THR B 1 77 ? -5.391 4.256 63.475 1.00 20.16 80 THR B O 1
ATOM 2362 N N . VAL B 1 78 ? -6.859 5.834 64.140 1.00 25.31 81 VAL B N 1
ATOM 2363 C CA . VAL B 1 78 ? -6.834 5.455 65.545 1.00 28.11 81 VAL B CA 1
ATOM 2364 C C . VAL B 1 78 ? -8.222 5.639 66.145 1.00 30.67 81 VAL B C 1
ATOM 2365 O O . VAL B 1 78 ? -8.835 6.699 66.006 1.00 29.73 81 VAL B O 1
ATOM 2369 N N . ASN B 1 79 ? -8.734 4.576 66.755 1.00 34.57 82 ASN B N 1
ATOM 2370 C CA . ASN B 1 79 ? -10.043 4.604 67.395 1.00 37.84 82 ASN B CA 1
ATOM 2371 C C . ASN B 1 79 ? -11.147 5.034 66.422 1.00 37.49 82 ASN B C 1
ATOM 2372 O O . ASN B 1 79 ? -12.005 5.850 66.761 1.00 39.41 82 ASN B O 1
ATOM 2377 N N . GLY B 1 80 ? -11.094 4.502 65.203 1.00 38.33 83 GLY B N 1
ATOM 2378 C CA . GLY B 1 80 ? -12.090 4.827 64.196 1.00 36.78 83 GLY B CA 1
ATOM 2379 C C . GLY B 1 80 ? -11.978 6.194 63.539 1.00 37.47 83 GLY B C 1
ATOM 2380 O O . GLY B 1 80 ? -12.794 6.532 62.680 1.00 38.45 83 GLY B O 1
ATOM 2381 N N . ARG B 1 81 ? -10.968 6.976 63.918 1.00 34.24 84 ARG B N 1
ATOM 2382 C CA . ARG B 1 81 ? -10.779 8.312 63.352 1.00 31.69 84 ARG B CA 1
ATOM 2383 C C . ARG B 1 81 ? -9.577 8.374 62.407 1.00 28.37 84 ARG B C 1
ATOM 2384 O O . ARG B 1 81 ? -8.483 7.937 62.759 1.00 26.69 84 ARG B O 1
ATOM 2392 N N . THR B 1 82 ? -9.789 8.938 61.217 1.00 25.57 85 THR B N 1
ATOM 2393 C CA . THR B 1 82 ? -8.741 9.052 60.201 1.00 23.64 85 THR B CA 1
ATOM 2394 C C . THR B 1 82 ? -8.085 10.428 60.143 1.00 21.25 85 THR B C 1
ATOM 2395 O O . THR B 1 82 ? -8.755 11.446 59.961 1.00 21.49 85 THR B O 1
ATOM 2399 N N . TYR B 1 83 ? -6.762 10.437 60.266 1.00 18.18 86 TYR B N 1
ATOM 2400 C CA . TYR B 1 83 ? -5.980 11.666 60.226 1.00 16.92 86 TYR B CA 1
ATOM 2401 C C . TYR B 1 83 ? -5.095 11.653 58.992 1.00 15.89 86 TYR B C 1
ATOM 2402 O O . TYR B 1 83 ? -4.472 10.640 58.689 1.00 16.78 86 TYR B O 1
ATOM 2411 N N . THR B 1 84 ? -5.031 12.781 58.296 1.00 14.62 87 THR B N 1
ATOM 2412 C CA . THR B 1 84 ? -4.208 12.883 57.096 1.00 15.58 87 THR B CA 1
ATOM 2413 C C . THR B 1 84 ? -2.868 13.553 57.394 1.00 13.28 87 THR B C 1
ATOM 2414 O O . THR B 1 84 ? -2.815 14.628 58.000 1.00 11.98 87 THR B O 1
ATOM 2418 N N . LEU B 1 85 ? -1.791 12.889 56.978 1.00 13.73 88 LEU B N 1
ATOM 2419 C CA . LEU B 1 85 ? -0.434 13.389 57.161 1.00 10.39 88 LEU B CA 1
ATOM 2420 C C . LEU B 1 85 ? -0.230 14.617 56.286 1.00 10.75 88 LEU B C 1
ATOM 2421 O O . LEU B 1 85 ? -0.416 14.559 55.070 1.00 15.30 88 LEU B O 1
ATOM 2426 N N . LYS B 1 86 ? 0.126 15.733 56.909 1.00 9.76 89 LYS B N 1
ATOM 2427 C CA . LYS B 1 86 ? 0.355 16.979 56.185 1.00 10.82 89 LYS B CA 1
ATOM 2428 C C . LYS B 1 86 ? 1.839 17.217 55.972 1.00 13.04 89 LYS B C 1
ATOM 2429 O O . LYS B 1 86 ? 2.259 17.721 54.930 1.00 10.60 89 LYS B O 1
ATOM 2435 N N . GLN B 1 87 ? 2.626 16.864 56.984 1.00 13.34 90 GLN B N 1
ATOM 2436 C CA . GLN B 1 87 ? 4.071 17.049 56.952 1.00 11.58 90 GLN B CA 1
ATOM 2437 C C . GLN B 1 87 ? 4.734 16.373 58.129 1.00 12.92 90 GLN B C 1
ATOM 2438 O O . GLN B 1 87 ? 4.065 15.927 59.062 1.00 11.22 90 GLN B O 1
ATOM 2444 N N . PHE B 1 88 ? 6.050 16.217 58.021 1.00 12.58 91 PHE B N 1
ATOM 2445 C CA . PHE B 1 88 ? 6.855 15.688 59.109 1.00 11.74 91 PHE B CA 1
ATOM 2446 C C . PHE B 1 88 ? 8.158 16.478 59.133 1.00 13.11 91 PHE B C 1
ATOM 2447 O O . PHE B 1 88 ? 8.628 16.964 58.100 1.00 12.22 91 PHE B O 1
ATOM 2455 N N . HIS B 1 89 ? 8.652 16.733 60.335 1.00 12.09 92 HIS B N 1
ATOM 2456 C CA . HIS B 1 89 ? 9.880 17.494 60.501 1.00 11.89 92 HIS B CA 1
ATOM 2457 C C . HIS B 1 89 ? 10.671 16.944 61.676 1.00 12.47 92 HIS B C 1
ATOM 2458 O O . HIS B 1 89 ? 10.209 16.043 62.380 1.00 12.05 92 HIS B O 1
ATOM 2465 N N . PHE B 1 90 ? 11.840 17.527 61.920 1.00 13.36 93 PHE B N 1
ATOM 2466 C CA . PHE B 1 90 ? 12.711 17.043 62.981 1.00 11.89 93 PHE B CA 1
ATOM 2467 C C . PHE B 1 90 ? 13.196 18.096 63.960 1.00 11.54 93 PHE B C 1
ATOM 2468 O O . PHE B 1 90 ? 13.136 19.299 63.706 1.00 12.22 93 PHE B O 1
ATOM 2476 N N . HIS B 1 91 ? 13.682 17.601 65.092 1.00 12.81 94 HIS B N 1
ATOM 2477 C CA . HIS B 1 91 ? 14.249 18.428 66.143 1.00 13.00 94 HIS B CA 1
ATOM 2478 C C . HIS B 1 91 ? 15.539 17.752 66.597 1.00 13.16 94 HIS B C 1
ATOM 2479 O O . HIS B 1 91 ? 15.586 16.534 66.808 1.00 12.98 94 HIS B O 1
ATOM 2486 N N . VAL B 1 92 ? 16.599 18.546 66.691 1.00 13.74 95 VAL B N 1
ATOM 2487 C CA . VAL B 1 92 ? 17.893 18.055 67.142 1.00 12.59 95 VAL B CA 1
ATOM 2488 C C . VAL B 1 92 ? 18.382 19.034 68.198 1.00 11.20 95 VAL B C 1
ATOM 2489 O O . VAL B 1 92 ? 18.501 20.226 67.920 1.00 14.00 95 VAL B O 1
ATOM 2493 N N . PRO B 1 93 ? 18.502 18.580 69.459 1.00 11.13 96 PRO B N 1
ATOM 2494 C CA . PRO B 1 93 ? 18.197 17.228 69.938 1.00 12.21 96 PRO B CA 1
ATOM 2495 C C . PRO B 1 93 ? 16.676 17.060 70.115 1.00 13.55 96 PRO B C 1
ATOM 2496 O O . PRO B 1 93 ? 15.903 17.928 69.695 1.00 13.74 96 PRO B O 1
ATOM 2500 N N . SER B 1 94 ? 16.244 15.969 70.745 1.00 14.45 97 SER B N 1
ATOM 2501 C CA . SER B 1 94 ? 14.810 15.734 70.937 1.00 12.58 97 SER B CA 1
ATOM 2502 C C . SER B 1 94 ? 14.178 16.749 71.883 1.00 14.97 97 SER B C 1
ATOM 2503 O O . SER B 1 94 ? 14.869 17.396 72.677 1.00 12.04 97 SER B O 1
ATOM 2506 N N . GLU B 1 95 ? 12.863 16.907 71.766 1.00 13.07 98 GLU B N 1
ATOM 2507 C CA . GLU B 1 95 ? 12.118 17.827 72.616 1.00 13.00 98 GLU B CA 1
ATOM 2508 C C . GLU B 1 95 ? 11.556 17.067 73.808 1.00 11.72 98 GLU B C 1
ATOM 2509 O O . GLU B 1 95 ? 11.740 17.478 74.953 1.00 12.12 98 GLU B O 1
ATOM 2515 N N . ASN B 1 96 ? 10.855 15.971 73.530 1.00 12.22 99 ASN B N 1
ATOM 2516 C CA . ASN B 1 96 ? 10.300 15.134 74.587 1.00 14.30 99 ASN B CA 1
ATOM 2517 C C . ASN B 1 96 ? 11.438 14.308 75.178 1.00 14.79 99 ASN B C 1
ATOM 2518 O O . ASN B 1 96 ? 12.436 14.042 74.505 1.00 15.95 99 ASN B O 1
ATOM 2523 N N . GLN B 1 97 ? 11.294 13.939 76.446 1.00 13.75 100 GLN B N 1
ATOM 2524 C CA . GLN B 1 97 ? 12.298 13.144 77.135 1.00 13.19 100 GLN B CA 1
ATOM 2525 C C . GLN B 1 97 ? 11.606 11.966 77.780 1.00 13.99 100 GLN B C 1
ATOM 2526 O O . GLN B 1 97 ? 10.417 12.029 78.089 1.00 14.87 100 GLN B O 1
ATOM 2532 N N . ILE B 1 98 ? 12.343 10.877 77.939 1.00 13.37 101 ILE B N 1
ATOM 2533 C CA . ILE B 1 98 ? 11.817 9.687 78.579 1.00 15.45 101 ILE B CA 1
ATOM 2534 C C . ILE B 1 98 ? 12.693 9.452 79.797 1.00 17.16 101 ILE B C 1
ATOM 2535 O O . ILE B 1 98 ? 13.885 9.175 79.662 1.00 16.85 101 ILE B O 1
ATOM 2540 N N . LYS B 1 99 ? 12.107 9.618 80.984 1.00 18.78 102 LYS B N 1
ATOM 2541 C CA . LYS B 1 99 ? 12.820 9.452 82.254 1.00 20.37 102 LYS B CA 1
ATOM 2542 C C . LYS B 1 99 ? 14.030 10.395 82.295 1.00 20.35 102 LYS B C 1
ATOM 2543 O O . LYS B 1 99 ? 15.116 10.012 82.739 1.00 19.41 102 LYS B O 1
ATOM 2549 N N . GLY B 1 100 ? 13.849 11.605 81.768 1.00 16.59 103 GLY B N 1
ATOM 2550 C CA . GLY B 1 100 ? 14.916 12.591 81.771 1.00 16.50 103 GLY B CA 1
ATOM 2551 C C . GLY B 1 100 ? 15.972 12.453 80.692 1.00 14.26 103 GLY B C 1
ATOM 2552 O O . GLY B 1 100 ? 16.906 13.251 80.646 1.00 15.51 103 GLY B O 1
ATOM 2553 N N . ARG B 1 101 ? 15.822 11.461 79.820 1.00 14.34 104 ARG B N 1
ATOM 2554 C CA . ARG B 1 101 ? 16.779 11.234 78.740 1.00 14.68 104 ARG B CA 1
ATOM 2555 C C . ARG B 1 101 ? 16.463 12.014 77.467 1.00 16.64 104 ARG B C 1
ATOM 2556 O O . ARG B 1 101 ? 15.357 11.928 76.932 1.00 16.78 104 ARG B O 1
ATOM 2564 N N . THR B 1 102 ? 17.428 12.807 77.012 1.00 16.05 105 THR B N 1
ATOM 2565 C CA . THR B 1 102 ? 17.289 13.568 75.772 1.00 16.55 105 THR B CA 1
ATOM 2566 C C . THR B 1 102 ? 17.915 12.709 74.672 1.00 17.08 105 THR B C 1
ATOM 2567 O O . THR B 1 102 ? 18.991 12.141 74.858 1.00 15.99 105 THR B O 1
ATOM 2571 N N . PHE B 1 103 ? 17.216 12.574 73.551 1.00 15.39 106 PHE B N 1
ATOM 2572 C CA . PHE B 1 103 ? 17.705 11.778 72.431 1.00 14.09 106 PHE B CA 1
ATOM 2573 C C . PHE B 1 103 ? 18.357 12.674 71.379 1.00 13.87 106 PHE B C 1
ATOM 2574 O O . PHE B 1 103 ? 18.081 13.874 71.315 1.00 14.98 106 PHE B O 1
ATOM 2582 N N . PRO B 1 104 ? 19.247 12.104 70.549 1.00 13.72 107 PRO B N 1
ATOM 2583 C CA . PRO B 1 104 ? 19.937 12.859 69.501 1.00 13.94 107 PRO B CA 1
ATOM 2584 C C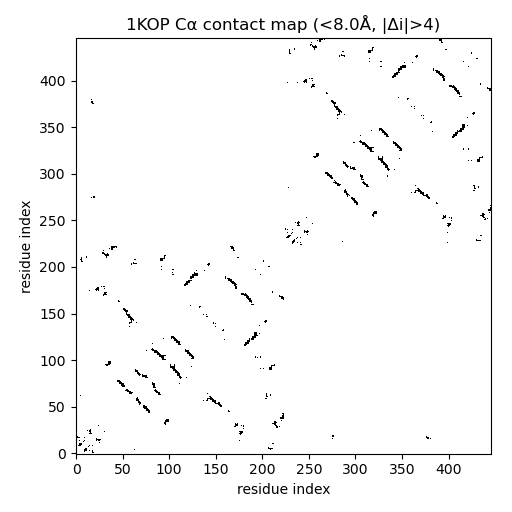 . PRO B 1 104 ? 18.984 13.575 68.552 1.00 14.68 107 PRO B C 1
ATOM 2585 O O . PRO B 1 104 ? 19.287 14.669 68.079 1.00 14.28 107 PRO B O 1
ATOM 2589 N N . MET B 1 105 ? 17.844 12.946 68.261 1.00 13.81 108 MET B N 1
ATOM 2590 C CA . MET B 1 105 ? 16.864 13.532 67.349 1.00 12.90 108 MET B CA 1
ATOM 2591 C C . MET B 1 105 ? 15.445 13.015 67.608 1.00 10.51 108 MET B C 1
ATOM 2592 O O . MET B 1 105 ? 15.256 11.968 68.227 1.00 11.13 108 MET B O 1
ATOM 2597 N N . GLU B 1 106 ? 14.463 13.779 67.139 1.00 11.82 109 GLU B N 1
ATOM 2598 C CA . GLU B 1 106 ? 13.047 13.435 67.271 1.00 13.09 109 GLU B CA 1
ATOM 2599 C C . GLU B 1 106 ? 12.303 13.890 66.018 1.00 11.39 109 GLU B C 1
ATOM 2600 O O . GLU B 1 106 ? 12.516 15.000 65.535 1.00 13.23 109 GLU B O 1
ATOM 2606 N N . ALA B 1 107 ? 11.451 13.023 65.484 1.00 11.63 110 ALA B N 1
ATOM 2607 C CA . ALA B 1 107 ? 10.673 13.365 64.299 1.00 12.08 110 ALA B CA 1
ATOM 2608 C C . ALA B 1 107 ? 9.216 13.555 64.693 1.00 12.39 110 ALA B C 1
ATOM 2609 O O . ALA B 1 107 ? 8.694 12.830 65.544 1.00 12.90 110 ALA B O 1
ATOM 2611 N N . HIS B 1 108 ? 8.573 14.541 64.077 1.00 11.25 111 HIS B N 1
ATOM 2612 C CA . HIS B 1 108 ? 7.171 14.829 64.338 1.00 11.03 111 HIS B CA 1
ATOM 2613 C C . HIS B 1 108 ? 6.368 14.692 63.057 1.00 11.42 111 HIS B C 1
ATOM 2614 O O . HIS B 1 108 ? 6.610 15.417 62.093 1.00 11.05 111 HIS B O 1
ATOM 2621 N N . PHE B 1 109 ? 5.441 13.738 63.047 1.00 11.36 112 PHE B N 1
ATOM 2622 C CA . PHE B 1 109 ? 4.564 13.516 61.905 1.00 12.16 112 PHE B CA 1
ATOM 2623 C C . PHE B 1 109 ? 3.245 14.207 62.268 1.00 12.60 112 PHE B C 1
ATOM 2624 O O . PHE B 1 109 ? 2.507 13.746 63.142 1.00 12.26 112 PHE B O 1
ATOM 2632 N N . VAL B 1 110 ? 2.988 15.339 61.620 1.00 12.93 113 VAL B N 1
ATOM 2633 C CA . VAL B 1 110 ? 1.797 16.150 61.872 1.00 12.52 113 VAL B CA 1
ATOM 2634 C C . VAL B 1 110 ? 0.609 15.774 60.988 1.00 14.01 113 VAL B C 1
ATOM 2635 O O . VAL B 1 110 ? 0.692 15.839 59.762 1.00 10.47 113 VAL B O 1
ATOM 2639 N N . HIS B 1 111 ? -0.498 15.411 61.633 1.00 13.60 114 HIS B N 1
ATOM 2640 C CA . HIS B 1 111 ? -1.728 15.016 60.948 1.00 13.63 114 HIS B CA 1
ATOM 2641 C C . HIS B 1 111 ? -2.901 15.925 61.324 1.00 15.23 114 HIS B C 1
ATOM 2642 O O . HIS B 1 111 ? -2.914 16.546 62.387 1.00 13.32 114 HIS B O 1
ATOM 2649 N N . LEU B 1 112 ? -3.908 15.950 60.457 1.00 16.92 115 LEU B N 1
ATOM 2650 C CA . LEU B 1 112 ? -5.131 16.724 60.676 1.00 18.78 115 LEU B CA 1
ATOM 2651 C C . LEU B 1 112 ? -6.303 15.839 60.247 1.00 19.73 115 LEU B C 1
ATOM 2652 O O . LEU B 1 112 ? -6.195 15.109 59.259 1.00 19.89 115 LEU B O 1
ATOM 2657 N N . ASP B 1 113 ? -7.392 15.838 61.014 1.00 21.17 116 ASP B N 1
ATOM 2658 C CA . ASP B 1 113 ? -8.554 15.049 60.609 1.00 21.49 116 ASP B CA 1
ATOM 2659 C C . ASP B 1 113 ? -9.482 15.952 59.794 1.00 21.80 116 ASP B C 1
ATOM 2660 O O . ASP B 1 113 ? -9.112 17.084 59.485 1.00 18.97 116 ASP B O 1
ATOM 2665 N N . GLU B 1 114 ? -10.677 15.475 59.460 1.00 26.63 117 GLU B N 1
ATOM 2666 C CA . GLU B 1 114 ? -11.616 16.278 58.672 1.00 30.10 117 GLU B CA 1
ATOM 2667 C C . GLU B 1 114 ? -11.987 17.599 59.340 1.00 30.23 117 GLU B C 1
ATOM 2668 O O . GLU B 1 114 ? -12.281 18.582 58.660 1.00 31.64 117 GLU B O 1
ATOM 2674 N N . ASN B 1 115 ? -11.941 17.621 60.671 1.00 29.68 118 ASN B N 1
ATOM 2675 C CA . ASN B 1 115 ? -12.286 18.813 61.438 1.00 30.68 118 ASN B CA 1
ATOM 2676 C C . ASN B 1 115 ? -11.101 19.654 61.921 1.00 31.00 118 ASN B C 1
ATOM 2677 O O . ASN B 1 115 ? -11.211 20.372 62.919 1.00 30.12 118 ASN B O 1
ATOM 2682 N N . LYS B 1 116 ? -9.976 19.565 61.210 1.00 29.28 119 LYS B N 1
ATOM 2683 C CA . LYS B 1 116 ? -8.763 20.318 61.537 1.00 27.36 119 LYS B CA 1
ATOM 2684 C C . LYS B 1 116 ? -8.146 20.013 62.910 1.00 24.50 119 LYS B C 1
ATOM 2685 O O . LYS B 1 116 ? -7.344 20.797 63.414 1.00 24.43 119 LYS B O 1
ATOM 2691 N N . GLN B 1 117 ? -8.528 18.894 63.520 1.00 21.69 120 GLN B N 1
ATOM 2692 C CA . GLN B 1 117 ? -7.989 18.514 64.826 1.00 22.18 120 GLN B CA 1
ATOM 2693 C C . GLN B 1 117 ? -6.600 17.911 64.603 1.00 19.86 120 GLN B C 1
ATOM 2694 O O . GLN B 1 117 ? -6.457 16.920 63.883 1.00 17.98 120 GLN B O 1
ATOM 2700 N N . PRO B 1 118 ? -5.565 18.496 65.237 1.00 17.09 121 PRO B N 1
ATOM 2701 C CA . PRO B 1 118 ? -4.170 18.052 65.119 1.00 15.60 121 PRO B CA 1
ATOM 2702 C C . PRO B 1 118 ? -3.750 16.845 65.943 1.00 14.18 121 PRO B C 1
ATOM 2703 O O . PRO B 1 118 ? -4.125 16.705 67.110 1.00 15.27 121 PRO B O 1
ATOM 2707 N N . LEU B 1 119 ? -2.947 15.986 65.323 1.00 12.37 122 LEU B N 1
ATOM 2708 C CA . LEU B 1 119 ? -2.407 14.803 65.983 1.00 12.29 122 LEU B CA 1
ATOM 2709 C C . LEU B 1 119 ? -0.943 14.681 65.570 1.00 13.99 122 LEU B C 1
ATOM 2710 O O . LEU B 1 119 ? -0.615 14.727 64.380 1.00 13.58 122 LEU B O 1
ATOM 2715 N N . VAL B 1 120 ? -0.064 14.571 66.559 1.00 12.58 123 VAL B N 1
ATOM 2716 C CA . VAL B 1 120 ? 1.360 14.436 66.284 1.00 12.49 123 VAL B CA 1
ATOM 2717 C C . VAL B 1 120 ? 1.867 13.062 66.704 1.00 12.38 123 VAL B C 1
ATOM 2718 O O . VAL B 1 120 ? 1.645 12.623 67.831 1.00 14.66 123 VAL B O 1
ATOM 2722 N N . LEU B 1 121 ? 2.454 12.346 65.752 1.00 10.67 124 LEU B N 1
ATOM 2723 C CA . LEU B 1 121 ? 3.041 11.045 66.023 1.00 10.37 124 LEU B CA 1
ATOM 2724 C C . LEU B 1 121 ? 4.544 11.337 66.118 1.00 12.62 124 LEU B C 1
ATOM 2725 O O . LEU B 1 121 ? 5.128 11.931 65.200 1.00 10.40 124 LEU B O 1
ATOM 2730 N N . ALA B 1 122 ? 5.154 10.955 67.235 1.00 9.83 125 ALA B N 1
ATOM 2731 C CA . ALA B 1 122 ? 6.575 11.210 67.444 1.00 12.39 125 ALA B CA 1
ATOM 2732 C C . ALA B 1 122 ? 7.465 9.965 67.453 1.00 13.03 125 ALA B C 1
ATOM 2733 O O . ALA B 1 122 ? 7.098 8.923 67.994 1.00 13.57 125 ALA B O 1
ATOM 2735 N N . VAL B 1 123 ? 8.630 10.084 66.822 1.00 11.47 126 VAL B N 1
ATOM 2736 C CA . VAL B 1 123 ? 9.610 9.005 66.772 1.00 11.46 126 VAL B CA 1
ATOM 2737 C C . VAL B 1 123 ? 10.912 9.564 67.343 1.00 12.12 126 VAL B C 1
ATOM 2738 O O . VAL B 1 123 ? 11.327 10.669 66.989 1.00 10.62 126 VAL B O 1
ATOM 2742 N N . LEU B 1 124 ? 11.507 8.822 68.271 1.00 12.11 127 LEU B N 1
ATOM 2743 C CA . LEU B 1 124 ? 12.761 9.217 68.906 1.00 13.33 127 LEU B CA 1
ATOM 2744 C C . LEU B 1 124 ? 13.903 8.404 68.311 1.00 12.20 127 LEU B C 1
ATOM 2745 O O . LEU B 1 124 ? 13.737 7.221 68.009 1.00 12.35 127 LEU B O 1
ATOM 2750 N N . TYR B 1 125 ? 15.052 9.047 68.134 1.00 13.93 128 TYR B N 1
ATOM 2751 C CA . TYR B 1 125 ? 16.222 8.390 67.550 1.00 15.64 128 TYR B CA 1
ATOM 2752 C C . TYR B 1 125 ? 17.388 8.306 68.516 1.00 16.72 128 TYR B C 1
ATOM 2753 O O . TYR B 1 125 ? 17.757 9.300 69.132 1.00 18.32 128 TYR B O 1
ATOM 2762 N N . GLU B 1 126 ? 17.970 7.118 68.629 1.00 19.85 129 GLU B N 1
ATOM 2763 C CA . GLU B 1 126 ? 19.139 6.902 69.477 1.00 20.65 129 GLU B CA 1
ATOM 2764 C C . GLU B 1 126 ? 20.359 7.072 68.589 1.00 22.23 129 GLU B C 1
ATOM 2765 O O . GLU B 1 126 ? 20.257 6.997 67.364 1.00 22.15 129 GLU B O 1
ATOM 2771 N N . ALA B 1 127 ? 21.515 7.291 69.204 1.00 23.69 130 ALA B N 1
ATOM 2772 C CA . ALA B 1 127 ? 22.751 7.416 68.445 1.00 24.31 130 ALA B CA 1
ATOM 2773 C C . ALA B 1 127 ? 23.148 5.996 68.036 1.00 25.50 130 ALA B C 1
ATOM 2774 O O . ALA B 1 127 ? 23.096 5.068 68.846 1.00 26.56 130 ALA B O 1
ATOM 2776 N N . GLY B 1 128 ? 23.499 5.818 66.769 1.00 25.72 131 GLY B N 1
ATOM 2777 C CA . GLY B 1 128 ? 23.885 4.502 66.297 1.00 25.26 131 GLY B CA 1
ATOM 2778 C C . GLY B 1 128 ? 24.399 4.557 64.878 1.00 24.01 131 GLY B C 1
ATOM 2779 O O . GLY B 1 128 ? 25.051 5.524 64.490 1.00 26.34 131 GLY B O 1
ATOM 2780 N N . LYS B 1 129 ? 24.109 3.518 64.103 1.00 25.26 132 LYS B N 1
ATOM 2781 C CA . LYS B 1 129 ? 24.547 3.467 62.716 1.00 27.20 132 LYS B CA 1
ATOM 2782 C C . LYS B 1 129 ? 23.801 4.488 61.864 1.00 27.31 132 LYS B C 1
ATOM 2783 O O . LYS B 1 129 ? 22.807 5.072 62.301 1.00 25.91 132 LYS B O 1
ATOM 2789 N N . THR B 1 130 ? 24.314 4.727 60.662 1.00 24.38 133 THR B N 1
ATOM 2790 C CA . THR B 1 130 ? 23.714 5.673 59.732 1.00 23.07 133 THR B CA 1
ATOM 2791 C C . THR B 1 130 ? 22.285 5.253 59.417 1.00 21.00 133 THR B C 1
ATOM 2792 O O . THR B 1 130 ? 21.989 4.061 59.344 1.00 21.99 133 THR B O 1
ATOM 2796 N N . ASN B 1 131 ? 21.393 6.228 59.276 1.00 20.69 134 ASN B N 1
ATOM 2797 C CA . ASN B 1 131 ? 20.009 5.921 58.930 1.00 19.03 134 ASN B CA 1
ATOM 2798 C C . ASN B 1 131 ? 19.907 5.980 57.405 1.00 16.00 134 ASN B C 1
ATOM 2799 O O . ASN B 1 131 ? 19.894 7.060 56.813 1.00 18.39 134 ASN B O 1
ATOM 2804 N N . GLY B 1 132 ? 19.874 4.807 56.780 1.00 17.17 135 GLY B N 1
ATOM 2805 C CA . GLY B 1 132 ? 19.790 4.734 55.332 1.00 16.88 135 GLY B CA 1
ATOM 2806 C C . GLY B 1 132 ? 18.458 5.167 54.754 1.00 20.33 135 GLY B C 1
ATOM 2807 O O . GLY B 1 132 ? 18.397 5.608 53.605 1.00 20.56 135 GLY B O 1
ATOM 2808 N N . ARG B 1 133 ? 17.391 5.054 55.546 1.00 20.14 136 ARG B N 1
ATOM 2809 C CA . ARG B 1 133 ? 16.050 5.430 55.094 1.00 19.55 136 ARG B CA 1
ATOM 2810 C C . ARG B 1 133 ? 15.827 6.944 55.017 1.00 19.39 136 ARG B C 1
ATOM 2811 O O . ARG B 1 133 ? 14.932 7.415 54.311 1.00 20.87 136 ARG B O 1
ATOM 2819 N N . LEU B 1 134 ? 16.672 7.702 55.711 1.00 18.46 137 LEU B N 1
ATOM 2820 C CA . LEU B 1 134 ? 16.596 9.162 55.710 1.00 19.06 137 LEU B CA 1
ATOM 2821 C C . LEU B 1 134 ? 17.552 9.777 54.695 1.00 20.38 137 LEU B C 1
ATOM 2822 O O . LEU B 1 134 ? 17.485 10.974 54.419 1.00 18.30 137 LEU B O 1
ATOM 2827 N N . SER B 1 135 ? 18.440 8.950 54.149 1.00 22.39 138 SER B N 1
ATOM 2828 C CA . SER B 1 135 ? 19.446 9.394 53.184 1.00 23.48 138 SER B CA 1
ATOM 2829 C C . SER B 1 135 ? 18.913 10.231 52.023 1.00 22.43 138 SER B C 1
ATOM 2830 O O . SER B 1 135 ? 19.527 11.229 51.650 1.00 21.19 138 SER B O 1
ATOM 2833 N N . SER B 1 136 ? 17.757 9.847 51.483 1.00 22.57 139 SER B N 1
ATOM 2834 C CA . SER B 1 136 ? 17.136 10.570 50.372 1.00 24.65 139 SER B CA 1
ATOM 2835 C C . SER B 1 136 ? 16.901 12.030 50.726 1.00 25.06 139 SER B C 1
ATOM 2836 O O . SER B 1 136 ? 17.240 12.933 49.957 1.00 25.62 139 SER B O 1
ATOM 2839 N N . ILE B 1 137 ? 16.314 12.250 51.899 1.00 21.42 140 ILE B N 1
ATOM 2840 C CA . ILE B 1 137 ? 16.004 13.594 52.369 1.00 19.68 140 ILE B CA 1
ATOM 2841 C C . ILE B 1 137 ? 17.256 14.378 52.720 1.00 19.11 140 ILE B C 1
ATOM 2842 O O . ILE B 1 137 ? 17.397 15.537 52.329 1.00 16.65 140 ILE B O 1
ATOM 2847 N N . TRP B 1 138 ? 18.166 13.734 53.446 1.00 19.58 141 TRP B N 1
ATOM 2848 C CA . TRP B 1 138 ? 19.412 14.367 53.865 1.00 21.13 141 TRP B CA 1
ATOM 2849 C C . TRP B 1 138 ? 20.283 14.818 52.695 1.00 22.60 141 TRP B C 1
ATOM 2850 O O . TRP B 1 138 ? 20.942 15.851 52.772 1.00 22.03 141 TRP B O 1
ATOM 2861 N N . ASN B 1 139 ? 20.238 14.071 51.597 1.00 25.85 142 ASN B N 1
ATOM 2862 C CA . ASN B 1 139 ? 21.028 14.399 50.412 1.00 29.60 142 ASN B CA 1
ATOM 2863 C C . ASN B 1 139 ? 20.606 15.701 49.727 1.00 29.09 142 ASN B C 1
ATOM 2864 O O . ASN B 1 139 ? 21.455 16.457 49.253 1.00 29.46 142 ASN B O 1
ATOM 2869 N N . VAL B 1 140 ? 19.303 15.977 49.702 1.00 27.45 143 VAL B N 1
ATOM 2870 C CA . VAL B 1 140 ? 18.786 17.184 49.054 1.00 26.99 143 VAL B CA 1
ATOM 2871 C C . VAL B 1 140 ? 18.436 18.316 50.024 1.00 26.58 143 VAL B C 1
ATOM 2872 O O . VAL B 1 140 ? 17.963 19.374 49.607 1.00 25.02 143 VAL B O 1
ATOM 2876 N N . MET B 1 141 ? 18.697 18.091 51.309 1.00 26.83 144 MET B N 1
ATOM 2877 C CA . MET B 1 141 ? 18.410 19.059 52.367 1.00 26.90 144 MET B CA 1
ATOM 2878 C C . MET B 1 141 ? 18.926 20.472 52.076 1.00 26.71 144 MET B C 1
ATOM 2879 O O . MET B 1 141 ? 20.133 20.693 51.989 1.00 25.68 144 MET B O 1
ATOM 2884 N N . PRO B 1 142 ? 18.011 21.445 51.920 1.00 26.68 145 PRO B N 1
ATOM 2885 C CA . PRO B 1 142 ? 18.400 22.832 51.645 1.00 26.50 145 PRO B CA 1
ATOM 2886 C C . PRO B 1 142 ? 19.237 23.343 52.809 1.00 27.88 145 PRO B C 1
ATOM 2887 O O . PRO B 1 142 ? 18.798 23.287 53.960 1.00 27.24 145 PRO B O 1
ATOM 2891 N N . MET B 1 143 ? 20.451 23.806 52.521 1.00 27.54 146 MET B N 1
ATOM 2892 C CA . MET B 1 143 ? 21.333 24.307 53.570 1.00 29.31 146 MET B CA 1
ATOM 2893 C C . MET B 1 143 ? 20.993 25.727 54.006 1.00 29.08 146 MET B C 1
ATOM 2894 O O . MET B 1 143 ? 21.539 26.235 54.985 1.00 31.84 146 MET B O 1
ATOM 2899 N N . THR B 1 144 ? 20.098 26.365 53.263 1.00 30.53 147 THR B N 1
ATOM 2900 C CA . THR B 1 144 ? 19.632 27.714 53.570 1.00 32.47 147 THR B CA 1
ATOM 2901 C C . THR B 1 144 ? 18.120 27.715 53.355 1.00 32.34 147 THR B C 1
ATOM 2902 O O . THR B 1 144 ? 17.588 26.825 52.687 1.00 31.50 147 THR B O 1
ATOM 2906 N N . ALA B 1 145 ? 17.431 28.710 53.910 1.00 33.05 148 ALA B N 1
ATOM 2907 C CA . ALA B 1 145 ? 15.977 28.808 53.777 1.00 33.17 148 ALA B CA 1
ATOM 2908 C C . ALA B 1 145 ? 15.524 28.633 52.328 1.00 33.80 148 ALA B C 1
ATOM 2909 O O . ALA B 1 145 ? 15.952 29.370 51.438 1.00 35.49 148 ALA B O 1
ATOM 2911 N N . GLY B 1 146 ? 14.691 27.624 52.096 1.00 32.35 149 GLY B N 1
ATOM 2912 C CA . GLY B 1 146 ? 14.201 27.362 50.755 1.00 31.24 149 GLY B CA 1
ATOM 2913 C C . GLY B 1 146 ? 13.507 26.021 50.639 1.00 31.30 149 GLY B C 1
ATOM 2914 O O . GLY B 1 146 ? 13.612 25.178 51.527 1.00 31.20 149 GLY B O 1
ATOM 2915 N N . LYS B 1 147 ? 12.828 25.810 49.518 1.00 31.37 150 LYS B N 1
ATOM 2916 C CA . LYS B 1 147 ? 12.096 24.574 49.280 1.00 30.89 150 LYS B CA 1
ATOM 2917 C C . LYS B 1 147 ? 12.565 23.887 48.006 1.00 31.55 150 LYS B C 1
ATOM 2918 O O . LYS B 1 147 ? 12.749 24.537 46.978 1.00 33.98 150 LYS B O 1
ATOM 2924 N N . VAL B 1 148 ? 12.761 22.575 48.083 1.00 28.33 151 VAL B N 1
ATOM 2925 C CA . VAL B 1 148 ? 13.190 21.788 46.931 1.00 29.05 151 VAL B CA 1
ATOM 2926 C C . VAL B 1 148 ? 12.272 20.576 46.773 1.00 31.58 151 VAL B C 1
ATOM 2927 O O . VAL B 1 148 ? 11.912 19.923 47.754 1.00 30.21 151 VAL B O 1
ATOM 2931 N N . LYS B 1 149 ? 11.863 20.298 45.541 1.00 32.80 152 LYS B N 1
ATOM 2932 C CA . LYS B 1 149 ? 10.981 19.168 45.291 1.00 37.64 152 LYS B CA 1
ATOM 2933 C C . LYS B 1 149 ? 11.725 17.859 45.077 1.00 39.75 152 LYS B C 1
ATOM 2934 O O . LYS B 1 149 ? 12.481 17.716 44.114 1.00 43.95 152 LYS B O 1
ATOM 2940 N N . LEU B 1 150 ? 11.526 16.916 45.997 1.00 39.08 153 LEU B N 1
ATOM 2941 C CA . LEU B 1 150 ? 12.156 15.606 45.900 1.00 40.62 153 LEU B CA 1
ATOM 2942 C C . LEU B 1 150 ? 11.584 14.954 44.641 1.00 42.39 153 LEU B C 1
ATOM 2943 O O . LEU B 1 150 ? 10.367 14.788 44.505 1.00 43.11 153 LEU B O 1
ATOM 2948 N N . ASN B 1 151 ? 12.468 14.618 43.711 1.00 42.71 154 ASN B N 1
ATOM 2949 C CA . ASN B 1 151 ? 12.066 14.033 42.439 1.00 44.12 154 ASN B CA 1
ATOM 2950 C C . ASN B 1 151 ? 11.606 12.576 42.504 1.00 43.56 154 ASN B C 1
ATOM 2951 O O . ASN B 1 151 ? 10.679 12.181 41.793 1.00 47.01 154 ASN B O 1
ATOM 2956 N N . GLN B 1 152 ? 12.250 11.779 43.351 1.00 39.75 155 GLN B N 1
ATOM 2957 C CA . GLN B 1 152 ? 11.872 10.378 43.501 1.00 35.99 155 GLN B CA 1
ATOM 2958 C C . GLN B 1 152 ? 10.818 10.268 44.604 1.00 31.35 155 GLN B C 1
ATOM 2959 O O . GLN B 1 152 ? 10.805 11.067 45.537 1.00 29.37 155 GLN B O 1
ATOM 2965 N N . PRO B 1 153 ? 9.900 9.298 44.492 1.00 28.19 156 PRO B N 1
ATOM 2966 C CA . PRO B 1 153 ? 8.850 9.112 45.501 1.00 26.62 156 PRO B CA 1
ATOM 2967 C C . PRO B 1 153 ? 9.425 8.732 46.862 1.00 24.10 156 PRO B C 1
ATOM 2968 O O . PRO B 1 153 ? 10.417 8.013 46.939 1.00 26.04 156 PRO B O 1
ATOM 2972 N N . PHE B 1 154 ? 8.812 9.225 47.933 1.00 21.02 157 PHE B N 1
ATOM 2973 C CA . PHE B 1 154 ? 9.274 8.899 49.273 1.00 18.81 157 PHE B CA 1
ATOM 2974 C C . PHE B 1 154 ? 8.190 8.169 50.068 1.00 18.20 157 PHE B C 1
ATOM 2975 O O . PHE B 1 154 ? 7.033 8.591 50.092 1.00 16.34 157 PHE B O 1
ATOM 2983 N N . ASP B 1 155 ? 8.583 7.083 50.727 1.00 15.96 158 ASP B N 1
ATOM 2984 C CA . ASP B 1 155 ? 7.662 6.276 51.520 1.00 18.14 158 ASP B CA 1
ATOM 2985 C C . ASP B 1 155 ? 7.950 6.413 53.023 1.00 18.87 158 ASP B C 1
ATOM 2986 O O . ASP B 1 155 ? 8.871 5.785 53.558 1.00 16.88 158 ASP B O 1
ATOM 2991 N N . ALA B 1 156 ? 7.132 7.213 53.702 1.00 17.39 159 ALA B N 1
ATOM 2992 C CA . ALA B 1 156 ? 7.291 7.445 55.135 1.00 17.55 159 ALA B CA 1
ATOM 2993 C C . ALA B 1 156 ? 7.062 6.200 55.991 1.00 15.72 159 ALA B C 1
ATOM 2994 O O . ALA B 1 156 ? 7.418 6.184 57.169 1.00 16.90 159 ALA B O 1
ATOM 2996 N N . SER B 1 157 ? 6.457 5.163 55.417 1.00 15.20 160 SER B N 1
ATOM 2997 C CA . SER B 1 157 ? 6.226 3.938 56.175 1.00 16.91 160 SER B CA 1
ATOM 2998 C C . SER B 1 157 ? 7.566 3.311 56.560 1.00 15.95 160 SER B C 1
ATOM 2999 O O . SER B 1 157 ? 7.646 2.538 57.512 1.00 18.51 160 SER B O 1
ATOM 3002 N N . THR B 1 158 ? 8.619 3.665 55.825 1.00 15.70 161 THR B N 1
ATOM 3003 C CA . THR B 1 158 ? 9.963 3.147 56.094 1.00 16.55 161 THR B CA 1
ATOM 3004 C C . THR B 1 158 ? 10.590 3.801 57.330 1.00 16.46 161 THR B C 1
ATOM 3005 O O . THR B 1 158 ? 11.590 3.311 57.857 1.00 17.84 161 THR B O 1
ATOM 3009 N N . LEU B 1 159 ? 9.990 4.900 57.786 1.00 15.95 162 LEU B N 1
ATOM 3010 C CA . LEU B 1 159 ? 10.475 5.635 58.952 1.00 15.58 162 LEU B CA 1
ATOM 3011 C C . LEU B 1 159 ? 9.813 5.201 60.259 1.00 18.53 162 LEU B C 1
ATOM 3012 O O . LEU B 1 159 ? 10.175 5.678 61.336 1.00 20.64 162 LEU B O 1
ATOM 3017 N N . LEU B 1 160 ? 8.837 4.306 60.161 1.00 18.30 163 LEU B N 1
ATOM 3018 C CA . LEU B 1 160 ? 8.123 3.813 61.333 1.00 21.55 163 LEU B CA 1
ATOM 3019 C C . LEU B 1 160 ? 8.552 2.406 61.711 1.00 23.27 163 LEU B C 1
ATOM 3020 O O . LEU B 1 160 ? 8.801 1.569 60.845 1.00 23.56 163 LEU B O 1
ATOM 3025 N N . PRO B 1 161 ? 8.664 2.133 63.021 1.00 26.37 164 PRO B N 1
ATOM 3026 C CA . PRO B 1 161 ? 9.062 0.809 63.510 1.00 27.11 164 PRO B CA 1
ATOM 3027 C C . PRO B 1 161 ? 7.937 -0.201 63.286 1.00 28.79 164 PRO B C 1
ATOM 3028 O O . PRO B 1 161 ? 6.794 0.184 63.024 1.00 29.45 164 PRO B O 1
ATOM 3032 N N . LYS B 1 162 ? 8.264 -1.488 63.367 1.00 30.69 165 LYS B N 1
ATOM 3033 C CA . LYS B 1 162 ? 7.277 -2.547 63.167 1.00 33.62 165 LYS B CA 1
ATOM 3034 C C . LYS B 1 162 ? 6.198 -2.510 64.252 1.00 34.00 165 LYS B C 1
ATOM 3035 O O . LYS B 1 162 ? 5.005 -2.609 63.954 1.00 34.60 165 LYS B O 1
ATOM 3041 N N . ARG B 1 163 ? 6.626 -2.382 65.507 1.00 33.83 166 ARG B N 1
ATOM 3042 C CA . ARG B 1 163 ? 5.700 -2.313 66.639 1.00 32.54 166 ARG B CA 1
ATOM 3043 C C . ARG B 1 163 ? 5.309 -0.866 66.904 1.00 28.62 166 ARG B C 1
ATOM 3044 O O . ARG B 1 163 ? 6.167 -0.004 67.107 1.00 26.57 166 ARG B O 1
ATOM 3052 N N . LEU B 1 164 ? 4.004 -0.613 66.889 1.00 26.89 167 LEU B N 1
ATOM 3053 C CA . LEU B 1 164 ? 3.471 0.728 67.076 1.00 24.72 167 LEU B CA 1
ATOM 3054 C C . LEU B 1 164 ? 2.878 1.052 68.453 1.00 22.74 167 LEU B C 1
ATOM 3055 O O . LEU B 1 164 ? 1.901 1.798 68.549 1.00 21.36 167 LEU B O 1
ATOM 3060 N N . LYS B 1 165 ? 3.458 0.497 69.515 1.00 22.14 168 LYS B N 1
ATOM 3061 C CA . LYS B 1 165 ? 2.982 0.796 70.867 1.00 22.16 168 LYS B CA 1
ATOM 3062 C C . LYS B 1 165 ? 3.441 2.225 71.156 1.00 20.25 168 LYS B C 1
ATOM 3063 O O . LYS B 1 165 ? 4.531 2.629 70.737 1.00 16.50 168 LYS B O 1
ATOM 3069 N N . TYR B 1 166 ? 2.630 2.980 71.888 1.00 15.51 169 TYR B N 1
ATOM 3070 C CA . TYR B 1 166 ? 2.956 4.376 72.144 1.00 13.59 169 TYR B CA 1
ATOM 3071 C C . TYR B 1 166 ? 2.522 4.919 73.500 1.00 15.24 169 TYR B C 1
ATOM 3072 O O . TYR B 1 166 ? 1.758 4.287 74.233 1.00 16.25 169 TYR B O 1
ATOM 3081 N N . TYR B 1 167 ? 3.035 6.102 73.817 1.00 14.07 170 TYR B N 1
ATOM 3082 C CA . TYR B 1 167 ? 2.670 6.817 75.031 1.00 13.13 170 TYR B CA 1
ATOM 3083 C C . TYR B 1 167 ? 1.664 7.840 74.521 1.00 15.30 170 TYR B C 1
ATOM 3084 O O . TYR B 1 167 ? 1.865 8.420 73.447 1.00 13.96 170 TYR B O 1
ATOM 3093 N N . ARG B 1 168 ? 0.587 8.071 75.266 1.00 12.22 171 ARG B N 1
ATOM 3094 C CA . ARG B 1 168 ? -0.383 9.056 74.822 1.00 13.28 171 ARG B CA 1
ATOM 3095 C C . ARG B 1 168 ? -0.661 10.129 75.849 1.00 12.36 171 ARG B C 1
ATOM 3096 O O . ARG B 1 168 ? -0.820 9.843 77.035 1.00 14.42 171 ARG B O 1
ATOM 3104 N N . PHE B 1 169 ? -0.720 11.371 75.380 1.00 12.68 172 PHE B N 1
ATOM 3105 C CA . PHE B 1 169 ? -1.031 12.506 76.239 1.00 12.58 172 PHE B CA 1
ATOM 3106 C C . PHE B 1 169 ? -1.557 13.663 75.407 1.00 12.02 172 PHE B C 1
ATOM 3107 O O . PHE B 1 169 ? -1.388 13.687 74.185 1.00 16.10 172 PHE B O 1
ATOM 3115 N N . ALA B 1 170 ? -2.245 14.591 76.058 1.00 10.15 173 ALA B N 1
ATOM 3116 C CA . ALA B 1 170 ? -2.780 15.765 75.375 1.00 11.41 173 ALA B CA 1
ATOM 3117 C C . ALA B 1 170 ? -1.742 16.864 75.529 1.00 12.62 173 ALA B C 1
ATOM 3118 O O . ALA B 1 170 ? -1.089 16.967 76.571 1.00 13.22 173 ALA B O 1
ATOM 3120 N N . GLY B 1 171 ? -1.592 17.693 74.507 1.00 12.82 174 GLY B N 1
ATOM 3121 C CA . GLY B 1 171 ? -0.611 18.753 74.591 1.00 11.37 174 GLY B CA 1
ATOM 3122 C C . GLY B 1 171 ? -0.829 19.915 73.649 1.00 12.69 174 GLY B C 1
ATOM 3123 O O . GLY B 1 171 ? -1.968 20.301 73.351 1.00 11.99 174 GLY B O 1
ATOM 3124 N N . SER B 1 172 ? 0.284 20.455 73.158 1.00 11.14 175 SER B N 1
ATOM 3125 C CA . SER B 1 172 ? 0.265 21.602 72.268 1.00 9.50 175 SER B CA 1
ATOM 3126 C C . SER B 1 172 ? 1.336 21.478 71.201 1.00 11.31 175 SER B C 1
ATOM 3127 O O . SER B 1 172 ? 2.053 20.475 71.124 1.00 10.68 175 SER B O 1
ATOM 3130 N N . LEU B 1 173 ? 1.411 22.504 70.361 1.00 11.16 176 LEU B N 1
ATOM 3131 C CA . LEU B 1 173 ? 2.446 22.572 69.348 1.00 14.39 176 LEU B CA 1
ATOM 3132 C C . LEU B 1 173 ? 3.656 23.014 70.175 1.00 13.10 176 LEU B C 1
ATOM 3133 O O . LEU B 1 173 ? 3.495 23.702 71.196 1.00 13.23 176 LEU B O 1
ATOM 3138 N N . THR B 1 174 ? 4.852 22.599 69.772 1.00 13.89 177 THR B N 1
ATOM 3139 C CA . THR B 1 174 ? 6.055 22.975 70.513 1.00 14.05 177 THR B CA 1
ATOM 3140 C C . THR B 1 174 ? 6.688 24.261 69.986 1.00 16.47 177 THR B C 1
ATOM 3141 O O . THR B 1 174 ? 7.769 24.654 70.425 1.00 16.02 177 THR B O 1
ATOM 3145 N N . THR B 1 175 ? 6.020 24.899 69.031 1.00 14.74 178 THR B N 1
ATOM 3146 C CA . THR B 1 175 ? 6.501 26.146 68.447 1.00 17.48 178 THR B CA 1
ATOM 3147 C C . THR B 1 175 ? 5.356 27.155 68.476 1.00 18.35 178 THR B C 1
ATOM 3148 O O . THR B 1 175 ? 4.187 26.766 68.487 1.00 16.18 178 THR B O 1
ATOM 3152 N N . PRO B 1 176 ? 5.674 28.463 68.514 1.00 17.56 179 PRO B N 1
ATOM 3153 C CA . PRO B 1 176 ? 4.627 29.493 68.540 1.00 16.51 179 PRO B CA 1
ATOM 3154 C C . PRO B 1 176 ? 3.644 29.274 67.394 1.00 16.96 179 PRO B C 1
ATOM 3155 O O . PRO B 1 176 ? 4.045 28.905 66.290 1.00 18.15 179 PRO B O 1
ATOM 3159 N N . PRO B 1 177 ? 2.353 29.572 67.614 1.00 17.84 180 PRO B N 1
ATOM 3160 C CA . PRO B 1 177 ? 1.722 30.097 68.833 1.00 16.42 180 PRO B CA 1
ATOM 3161 C C . PRO B 1 177 ? 1.447 29.136 70.000 1.00 14.14 180 PRO B C 1
ATOM 3162 O O . PRO B 1 177 ? 0.705 29.489 70.914 1.00 16.09 180 PRO B O 1
ATOM 3166 N N . CYS B 1 178 ? 2.045 27.946 69.979 1.00 13.14 181 CYS B N 1
ATOM 3167 C CA . CYS B 1 178 ? 1.879 26.953 71.052 1.00 12.48 181 CYS B CA 1
ATOM 3168 C C . CYS B 1 178 ? 0.427 26.529 71.297 1.00 14.30 181 CYS B C 1
ATOM 3169 O O . CYS B 1 178 ? 0.026 26.278 72.435 1.00 12.03 181 CYS B O 1
ATOM 3172 N N . THR B 1 179 ? -0.340 26.453 70.215 1.00 12.82 182 THR B N 1
ATOM 3173 C CA . THR B 1 179 ? -1.746 26.070 70.243 1.00 13.30 182 THR B CA 1
ATOM 3174 C C . THR B 1 179 ? -1.966 24.743 70.963 1.00 12.20 182 THR B C 1
ATOM 3175 O O . THR B 1 179 ? -1.249 23.774 70.718 1.00 11.64 182 THR B O 1
ATOM 3179 N N . GLU B 1 180 ? -2.960 24.697 71.848 1.00 12.22 183 GLU B N 1
ATOM 3180 C CA . GLU B 1 180 ? -3.267 23.463 72.560 1.00 12.48 183 GLU B CA 1
ATOM 3181 C C . GLU B 1 180 ? -4.334 22.644 71.825 1.00 13.70 183 GLU B C 1
ATOM 3182 O O . GLU B 1 180 ? -4.702 22.973 70.692 1.00 13.43 183 GLU B O 1
ATOM 3188 N N . GLY B 1 181 ? -4.793 21.558 72.442 1.00 13.11 184 GLY B N 1
ATOM 3189 C CA . GLY B 1 181 ? -5.780 20.704 71.800 1.00 13.47 184 GLY B CA 1
ATOM 3190 C C . GLY B 1 181 ? -5.129 19.772 70.784 1.00 15.47 184 GLY B C 1
ATOM 3191 O O . GLY B 1 181 ? -5.770 19.327 69.832 1.00 15.44 184 GLY B O 1
ATOM 3192 N N . VAL B 1 182 ? -3.845 19.479 70.987 1.00 13.64 185 VAL B N 1
ATOM 3193 C CA . VAL B 1 182 ? -3.091 18.597 70.097 1.00 13.03 185 VAL B CA 1
ATOM 3194 C C . VAL B 1 182 ? -2.896 17.229 70.748 1.00 11.62 185 VAL B C 1
ATOM 3195 O O . VAL B 1 182 ? -2.484 17.144 71.906 1.00 13.52 185 VAL B O 1
ATOM 3199 N N . SER B 1 183 ? -3.215 16.164 70.015 1.00 9.05 186 SER B N 1
ATOM 3200 C CA . SER B 1 183 ? -3.033 14.809 70.524 1.00 10.54 186 SER B CA 1
ATOM 3201 C C . SER B 1 183 ? -1.595 14.373 70.259 1.00 12.54 186 SER B C 1
ATOM 3202 O O . SER B 1 183 ? -1.086 14.538 69.149 1.00 13.27 186 SER B O 1
ATOM 3205 N N . TRP B 1 184 ? -0.948 13.819 71.278 1.00 11.14 187 TRP B N 1
ATOM 3206 C CA . TRP B 1 184 ? 0.428 13.357 71.151 1.00 11.51 187 TRP B CA 1
ATOM 3207 C C . TRP B 1 184 ? 0.564 11.861 71.354 1.00 11.84 187 TRP B C 1
ATOM 3208 O O . TRP B 1 184 ? 0.103 11.315 72.355 1.00 12.11 187 TRP B O 1
ATOM 3219 N N . LEU B 1 185 ? 1.166 11.198 70.371 1.00 8.63 188 LEU B N 1
ATOM 3220 C CA . LEU B 1 185 ? 1.406 9.766 70.425 1.00 9.88 188 LEU B CA 1
ATOM 3221 C C . LEU B 1 185 ? 2.902 9.586 70.194 1.00 13.63 188 LEU B C 1
ATOM 3222 O O . LEU B 1 185 ? 3.406 9.837 69.097 1.00 13.64 188 LEU B O 1
ATOM 3227 N N . VAL B 1 186 ? 3.616 9.219 71.252 1.00 12.51 189 VAL B N 1
ATOM 3228 C CA . VAL B 1 186 ? 5.062 9.026 71.171 1.00 12.44 189 VAL B CA 1
ATOM 3229 C C . VAL B 1 186 ? 5.360 7.536 71.133 1.00 12.28 189 VAL B C 1
ATOM 3230 O O . VAL B 1 186 ? 5.059 6.813 72.083 1.00 12.47 189 VAL B O 1
ATOM 3234 N N . LEU B 1 187 ? 5.931 7.072 70.023 1.00 11.60 190 LEU B N 1
ATOM 3235 C CA . LEU B 1 187 ? 6.257 5.658 69.880 1.00 13.11 190 LEU B CA 1
ATOM 3236 C C . LEU B 1 187 ? 7.326 5.245 70.894 1.00 14.86 190 LEU B C 1
ATOM 3237 O O . LEU B 1 187 ? 8.277 5.982 71.139 1.00 14.00 190 LEU B O 1
ATOM 3242 N N . LYS B 1 188 ? 7.147 4.084 71.515 1.00 14.78 191 LYS B N 1
ATOM 3243 C CA . LYS B 1 188 ? 8.115 3.636 72.507 1.00 20.27 191 LYS B CA 1
ATOM 3244 C C . LYS B 1 188 ? 9.346 2.940 71.941 1.00 21.04 191 LYS B C 1
ATOM 3245 O O . LYS B 1 188 ? 10.342 2.772 72.644 1.00 21.35 191 LYS B O 1
ATOM 3251 N N . THR B 1 189 ? 9.276 2.559 70.667 1.00 20.16 192 THR B N 1
ATOM 3252 C CA . THR B 1 189 ? 10.388 1.913 69.972 1.00 20.23 192 THR B CA 1
ATOM 3253 C C . THR B 1 189 ? 11.179 3.009 69.258 1.00 19.43 192 THR B C 1
ATOM 3254 O O . THR B 1 189 ? 10.608 3.825 68.539 1.00 20.71 192 THR B O 1
ATOM 3258 N N . TYR B 1 190 ? 12.494 3.017 69.443 1.00 17.51 193 TYR B N 1
ATOM 3259 C CA . TYR B 1 190 ? 13.333 4.045 68.839 1.00 16.56 193 TYR B CA 1
ATOM 3260 C C . TYR B 1 190 ? 13.976 3.628 67.530 1.00 16.58 193 TYR B C 1
ATOM 3261 O O . TYR B 1 190 ? 14.132 2.440 67.249 1.00 19.20 193 TYR B O 1
ATOM 3270 N N . ASP B 1 191 ? 14.306 4.624 66.713 1.00 16.29 194 ASP B N 1
ATOM 3271 C CA . ASP B 1 191 ? 15.008 4.388 65.459 1.00 16.99 194 ASP B CA 1
ATOM 3272 C C . ASP B 1 191 ? 16.448 4.861 65.737 1.00 18.21 194 ASP B C 1
ATOM 3273 O O . ASP B 1 191 ? 16.811 5.096 66.897 1.00 16.93 194 ASP B O 1
ATOM 3278 N N . HIS B 1 192 ? 17.255 5.036 64.693 1.00 19.71 195 HIS B N 1
ATOM 3279 C CA . HIS B 1 192 ? 18.644 5.452 64.879 1.00 20.91 195 HIS B CA 1
ATOM 3280 C C . HIS B 1 192 ? 19.170 6.410 63.821 1.00 19.97 195 HIS B C 1
ATOM 3281 O O . HIS B 1 192 ? 18.624 6.505 62.731 1.00 19.25 195 HIS B O 1
ATOM 3288 N N . ILE B 1 193 ? 20.236 7.123 64.175 1.00 20.13 196 ILE B N 1
ATOM 3289 C CA . ILE B 1 193 ? 20.935 8.045 63.277 1.00 21.37 196 ILE B CA 1
ATOM 3290 C C . ILE B 1 193 ? 22.363 8.158 63.799 1.00 22.79 196 ILE B C 1
ATOM 3291 O O . ILE B 1 193 ? 22.635 7.801 64.948 1.00 20.96 196 ILE B O 1
ATOM 3296 N N . ASP B 1 194 ? 23.278 8.624 62.955 1.00 23.53 197 ASP B N 1
ATOM 3297 C CA . ASP B 1 194 ? 24.652 8.803 63.398 1.00 22.35 197 ASP B CA 1
ATOM 3298 C C . ASP B 1 194 ? 24.901 10.277 63.697 1.00 23.71 197 ASP B C 1
ATOM 3299 O O . ASP B 1 194 ? 24.066 11.130 63.382 1.00 21.83 197 ASP B O 1
ATOM 3304 N N . GLN B 1 195 ? 26.059 10.573 64.278 1.00 24.44 198 GLN B N 1
ATOM 3305 C CA . GLN B 1 195 ? 26.424 11.941 64.628 1.00 24.39 198 GLN B CA 1
ATOM 3306 C C . GLN B 1 195 ? 26.458 12.872 63.423 1.00 22.52 198 GLN B C 1
ATOM 3307 O O . GLN B 1 195 ? 26.003 14.010 63.503 1.00 22.70 198 GLN B O 1
ATOM 3313 N N . ALA B 1 196 ? 26.987 12.376 62.308 1.00 20.70 199 ALA B N 1
ATOM 3314 C CA . ALA B 1 196 ? 27.103 13.159 61.080 1.00 21.81 199 ALA B CA 1
ATOM 3315 C C . ALA B 1 196 ? 25.756 13.678 60.577 1.00 21.28 199 ALA B C 1
ATOM 3316 O O . ALA B 1 196 ? 25.637 14.844 60.190 1.00 19.43 199 ALA B O 1
ATOM 3318 N N . GLN B 1 197 ? 24.751 12.805 60.579 1.00 20.79 200 GLN B N 1
ATOM 3319 C CA . GLN B 1 197 ? 23.412 13.174 60.127 1.00 19.77 200 GLN B CA 1
ATOM 3320 C C . GLN B 1 197 ? 22.800 14.251 61.021 1.00 18.76 200 GLN B C 1
ATOM 3321 O O . GLN B 1 197 ? 22.204 15.208 60.524 1.00 18.23 200 GLN B O 1
ATOM 3327 N N . ALA B 1 198 ? 22.986 14.107 62.334 1.00 18.12 201 ALA B N 1
ATOM 3328 C CA . ALA B 1 198 ? 22.471 15.069 63.303 1.00 17.78 201 ALA B CA 1
ATOM 3329 C C . ALA B 1 198 ? 23.184 16.404 63.144 1.00 19.81 201 ALA B C 1
ATOM 3330 O O . ALA B 1 198 ? 22.553 17.461 63.191 1.00 19.06 201 ALA B O 1
ATOM 3332 N N . GLU B 1 199 ? 24.500 16.350 62.938 1.00 20.63 202 GLU B N 1
ATOM 3333 C CA . GLU B 1 199 ? 25.305 17.557 62.763 1.00 22.70 202 GLU B CA 1
ATOM 3334 C C . GLU B 1 199 ? 24.913 18.335 61.511 1.00 20.16 202 GLU B C 1
ATOM 3335 O O . GLU B 1 199 ? 24.857 19.566 61.533 1.00 20.02 202 GLU B O 1
ATOM 3341 N N . LYS B 1 200 ? 24.657 17.617 60.419 1.00 21.54 203 LYS B N 1
ATOM 3342 C CA . LYS B 1 200 ? 24.263 18.256 59.164 1.00 21.91 203 LYS B CA 1
ATOM 3343 C C . LYS B 1 200 ? 22.937 18.996 59.332 1.00 21.48 203 LYS B C 1
ATOM 3344 O O . LYS B 1 200 ? 22.745 20.084 58.779 1.00 21.35 203 LYS B O 1
ATOM 3350 N N . PHE B 1 201 ? 22.029 18.402 60.107 1.00 20.44 204 PHE B N 1
ATOM 3351 C CA . PHE B 1 201 ? 20.726 19.006 60.361 1.00 18.29 204 PHE B CA 1
ATOM 3352 C C . PHE B 1 201 ? 20.894 20.330 61.096 1.00 16.42 204 PHE B C 1
ATOM 3353 O O . PHE B 1 201 ? 20.298 21.334 60.714 1.00 18.57 204 PHE B O 1
ATOM 3361 N N . THR B 1 202 ? 21.709 20.329 62.148 1.00 18.55 205 THR B N 1
ATOM 3362 C CA . THR B 1 202 ? 21.960 21.541 62.923 1.00 19.31 205 THR B CA 1
ATOM 3363 C C . THR B 1 202 ? 22.616 22.619 62.058 1.00 19.77 205 THR B C 1
ATOM 3364 O O . THR B 1 202 ? 22.357 23.807 62.240 1.00 18.55 205 THR B O 1
ATOM 3368 N N . ARG B 1 203 ? 23.445 22.192 61.106 1.00 21.89 206 ARG B N 1
ATOM 3369 C CA . ARG B 1 203 ? 24.123 23.108 60.188 1.00 24.88 206 ARG B CA 1
ATOM 3370 C C . ARG B 1 203 ? 23.111 23.846 59.316 1.00 22.29 206 ARG B C 1
ATOM 3371 O O . ARG B 1 203 ? 23.157 25.069 59.190 1.00 21.96 206 ARG B O 1
ATOM 3379 N N . ALA B 1 204 ? 22.201 23.083 58.718 1.00 21.77 207 ALA B N 1
ATOM 3380 C CA . ALA B 1 204 ? 21.168 23.625 57.841 1.00 21.82 207 ALA B CA 1
ATOM 3381 C C . ALA B 1 204 ? 20.215 24.567 58.570 1.00 21.66 207 ALA B C 1
ATOM 3382 O O . ALA B 1 204 ? 19.886 25.642 58.075 1.00 20.67 207 ALA B O 1
ATOM 3384 N N . VAL B 1 205 ? 19.769 24.144 59.747 1.00 24.09 208 VAL B N 1
ATOM 3385 C CA . VAL B 1 205 ? 18.841 24.925 60.555 1.00 25.88 208 VAL B CA 1
ATOM 3386 C C . VAL B 1 205 ? 19.513 26.154 61.161 1.00 24.87 208 VAL B C 1
ATOM 3387 O O . VAL B 1 205 ? 18.926 27.237 61.186 1.00 28.07 208 VAL B O 1
ATOM 3391 N N . GLY B 1 206 ? 20.739 25.984 61.644 1.00 22.67 209 GLY B N 1
ATOM 3392 C CA . GLY B 1 206 ? 21.461 27.101 62.217 1.00 23.55 209 GLY B CA 1
ATOM 3393 C C . GLY B 1 206 ? 21.630 27.051 63.721 1.00 25.28 209 GLY B C 1
ATOM 3394 O O . GLY B 1 206 ? 22.350 27.874 64.285 1.00 27.73 209 GLY B O 1
ATOM 3395 N N . SER B 1 207 ? 20.962 26.102 64.372 1.00 23.85 210 SER B N 1
ATOM 3396 C CA . SER B 1 207 ? 21.050 25.948 65.823 1.00 23.90 210 SER B CA 1
ATOM 3397 C C . SER B 1 207 ? 20.232 24.750 66.280 1.00 21.98 210 SER B C 1
ATOM 3398 O O . SER B 1 207 ? 19.528 24.134 65.481 1.00 20.49 210 SER B O 1
ATOM 3401 N N . GLU B 1 208 ? 20.372 24.394 67.555 1.00 20.53 211 GLU B N 1
ATOM 3402 C CA . GLU B 1 208 ? 19.594 23.301 68.126 1.00 21.66 211 GLU B CA 1
ATOM 3403 C C . GLU B 1 208 ? 18.180 23.862 68.150 1.00 20.68 211 GLU B C 1
ATOM 3404 O O . GLU B 1 208 ? 17.990 25.051 68.417 1.00 20.94 211 GLU B O 1
ATOM 3410 N N . ASN B 1 209 ? 17.192 23.031 67.842 1.00 18.01 212 ASN B N 1
ATOM 3411 C CA . ASN B 1 209 ? 15.825 23.526 67.786 1.00 15.84 212 ASN B CA 1
ATOM 3412 C C . ASN B 1 209 ? 14.817 22.806 68.671 1.00 15.07 212 ASN B C 1
ATOM 3413 O O . ASN B 1 209 ? 13.713 22.489 68.231 1.00 14.70 212 ASN B O 1
ATOM 3418 N N . ASN B 1 210 ? 15.185 22.573 69.925 1.00 15.92 213 ASN B N 1
ATOM 3419 C CA . ASN B 1 210 ? 14.282 21.909 70.855 1.00 16.04 213 ASN B CA 1
ATOM 3420 C C . ASN B 1 210 ? 13.772 22.860 71.932 1.00 17.12 213 ASN B C 1
ATOM 3421 O O . ASN B 1 210 ? 14.521 23.683 72.466 1.00 16.30 213 ASN B O 1
ATOM 3426 N N . ARG B 1 211 ? 12.472 22.796 72.189 1.00 14.83 214 ARG B N 1
ATOM 3427 C CA . ARG B 1 211 ? 11.864 23.616 73.227 1.00 15.74 214 ARG B CA 1
ATOM 3428 C C . ARG B 1 211 ? 12.060 22.864 74.541 1.00 14.50 214 ARG B C 1
ATOM 3429 O O . ARG B 1 211 ? 12.002 21.632 74.561 1.00 15.20 214 ARG B O 1
ATOM 3437 N N . PRO B 1 212 ? 12.361 23.581 75.642 1.00 16.31 215 PRO B N 1
ATOM 3438 C CA . PRO B 1 212 ? 12.549 22.905 76.935 1.00 16.27 215 PRO B CA 1
ATOM 3439 C C . PRO B 1 212 ? 11.247 22.251 77.392 1.00 15.13 215 PRO B C 1
ATOM 3440 O O . PRO B 1 212 ? 10.159 22.711 77.035 1.00 14.21 215 PRO B O 1
ATOM 3444 N N . VAL B 1 213 ? 11.366 21.165 78.149 1.00 15.25 216 VAL B N 1
ATOM 3445 C CA . VAL B 1 213 ? 10.203 20.433 78.641 1.00 13.95 216 VAL B CA 1
ATOM 3446 C C . VAL B 1 213 ? 9.290 21.273 79.514 1.00 15.09 216 VAL B C 1
ATOM 3447 O O . VAL B 1 213 ? 9.741 22.160 80.240 1.00 16.01 216 VAL B O 1
ATOM 3451 N N . GLN B 1 214 ? 8.000 20.969 79.445 1.00 14.63 217 GLN B N 1
ATOM 3452 C CA . GLN B 1 214 ? 6.984 21.699 80.191 1.00 13.92 217 GLN B CA 1
ATOM 3453 C C . GLN B 1 214 ? 6.353 20.816 81.263 1.00 12.55 217 GLN B C 1
ATOM 3454 O O . GLN B 1 214 ? 6.319 19.594 81.131 1.00 12.16 217 GLN B O 1
ATOM 3460 N N . PRO B 1 215 ? 5.850 21.426 82.350 1.00 13.78 218 PRO B N 1
ATOM 3461 C CA . PRO B 1 215 ? 5.228 20.630 83.415 1.00 14.98 218 PRO B CA 1
ATOM 3462 C C . PRO B 1 215 ? 3.915 19.981 82.963 1.00 14.19 218 PRO B C 1
ATOM 3463 O O . PRO B 1 215 ? 3.143 20.575 82.204 1.00 14.40 218 PRO B O 1
ATOM 3467 N N . LEU B 1 216 ? 3.685 18.756 83.421 1.00 13.66 219 LEU B N 1
ATOM 3468 C CA . LEU B 1 216 ? 2.474 18.018 83.080 1.00 16.20 219 LEU B CA 1
ATOM 3469 C C . LEU B 1 216 ? 1.200 18.618 83.681 1.00 15.68 219 LEU B C 1
ATOM 3470 O O . LEU B 1 216 ? 0.129 18.546 83.074 1.00 14.75 219 LEU B O 1
ATOM 3475 N N . ASN B 1 217 ? 1.333 19.227 84.858 1.00 14.79 220 ASN B N 1
ATOM 3476 C CA . ASN B 1 217 ? 0.208 19.826 85.566 1.00 14.43 220 ASN B CA 1
ATOM 3477 C C . ASN B 1 217 ? -0.884 18.783 85.841 1.00 14.63 220 ASN B C 1
ATOM 3478 O O . ASN B 1 217 ? -0.608 17.766 86.473 1.00 16.68 220 ASN B O 1
ATOM 3483 N N . ALA B 1 218 ? -2.095 18.994 85.330 1.00 12.99 221 ALA B N 1
ATOM 3484 C CA . ALA B 1 218 ? -3.198 18.056 85.571 1.00 14.43 221 ALA B CA 1
ATOM 3485 C C . ALA B 1 218 ? -3.210 16.795 84.700 1.00 15.14 221 ALA B C 1
ATOM 3486 O O . ALA B 1 218 ? -3.969 15.859 84.957 1.00 14.73 221 ALA B O 1
ATOM 3488 N N . ARG B 1 219 ? -2.350 16.764 83.690 1.00 14.51 222 ARG B N 1
ATOM 3489 C CA . ARG B 1 219 ? -2.285 15.653 82.749 1.00 12.01 222 ARG B CA 1
ATOM 3490 C C . ARG B 1 219 ? -1.590 14.389 83.228 1.00 13.43 222 ARG B C 1
ATOM 3491 O O . ARG B 1 219 ? -0.697 14.428 84.073 1.00 16.23 222 ARG B O 1
ATOM 3499 N N . VAL B 1 220 ? -2.019 13.266 82.666 1.00 14.30 223 VAL B N 1
ATOM 3500 C CA . VAL B 1 220 ? -1.414 11.977 82.949 1.00 16.52 223 VAL B CA 1
ATOM 3501 C C . VAL B 1 220 ? -1.013 11.393 81.599 1.00 15.95 223 VAL B C 1
ATOM 3502 O O . VAL B 1 220 ? -1.659 11.656 80.580 1.00 15.81 223 VAL B O 1
ATOM 3506 N N . VAL B 1 221 ? 0.086 10.654 81.584 1.00 13.33 224 VAL B N 1
ATOM 3507 C CA . VAL B 1 221 ? 0.553 10.024 80.358 1.00 15.19 224 VAL B CA 1
ATOM 3508 C C . VAL B 1 221 ? 0.148 8.557 80.414 1.00 15.64 224 VAL B C 1
ATOM 3509 O O . VAL B 1 221 ? 0.431 7.866 81.397 1.00 16.58 224 VAL B O 1
ATOM 3513 N N . ILE B 1 222 ? -0.567 8.105 79.385 1.00 14.64 225 ILE B N 1
ATOM 3514 C CA . ILE B 1 222 ? -1.009 6.721 79.310 1.00 16.17 225 ILE B CA 1
ATOM 3515 C C . ILE B 1 222 ? -0.011 5.902 78.504 1.00 18.38 225 ILE B C 1
ATOM 3516 O O . ILE B 1 222 ? 0.489 6.345 77.470 1.00 17.11 225 ILE B O 1
ATOM 3521 N N . GLU B 1 223 ? 0.246 4.690 78.979 1.00 19.05 226 GLU B N 1
ATOM 3522 C CA . GLU B 1 223 ? 1.183 3.778 78.344 1.00 21.02 226 GLU B CA 1
ATOM 3523 C C . GLU B 1 223 ? 0.507 2.425 78.116 1.00 22.03 226 GLU B C 1
ATOM 3524 O O . GLU B 1 223 ? 0.962 1.670 77.228 1.00 22.69 226 GLU B O 1
#

CATH classification: 3.10.200.10

Solvent-accessible surface area: 20954 Å² total; per-residue (Å²): 163,41,132,14,13,33,95,61,172,37,17,24,157,28,0,1,41,29,11,102,106,6,88,66,10,62,70,16,138,53,4,0,0,0,44,3,69,138,45,81,105,34,214,50,49,91,16,131,45,94,18,98,81,17,118,3,9,0,46,5,57,41,38,9,0,26,0,31,8,98,141,34,37,1,29,0,23,16,108,63,148,56,30,38,1,85,33,0,23,0,2,13,25,1,2,0,36,22,160,47,109,63,1,42,0,0,0,3,0,20,0,57,19,124,114,162,97,26,3,4,0,0,0,0,0,62,62,35,154,76,0,54,88,0,48,45,0,7,124,57,9,15,82,107,88,31,130,55,149,5,134,129,72,11,40,0,42,62,2,22,24,176,153,42,141,10,25,82,3,51,1,0,53,7,36,15,53,0,61,44,54,1,20,3,2,0,0,52,56,66,15,52,1,38,108,56,17,12,95,59,0,40,148,8,20,61,30,106,0,44,6,75,58,39,88,34,89,100,27,87,1,58,75,169,56,140,13,12,29,90,61,180,35,21,19,137,34,0,3,114,44,12,145,105,3,104,65,11,75,79,16,138,52,5,0,0,0,44,2,59,134,49,81,106,36,201,36,52,78,11,104,51,79,15,61,7,19,96,5,19,0,36,5,60,40,37,9,0,27,0,22,15,102,115,56,33,2,27,0,32,16,113,76,131,70,18,32,2,79,33,0,23,0,2,13,25,2,2,0,38,16,154,44,110,64,1,42,0,0,0,4,0,19,0,38,14,163,96,152,90,34,2,4,0,0,0,0,0,62,72,38,142,78,0,56,88,0,38,32,0,9,115,56,8,15,92,106,82,34,126,55,157,7,123,101,41,11,6,0,37,36,1,21,29,166,132,37,129,9,21,79,4,52,1,0,55,7,35,13,41,0,61,45,58,2,23,3,2,0,0,54,39,67,19,38,1,30,141,64,16,14,114,70,0,38,191,8,18,61,30,106,0,44,6,58,56,38,89,30,83,100,26,91,1,55,68

Foldseek 3Di:
DFDAACDDPRRLVCQLVRDVLQVCSPVPPFADDAEAEDADEDDFWDKDWFWDFAWWKWFQALQWIKIAGPDWRTWIDGPHFIWTFGIKTKFAWEAYHYNPDIARMKMWGWTATPVRQIETEMAGAHADDADPLCCLVLVVGALEGDMGTRPTTHTCVSVDDPDFDWKWWWHFDLDPSRHGRYIYTYGPDHHYHHNVSSVSRCSSSVHGNHRHHDDNRPIHIYD/DQDAACDDPRHLVCQLPSDVQQVCSPVPPFADDAEAEDADEDDFWDKDWFWDFAWWKWWQALQWIKIADPDWGTWMDGPNFIWTFGIKTKFAFEAYHYNPHIARMKMWGWTAGPVRQIETEMAGAHADDADPLCVQVLVPGALEGDMGIRPGTHTCVSVDDPDFQWKWKFHFDQDPSRHGRYIYTYGPDHHYHHPVSSVSRCSSSVHGNYNHHDDNRPMHIYD